Protein AF-A0A3M1ZAJ5-F1 (afdb_monomer_lite)

Secondary structure (DSSP, 8-state):
-------------------PPPTTTTTT-TT-EEEEEEE-S-TTHHHHHHHHHHHS-GGGT--PPPEEEEEEETTEEEEEEEEEE--SHHHHTS-TT---EEEESSSSSTT--BTTB-EEEEE--TT-TTS-HHHHHHHHHHHTT-----EEEEEEEETTEEEEEEEEEE--SHHHHHHHSS---SEEEEE-S--------S-GGGTTTTEEESSSTTT---HHHHHHHHHHHHS-HHHHHHHHTTTB-HHHHHHHHHHHHHTT-TTSHHHHS-SEEEEEETTTTEEEEEE---TTSTT-----SS-------TTS--B--EEEEEETTEEEEEE--BS--SEEEEE-SSS-EE-SSS-EEE-SS-SEEEEEEEEEEEETTEEEEEEEEEEEETT--GGG-HHHHHT-SSS-TT-HHHHHHHHH-HHHHHT---HHHHHHHHHHHHHTT--------------SS---TT-HHHHHHHTSHHHHHHHHHHHHHHHHHTSSHHHHHHHHHHHHHHHHHHHHH-TT-SS-HHHHHHHHTTSTT--TT-SSPPHHHHHHHHHHHHHHHHHHTT--HHHHTTS--TTTEEEEEEE-S--TTTS---TTS----EEEEEE-SSS-EE-TT-EE-S-TT-TTSEEPPTT-EE-

Foldseek 3Di:
DDDDDDDDDPPDPPPPPPVQPQQCCVVQVQLDAKAKEKEAPDPVVLVLQVVLCVVAPALQQGDRDFDFIWMAINNNTAHTKTKHFHDDLQQVLFFSLQTKIKIASDPGPHPGDDSLAGIKIWRSLRLHLQLCQLVQLQQLCVVLVALEWGWHKYQYHYNNHTQFITIITGDPALSSCVRNAPDSQWWKKFFSAQDLLAQPDDDLVVCVSGIDIRHPNVVSDCRLVNLLSCLLHPPDLVCSVVSNVLAADLLSVLSVLLSCQLFLQCCDCLHRNHAWMWTCHPVRRYIHIYGGDRSPTLLRDSFPPFAPFAPRVLVADKAWDKDWFQDQQKIKIATPIPPDFPWKWKDFQQRDIDTDRIDIDGDPDFFKGKMKMWTWDDGPNDIHIDMDIDIAGNNDQLCQFPCQVVVQDVDHSPDRLLRRLCRVPVCCRYVGPDPVSVVSSVVVVVVVDDDDPPDDLDPSNAFLQDPDVSSSNSVSQCVDVVSVLSSLLSSLLCLVARLDCVPSLVVLVSSSVNRVVRNVVNPRRRHDNQCNCCQSDLNPRPNPRDSRHRNVVSSVVSSVRNVVSCVVVVHDNVVSVLDDHVVQKDFPDWDDPFDPVPHDADPVRDRDTDTDIAGPDPDKRFQQAAADDPDPVCRRPGGDHGPDIHD

pLDDT: mean 82.12, std 17.43, range [27.27, 98.81]

Structure (mmCIF, N/CA/C/O backbone):
data_AF-A0A3M1ZAJ5-F1
#
_entry.id   AF-A0A3M1ZAJ5-F1
#
loop_
_atom_site.group_PDB
_atom_site.id
_atom_site.type_symbol
_atom_site.label_atom_id
_atom_site.label_alt_id
_atom_site.label_comp_id
_atom_site.label_asym_id
_atom_site.label_entity_id
_atom_site.label_seq_id
_atom_site.pdbx_PDB_ins_code
_atom_site.Cartn_x
_atom_site.Cartn_y
_atom_site.Cartn_z
_atom_site.occupancy
_atom_site.B_iso_or_equiv
_atom_site.auth_seq_id
_atom_site.auth_comp_id
_atom_site.auth_asym_id
_atom_site.auth_atom_id
_atom_site.pdbx_PDB_model_num
ATOM 1 N N . MET A 1 1 ? -53.881 -53.504 10.832 1.00 34.22 1 MET A N 1
ATOM 2 C CA . MET A 1 1 ? -53.966 -53.794 9.384 1.00 34.22 1 MET A CA 1
ATOM 3 C C . MET A 1 1 ? -53.422 -52.586 8.642 1.00 34.22 1 MET A C 1
ATOM 5 O O . MET A 1 1 ? -53.909 -51.503 8.914 1.00 34.22 1 MET A O 1
ATOM 9 N N . PHE A 1 2 ? -52.425 -52.827 7.783 1.00 32.38 2 PHE A N 1
ATOM 10 C CA . PHE A 1 2 ? -51.828 -51.974 6.738 1.00 32.38 2 PHE A CA 1
ATOM 11 C C . PHE A 1 2 ? -51.401 -50.528 7.045 1.00 32.38 2 PHE A C 1
ATOM 13 O O . PHE A 1 2 ? -52.231 -49.666 7.290 1.00 32.38 2 PHE A O 1
ATOM 20 N N . SER A 1 3 ? -50.109 -50.256 6.831 1.00 27.27 3 SER A N 1
ATOM 21 C CA . SER A 1 3 ? -49.613 -49.131 6.014 1.00 27.27 3 SER A CA 1
ATOM 22 C C . SER A 1 3 ? -48.114 -49.369 5.775 1.00 27.27 3 SER A C 1
ATOM 24 O O . SER A 1 3 ? -47.347 -49.439 6.725 1.00 27.27 3 SER A O 1
ATOM 26 N N . ASN A 1 4 ? -47.757 -49.940 4.627 1.00 29.00 4 ASN A N 1
ATOM 27 C CA . ASN A 1 4 ? -47.263 -49.263 3.422 1.00 29.00 4 ASN A CA 1
ATOM 28 C C . ASN A 1 4 ? -45.814 -48.777 3.521 1.00 29.00 4 ASN A C 1
ATOM 30 O O . ASN A 1 4 ? -45.442 -47.938 4.331 1.00 29.00 4 ASN A O 1
ATOM 34 N N . ALA A 1 5 ? -45.025 -49.357 2.623 1.00 33.09 5 ALA A N 1
ATOM 35 C CA . ALA A 1 5 ? -43.626 -49.105 2.388 1.00 33.09 5 ALA A CA 1
ATOM 36 C C . ALA A 1 5 ? -43.399 -47.747 1.716 1.00 33.09 5 ALA A C 1
ATOM 38 O O . ALA A 1 5 ? -44.076 -47.419 0.745 1.00 33.09 5 ALA A O 1
ATOM 39 N N . PHE A 1 6 ? -42.348 -47.056 2.146 1.00 28.78 6 PHE A N 1
ATOM 40 C CA . PHE A 1 6 ? -41.532 -46.216 1.280 1.00 28.78 6 PHE A CA 1
ATOM 41 C C . PHE A 1 6 ? -40.065 -46.536 1.570 1.00 28.78 6 PHE A C 1
ATOM 43 O O . PHE A 1 6 ? -39.556 -46.299 2.660 1.00 28.78 6 PHE A O 1
ATOM 50 N N . LYS A 1 7 ? -39.405 -47.148 0.585 1.00 31.25 7 LYS A N 1
ATOM 51 C CA . LYS A 1 7 ? -37.947 -47.208 0.503 1.00 31.25 7 LYS A CA 1
ATOM 52 C C . LYS A 1 7 ? -37.481 -45.836 0.020 1.00 31.25 7 LYS A C 1
ATOM 54 O O . LYS A 1 7 ? -37.719 -45.519 -1.142 1.00 31.25 7 LYS A O 1
ATOM 59 N N . CYS A 1 8 ? -36.806 -45.070 0.870 1.00 27.61 8 CYS A N 1
ATOM 60 C CA . CYS A 1 8 ? -35.887 -44.033 0.411 1.00 27.61 8 CYS A CA 1
ATOM 61 C C . CYS A 1 8 ? -34.466 -44.584 0.501 1.00 27.61 8 CYS A C 1
ATOM 63 O O . CYS A 1 8 ? -34.010 -45.039 1.547 1.00 27.61 8 CYS A O 1
ATOM 65 N N . LEU A 1 9 ? -33.820 -44.605 -0.659 1.00 28.78 9 LEU A N 1
ATOM 66 C CA . LEU A 1 9 ? -32.420 -44.919 -0.863 1.00 28.78 9 LEU A CA 1
ATOM 67 C C . LEU A 1 9 ? -31.617 -43.746 -0.275 1.00 28.78 9 LEU A C 1
ATOM 69 O O . LEU A 1 9 ? -31.620 -42.663 -0.853 1.00 28.78 9 LEU A O 1
ATOM 73 N N . ALA A 1 10 ? -30.979 -43.928 0.881 1.00 29.09 10 ALA A N 1
ATOM 74 C CA . ALA A 1 10 ? -30.007 -42.963 1.378 1.00 29.09 10 ALA A CA 1
ATOM 75 C C . ALA A 1 10 ? -28.723 -43.125 0.551 1.00 29.09 10 ALA A C 1
ATOM 77 O O . ALA A 1 10 ? -27.918 -44.025 0.784 1.00 29.09 10 ALA A O 1
ATOM 78 N N . VAL A 1 11 ? -28.580 -42.294 -0.480 1.00 29.22 11 VAL A N 1
ATOM 79 C CA . VAL A 1 11 ? -27.283 -42.017 -1.097 1.00 29.22 11 VAL A CA 1
ATOM 80 C C . VAL A 1 11 ? -26.523 -41.183 -0.074 1.00 29.22 11 VAL A C 1
ATOM 82 O O . VAL A 1 11 ? -26.855 -40.022 0.137 1.00 29.22 11 VAL A O 1
ATOM 85 N N . GLY A 1 12 ? -25.557 -41.793 0.609 1.00 32.09 12 GLY A N 1
ATOM 86 C CA . GLY A 1 12 ? -24.629 -41.059 1.459 1.00 32.09 12 GLY A CA 1
ATOM 87 C C . GLY A 1 12 ? -23.795 -40.123 0.591 1.00 32.09 12 GLY A C 1
ATOM 88 O O . GLY A 1 12 ? -22.858 -40.571 -0.069 1.00 32.09 12 GLY A O 1
ATOM 89 N N . LEU A 1 13 ? -24.147 -38.836 0.571 1.00 30.20 13 LEU A N 1
ATOM 90 C CA . LEU A 1 13 ? -23.194 -37.789 0.230 1.00 30.20 13 LEU A CA 1
ATOM 91 C C . LEU A 1 13 ? -22.198 -37.719 1.389 1.00 30.20 13 LEU A C 1
ATOM 93 O O . LEU A 1 13 ? -22.448 -37.084 2.408 1.00 30.20 13 LEU A O 1
ATOM 97 N N . LEU A 1 14 ? -21.062 -38.392 1.228 1.00 31.73 14 LEU A N 1
ATOM 98 C CA . LEU A 1 14 ? -19.834 -38.007 1.909 1.00 31.73 14 LEU A CA 1
ATOM 99 C C . LEU A 1 14 ? -19.408 -36.660 1.310 1.00 31.73 14 LEU A C 1
ATOM 101 O O . LEU A 1 14 ? -18.633 -36.614 0.356 1.00 31.73 14 LEU A O 1
ATOM 105 N N . LEU A 1 15 ? -19.969 -35.563 1.823 1.00 34.00 15 LEU A N 1
ATOM 106 C CA . LEU A 1 15 ? -19.362 -34.247 1.673 1.00 34.00 15 LEU A CA 1
ATOM 107 C C . LEU A 1 15 ? -18.124 -34.260 2.564 1.00 34.00 15 LEU A C 1
ATOM 109 O O . LEU A 1 15 ? -18.191 -33.991 3.759 1.00 34.00 15 LEU A O 1
ATOM 113 N N . GLY A 1 16 ? -16.994 -34.658 1.985 1.00 31.55 16 GLY A N 1
ATOM 114 C CA . GLY A 1 16 ? -15.712 -34.329 2.578 1.00 31.55 16 GLY A CA 1
ATOM 115 C C . GLY A 1 16 ? -15.637 -32.811 2.656 1.00 31.55 16 GLY A C 1
ATOM 116 O O . GLY A 1 16 ? -15.599 -32.153 1.618 1.00 31.55 16 GLY A O 1
ATOM 117 N N . PHE A 1 17 ? -15.635 -32.262 3.867 1.00 33.94 17 PHE A N 1
ATOM 118 C CA . PHE A 1 17 ? -15.124 -30.921 4.106 1.00 33.94 17 PHE A CA 1
ATOM 119 C C . PHE A 1 17 ? -13.638 -30.945 3.735 1.00 33.94 17 PHE A C 1
ATOM 121 O O . PHE A 1 17 ? -12.771 -31.244 4.552 1.00 33.94 17 PHE A O 1
ATOM 128 N N . GLN A 1 18 ? -13.329 -30.702 2.463 1.00 31.38 18 GLN A N 1
ATOM 129 C CA . GLN A 1 18 ? -12.029 -30.152 2.128 1.00 31.38 18 GLN A CA 1
ATOM 130 C C . GLN A 1 18 ? -12.077 -28.721 2.644 1.00 31.38 18 GLN A C 1
ATOM 132 O O . GLN A 1 18 ? -12.862 -27.922 2.138 1.00 31.38 18 GLN A O 1
ATOM 137 N N . ALA A 1 19 ? -11.289 -28.412 3.675 1.00 37.72 19 ALA A N 1
ATOM 138 C CA . ALA A 1 19 ? -10.954 -27.030 3.974 1.00 37.72 19 ALA A CA 1
ATOM 139 C C . ALA A 1 19 ? -10.419 -26.432 2.668 1.00 37.72 19 ALA A C 1
ATOM 141 O O . ALA A 1 19 ? -9.359 -26.831 2.182 1.00 37.72 19 ALA A O 1
ATOM 142 N N . GLN A 1 20 ? -11.223 -25.592 2.023 1.00 48.12 20 GLN A N 1
ATOM 143 C CA . GLN A 1 20 ? -10.832 -24.965 0.775 1.00 48.12 20 GLN A CA 1
ATOM 144 C C . GLN A 1 20 ? -9.681 -24.026 1.132 1.00 48.12 20 GLN A C 1
ATOM 146 O O . GLN A 1 20 ? -9.833 -23.177 2.009 1.00 48.12 20 GLN A O 1
ATOM 151 N N . ALA A 1 21 ? -8.505 -24.245 0.539 1.00 60.62 21 ALA A N 1
ATOM 152 C CA . ALA A 1 21 ? -7.351 -23.395 0.796 1.00 60.62 21 ALA A CA 1
ATOM 153 C C . ALA A 1 21 ? -7.735 -21.928 0.540 1.00 60.62 21 ALA A C 1
ATOM 155 O O . ALA A 1 21 ? -8.431 -21.627 -0.434 1.00 60.62 21 ALA A O 1
ATOM 156 N N . GLN A 1 22 ? -7.329 -21.033 1.442 1.00 76.44 22 GLN A N 1
ATOM 157 C CA . GLN A 1 22 ? -7.611 -19.604 1.323 1.00 76.44 22 GLN A CA 1
ATOM 158 C C . GLN A 1 22 ? -7.027 -19.075 0.006 1.00 76.44 22 GLN A C 1
ATOM 160 O O . GLN A 1 22 ? -5.889 -19.402 -0.328 1.00 76.44 22 GLN A O 1
ATOM 165 N N . SER A 1 23 ? -7.784 -18.247 -0.723 1.00 88.12 23 SER A N 1
ATOM 166 C CA . SER A 1 23 ? -7.297 -17.607 -1.956 1.00 88.12 23 SER A CA 1
ATOM 167 C C . SER A 1 23 ? -5.933 -16.953 -1.716 1.00 88.12 23 SER A C 1
ATOM 169 O O . SER A 1 23 ? -5.754 -16.239 -0.728 1.00 88.12 23 SER A O 1
ATOM 171 N N . GLY A 1 24 ? -4.959 -17.214 -2.580 1.00 92.06 24 GLY A N 1
ATOM 172 C CA . GLY A 1 24 ? -3.601 -16.680 -2.552 1.00 92.06 24 GLY A CA 1
ATOM 173 C C . GLY A 1 24 ? -2.689 -17.287 -1.486 1.00 92.06 24 GLY A C 1
ATOM 174 O O . GLY A 1 24 ? -1.617 -16.738 -1.252 1.00 92.06 24 GLY A O 1
ATOM 175 N N . ALA A 1 25 ? -3.100 -18.351 -0.784 1.00 91.56 25 ALA A N 1
ATOM 176 C CA . ALA A 1 25 ? -2.286 -18.962 0.269 1.00 91.56 25 ALA A CA 1
ATOM 177 C C . ALA A 1 25 ? -0.914 -19.437 -0.234 1.00 91.56 25 ALA A C 1
ATOM 179 O O . ALA A 1 25 ? 0.065 -19.303 0.492 1.00 91.56 25 ALA A O 1
ATOM 180 N N . SER A 1 26 ? -0.837 -19.956 -1.461 1.00 95.06 26 SER A N 1
ATOM 181 C CA . SER A 1 26 ? 0.420 -20.338 -2.097 1.00 95.06 26 SER A CA 1
ATOM 182 C C . SER A 1 26 ? 1.151 -19.134 -2.679 1.00 95.06 26 SER A C 1
ATOM 184 O O . SER A 1 26 ? 2.359 -19.063 -2.522 1.00 95.06 26 SER A O 1
ATOM 186 N N . LEU A 1 27 ? 0.463 -18.212 -3.365 1.00 97.19 27 LEU A N 1
ATOM 187 C CA . LEU A 1 27 ? 1.116 -17.061 -4.016 1.00 97.19 27 LEU A CA 1
ATOM 188 C C . LEU A 1 27 ? 1.751 -16.091 -3.007 1.00 97.19 27 LEU A C 1
ATOM 190 O O . LEU A 1 27 ? 2.750 -15.440 -3.303 1.00 97.19 27 LEU A O 1
ATOM 194 N N . PHE A 1 28 ? 1.152 -15.977 -1.824 1.00 97.00 28 PHE A N 1
ATOM 195 C CA . PHE A 1 28 ? 1.615 -15.101 -0.753 1.00 97.00 28 PHE A CA 1
ATOM 196 C C . PHE A 1 28 ? 2.244 -15.874 0.412 1.00 97.00 28 PHE A C 1
ATOM 198 O O . PHE A 1 28 ? 2.242 -15.372 1.537 1.00 97.00 28 PHE A O 1
ATOM 205 N N . ASP A 1 29 ? 2.762 -17.084 0.169 1.00 95.62 29 ASP A N 1
ATOM 206 C CA . ASP A 1 29 ? 3.559 -17.814 1.155 1.00 95.62 29 ASP A CA 1
ATOM 207 C C . ASP A 1 29 ? 4.928 -17.128 1.305 1.00 95.62 29 ASP A C 1
ATOM 209 O O . ASP A 1 29 ? 5.760 -17.194 0.397 1.00 95.62 29 ASP A O 1
ATOM 213 N N . PRO A 1 30 ? 5.219 -16.480 2.446 1.00 93.69 30 PRO A N 1
ATOM 214 C CA . PRO A 1 30 ? 6.469 -15.753 2.611 1.00 93.69 30 PRO A CA 1
ATOM 215 C C . PRO A 1 30 ? 7.669 -16.690 2.805 1.00 93.69 30 PRO A C 1
ATOM 217 O O . PRO A 1 30 ? 8.803 -16.238 2.898 1.00 93.69 30 PRO A O 1
ATOM 220 N N . THR A 1 31 ? 7.471 -18.004 2.919 1.00 95.00 31 THR A N 1
ATOM 221 C CA . THR A 1 31 ? 8.576 -18.966 3.041 1.00 95.00 31 THR A CA 1
ATOM 222 C C . THR A 1 31 ? 9.152 -19.389 1.690 1.00 95.00 31 THR A C 1
ATOM 224 O O . THR A 1 31 ? 10.185 -20.064 1.647 1.00 95.00 31 THR A O 1
ATOM 227 N N . VAL A 1 32 ? 8.523 -18.959 0.592 1.00 96.25 32 VAL A N 1
ATOM 228 C CA . VAL A 1 32 ? 8.887 -19.307 -0.779 1.00 96.25 32 VAL A CA 1
ATOM 229 C C . VAL A 1 32 ? 9.350 -18.061 -1.531 1.00 96.25 32 VAL A C 1
ATOM 231 O O . VAL A 1 32 ? 8.674 -17.039 -1.568 1.00 96.25 32 VAL A O 1
ATOM 234 N N . LEU A 1 33 ? 10.520 -18.157 -2.169 1.00 98.44 33 LEU A N 1
ATOM 235 C CA . LEU A 1 33 ? 10.921 -17.205 -3.202 1.00 98.44 33 LEU A CA 1
ATOM 236 C C . LEU A 1 33 ? 10.359 -17.699 -4.533 1.00 98.44 33 LEU A C 1
ATOM 238 O O . LEU A 1 33 ? 10.922 -18.612 -5.142 1.00 98.44 33 LEU A O 1
ATOM 242 N N . HIS A 1 34 ? 9.253 -17.104 -4.962 1.00 98.69 34 HIS A N 1
ATOM 243 C CA . HIS A 1 34 ? 8.544 -17.520 -6.167 1.00 98.69 34 HIS A CA 1
ATOM 244 C C . HIS A 1 34 ? 9.361 -17.265 -7.436 1.00 98.69 34 HIS A C 1
ATOM 246 O O . HIS A 1 34 ? 10.237 -16.395 -7.494 1.00 98.69 34 HIS A O 1
ATOM 252 N N . GLU A 1 35 ? 9.046 -17.997 -8.498 1.00 98.62 35 GLU A N 1
ATOM 253 C CA . GLU A 1 35 ? 9.534 -17.706 -9.841 1.00 98.62 35 GLU A CA 1
ATOM 254 C C . GLU A 1 35 ? 8.372 -17.285 -10.738 1.00 98.62 35 GLU A C 1
ATOM 256 O O . GLU A 1 35 ? 7.479 -18.078 -11.034 1.00 98.62 35 GLU A O 1
ATOM 261 N N . ILE A 1 36 ? 8.412 -16.036 -11.206 1.00 98.81 36 ILE A N 1
ATOM 262 C CA . ILE A 1 36 ? 7.441 -15.500 -12.158 1.00 98.81 36 ILE A CA 1
ATOM 263 C C . ILE A 1 36 ? 8.146 -15.247 -13.482 1.00 98.81 36 ILE A C 1
ATOM 265 O O . ILE A 1 36 ? 9.167 -14.562 -13.536 1.00 98.81 36 ILE A O 1
ATOM 269 N N . ARG A 1 37 ? 7.593 -15.787 -14.567 1.00 98.75 37 ARG A N 1
ATOM 270 C CA . ARG A 1 37 ? 8.076 -15.552 -15.930 1.00 98.75 37 ARG A CA 1
ATOM 271 C C . ARG A 1 37 ? 6.984 -14.899 -16.754 1.00 98.75 37 ARG A C 1
ATOM 273 O O . ARG A 1 37 ? 5.889 -15.445 -16.829 1.00 98.75 37 ARG A O 1
ATOM 280 N N . LEU A 1 38 ? 7.294 -13.775 -17.382 1.00 98.56 38 LEU A N 1
ATOM 281 C CA . LEU A 1 38 ? 6.443 -13.096 -18.350 1.00 98.56 38 LEU A CA 1
ATOM 282 C C . LEU A 1 38 ? 7.006 -13.304 -19.753 1.00 98.56 38 LEU A C 1
ATOM 284 O O . LEU A 1 38 ? 8.207 -13.146 -19.978 1.00 98.56 38 LEU A O 1
ATOM 288 N N . TYR A 1 39 ? 6.132 -13.625 -20.698 1.00 98.19 39 TYR A N 1
ATOM 289 C CA . TYR A 1 39 ? 6.475 -13.765 -22.105 1.00 98.19 39 TYR A CA 1
ATOM 290 C C . TYR A 1 39 ? 5.609 -12.833 -22.938 1.00 98.19 39 TYR A C 1
ATOM 292 O O . TYR A 1 39 ? 4.387 -12.993 -23.000 1.00 98.19 39 TYR A O 1
ATOM 300 N N . PHE A 1 40 ? 6.259 -11.883 -23.598 1.00 97.38 40 PHE A N 1
ATOM 301 C CA . PHE A 1 40 ? 5.624 -10.958 -24.521 1.00 97.38 40 PHE A CA 1
ATOM 302 C C . PHE A 1 40 ? 5.934 -11.380 -25.957 1.00 97.38 40 PHE A C 1
ATOM 304 O O . PHE A 1 40 ? 7.108 -11.515 -26.306 1.00 97.38 40 PHE A O 1
ATOM 311 N N . PRO A 1 41 ? 4.915 -11.585 -26.809 1.00 93.06 41 PRO A N 1
ATOM 312 C CA . PRO A 1 41 ? 5.135 -11.924 -28.211 1.00 93.06 41 PRO A CA 1
ATOM 313 C C . PRO A 1 41 ? 5.626 -10.737 -29.057 1.00 93.06 41 PRO A C 1
ATOM 315 O O . PRO A 1 41 ? 6.094 -10.952 -30.172 1.00 93.06 41 PRO A O 1
ATOM 318 N N . GLN A 1 42 ? 5.489 -9.498 -28.574 1.00 91.31 42 GLN A N 1
ATOM 319 C CA . GLN A 1 42 ? 5.954 -8.292 -29.258 1.00 91.31 42 GLN A CA 1
ATOM 320 C C . GLN A 1 42 ? 7.437 -8.034 -28.960 1.00 91.31 42 GLN A C 1
ATOM 322 O O . GLN A 1 42 ? 7.829 -7.935 -27.799 1.00 91.31 42 GLN A O 1
ATOM 327 N N . ASP A 1 43 ? 8.253 -7.835 -29.998 1.00 87.12 43 ASP A N 1
ATOM 328 C CA . ASP A 1 43 ? 9.682 -7.516 -29.834 1.00 87.12 43 ASP A CA 1
ATOM 329 C C . ASP A 1 43 ? 9.908 -6.154 -29.146 1.00 87.12 43 ASP A C 1
ATOM 331 O O . ASP A 1 43 ? 10.885 -5.978 -28.422 1.00 87.12 43 ASP A O 1
ATOM 335 N N . ASN A 1 44 ? 8.988 -5.201 -29.335 1.00 86.81 44 ASN A N 1
ATOM 336 C CA . ASN A 1 44 ? 9.007 -3.860 -28.740 1.00 86.81 44 ASN A CA 1
ATOM 337 C C . ASN A 1 44 ? 8.101 -3.736 -27.500 1.00 86.81 44 ASN A C 1
ATOM 339 O O . ASN A 1 44 ? 7.624 -2.645 -27.197 1.00 86.81 44 ASN A O 1
ATOM 343 N N . PHE A 1 45 ? 7.826 -4.840 -26.791 1.00 93.62 45 PHE A N 1
ATOM 344 C CA . PHE A 1 45 ? 6.930 -4.841 -25.625 1.00 93.62 45 PHE A CA 1
ATOM 345 C C . PHE A 1 45 ? 7.283 -3.762 -24.592 1.00 93.62 45 PHE A C 1
ATOM 347 O O . PHE A 1 45 ? 6.388 -3.179 -23.989 1.00 93.62 45 PHE A O 1
ATOM 354 N N . TRP A 1 46 ? 8.580 -3.493 -24.406 1.00 89.94 46 TRP A N 1
ATOM 355 C CA . TRP A 1 46 ? 9.062 -2.511 -23.443 1.00 89.94 46 TRP A CA 1
ATOM 356 C C . TRP A 1 46 ? 8.630 -1.090 -23.804 1.00 89.94 46 TRP A C 1
ATOM 358 O O . TRP A 1 46 ? 8.090 -0.387 -22.958 1.00 89.94 46 TRP A O 1
ATOM 368 N N . ASP A 1 47 ? 8.805 -0.700 -25.068 1.00 86.25 47 ASP A N 1
ATOM 369 C CA . ASP A 1 47 ? 8.420 0.631 -25.542 1.00 86.25 47 ASP A CA 1
ATOM 370 C C . ASP A 1 47 ? 6.902 0.833 -25.415 1.00 86.25 47 ASP A C 1
ATOM 372 O O . ASP A 1 47 ? 6.458 1.907 -25.031 1.00 86.25 47 ASP A O 1
ATOM 376 N N . ILE A 1 48 ? 6.107 -0.221 -25.650 1.00 89.44 48 ILE A N 1
ATOM 377 C CA . ILE A 1 48 ? 4.645 -0.180 -25.478 1.00 89.44 48 ILE A CA 1
ATOM 378 C C . ILE A 1 48 ? 4.264 0.021 -24.005 1.00 89.44 48 ILE A C 1
ATOM 380 O O . ILE A 1 48 ? 3.362 0.800 -23.707 1.00 89.44 48 ILE A O 1
ATOM 384 N N . LEU A 1 49 ? 4.914 -0.691 -23.079 1.00 91.19 49 LEU A N 1
ATOM 385 C CA . LEU A 1 49 ? 4.649 -0.543 -21.644 1.00 91.19 49 LEU A CA 1
ATOM 386 C C . LEU A 1 49 ? 4.996 0.869 -21.150 1.00 91.19 49 LEU A C 1
ATOM 388 O O . LEU A 1 49 ? 4.188 1.468 -20.438 1.00 91.19 49 LEU A O 1
ATOM 392 N N . GLU A 1 50 ? 6.149 1.398 -21.569 1.00 85.00 50 GLU A N 1
ATOM 393 C CA . GLU A 1 50 ? 6.624 2.740 -21.213 1.00 85.00 50 GLU A CA 1
ATOM 394 C C . GLU A 1 50 ? 5.706 3.823 -21.812 1.00 85.00 50 GLU A C 1
ATOM 396 O O . GLU A 1 50 ? 5.272 4.724 -21.097 1.00 85.00 50 GLU A O 1
ATOM 401 N N . GLU A 1 51 ? 5.319 3.701 -23.088 1.00 84.81 51 GLU A N 1
ATOM 402 C CA . GLU A 1 51 ? 4.405 4.635 -23.763 1.00 84.81 51 GLU A CA 1
ATOM 403 C C . GLU A 1 51 ? 2.998 4.623 -23.149 1.00 84.81 51 GLU A C 1
ATOM 405 O O . GLU A 1 51 ? 2.429 5.687 -22.884 1.00 84.81 51 GLU A O 1
ATOM 410 N N . ASN A 1 52 ? 2.446 3.436 -22.866 1.00 89.62 52 ASN A N 1
ATOM 411 C CA . ASN A 1 52 ? 1.152 3.303 -22.195 1.00 89.62 52 ASN A CA 1
ATOM 412 C C . ASN A 1 52 ? 1.163 3.991 -20.827 1.00 89.62 52 ASN A C 1
ATOM 414 O O . ASN A 1 52 ? 0.186 4.634 -20.453 1.00 89.62 52 ASN A O 1
ATOM 418 N N . TYR A 1 53 ? 2.250 3.851 -20.069 1.00 86.19 53 TYR A N 1
ATOM 419 C CA . TYR A 1 53 ? 2.367 4.473 -18.758 1.00 86.19 53 TYR A CA 1
ATOM 420 C C . TYR A 1 53 ? 2.521 5.996 -18.852 1.00 86.19 53 TYR A C 1
ATOM 422 O O . TYR A 1 53 ? 1.772 6.726 -18.204 1.00 86.19 53 TYR A O 1
ATOM 430 N N . ASP A 1 54 ? 3.442 6.478 -19.691 1.00 79.44 54 ASP A N 1
ATOM 431 C CA . ASP A 1 54 ? 3.728 7.909 -19.856 1.00 79.44 54 ASP A CA 1
ATOM 432 C C . ASP A 1 54 ? 2.524 8.698 -20.390 1.00 79.44 54 ASP A C 1
ATOM 434 O O . ASP A 1 54 ? 2.395 9.890 -20.109 1.00 79.44 54 ASP A O 1
ATOM 438 N N . THR A 1 55 ? 1.648 8.044 -21.154 1.00 76.00 55 THR A N 1
ATOM 439 C CA . THR A 1 55 ? 0.429 8.660 -21.695 1.00 76.00 55 THR A CA 1
ATOM 440 C C . THR A 1 55 ? -0.692 8.744 -20.654 1.00 76.00 55 THR A C 1
ATOM 442 O O . THR A 1 55 ? -1.497 9.673 -20.691 1.00 76.00 55 THR A O 1
ATOM 445 N N . TYR A 1 56 ? -0.759 7.790 -19.721 1.00 66.88 56 TYR A N 1
ATOM 446 C CA . TYR A 1 56 ? -1.922 7.559 -18.859 1.00 66.88 56 TYR A CA 1
ATOM 447 C C . TYR A 1 56 ? -1.512 7.368 -17.392 1.00 66.88 56 TYR A C 1
ATOM 449 O O . TYR A 1 56 ? -1.824 6.347 -16.801 1.00 66.88 56 TYR A O 1
ATOM 457 N N . ILE A 1 57 ? -0.771 8.301 -16.796 1.00 65.69 57 ILE A N 1
ATOM 458 C CA . ILE A 1 57 ? -0.173 8.160 -15.452 1.00 65.69 57 ILE A CA 1
ATOM 459 C C . ILE A 1 57 ? -1.157 7.554 -14.413 1.00 65.69 57 ILE A C 1
ATOM 461 O O . ILE A 1 57 ? -2.172 8.161 -14.083 1.00 65.69 57 ILE A O 1
ATOM 465 N N . ASP A 1 58 ? -0.829 6.378 -13.855 1.00 60.91 58 ASP A N 1
ATOM 466 C CA . ASP A 1 58 ? -1.722 5.495 -13.057 1.00 60.91 58 ASP A CA 1
ATOM 467 C C . ASP A 1 58 ? -2.341 6.133 -11.796 1.00 60.91 58 ASP A C 1
ATOM 469 O O . ASP A 1 58 ? -3.438 5.761 -11.379 1.00 60.91 58 ASP A O 1
ATOM 473 N N . ASP A 1 59 ? -1.652 7.094 -11.172 1.00 58.12 59 ASP A N 1
ATOM 474 C CA . ASP A 1 59 ? -2.140 7.777 -9.962 1.00 58.12 59 ASP A CA 1
ATOM 475 C C . ASP A 1 59 ? -2.961 9.046 -10.263 1.00 58.12 59 ASP A C 1
ATOM 477 O O . ASP A 1 59 ? -3.474 9.665 -9.337 1.00 58.12 59 ASP A O 1
ATOM 481 N N . SER A 1 60 ? -3.152 9.401 -11.542 1.00 58.00 60 SER A N 1
ATOM 482 C CA . SER A 1 60 ? -4.020 10.514 -11.978 1.00 58.00 60 SER A CA 1
ATOM 483 C C . SER A 1 60 ? -5.512 10.147 -12.057 1.00 58.00 60 SER A C 1
ATOM 485 O O . SER A 1 60 ? -6.342 10.969 -12.433 1.00 58.00 60 SER A O 1
ATOM 487 N N . GLY A 1 61 ? -5.862 8.893 -11.748 1.00 61.00 61 GLY A N 1
ATOM 488 C CA . GLY A 1 61 ? -7.219 8.355 -11.898 1.00 61.00 61 GLY A CA 1
ATOM 489 C C . GLY A 1 61 ? -7.533 7.824 -13.302 1.00 61.00 61 GLY A C 1
ATOM 490 O O . GLY A 1 61 ? -8.548 7.145 -13.473 1.00 61.00 61 GLY A O 1
ATOM 491 N N . VAL A 1 62 ? -6.654 8.054 -14.284 1.00 69.69 62 VAL A N 1
ATOM 492 C CA . VAL A 1 62 ? -6.758 7.487 -15.635 1.00 69.69 62 VAL A CA 1
ATOM 493 C C . VAL A 1 62 ? -6.140 6.089 -15.675 1.00 69.69 62 VAL A C 1
ATOM 495 O O . VAL A 1 62 ? -5.051 5.853 -15.157 1.00 69.69 62 VAL A O 1
ATOM 498 N N . GLU A 1 63 ? -6.845 5.128 -16.274 1.00 81.44 63 GLU A N 1
ATOM 499 C CA . GLU A 1 63 ? -6.383 3.741 -16.309 1.00 81.44 63 GLU A CA 1
ATOM 500 C C . GLU A 1 63 ? -5.295 3.529 -17.375 1.00 81.44 63 GLU A C 1
ATOM 502 O O . GLU A 1 63 ? -5.556 3.630 -18.573 1.00 81.44 63 GLU A O 1
ATOM 507 N N . VAL A 1 64 ? -4.082 3.174 -16.932 1.00 89.56 64 VAL A N 1
ATOM 508 C CA . VAL A 1 64 ? -2.997 2.713 -17.816 1.00 89.56 64 VAL A CA 1
ATOM 509 C C . VAL A 1 64 ? -3.436 1.440 -18.564 1.00 89.56 64 VAL A C 1
ATOM 511 O O . VAL A 1 64 ? -3.783 0.447 -17.910 1.00 89.56 64 VAL A O 1
ATOM 514 N N . PRO A 1 65 ? -3.356 1.396 -19.908 1.00 93.50 65 PRO A N 1
ATOM 515 C CA . PRO A 1 65 ? -3.691 0.203 -20.680 1.00 93.50 65 PRO A CA 1
ATOM 516 C C . PRO A 1 65 ? -2.788 -1.003 -20.370 1.00 93.50 65 PRO A C 1
ATOM 518 O O . PRO A 1 65 ? -1.564 -0.885 -20.277 1.00 93.50 65 PRO A O 1
ATOM 521 N N . TYR A 1 66 ? -3.387 -2.195 -20.277 1.00 96.50 66 TYR A N 1
ATOM 522 C CA . TYR A 1 66 ? -2.650 -3.456 -20.140 1.00 96.50 66 TYR A CA 1
ATOM 523 C C . TYR A 1 66 ? -2.110 -3.953 -21.485 1.00 96.50 66 TYR A C 1
ATOM 525 O O . TYR A 1 66 ? -2.818 -3.959 -22.493 1.00 96.50 66 TYR A O 1
ATOM 533 N N . LEU A 1 67 ? -0.882 -4.468 -21.475 1.00 97.81 67 LEU A N 1
ATOM 534 C CA . LEU A 1 67 ? -0.304 -5.250 -22.561 1.00 97.81 67 LEU A CA 1
ATOM 535 C C . LEU A 1 67 ? -0.474 -6.749 -22.281 1.00 97.81 67 LEU A C 1
ATOM 537 O O . LEU A 1 67 ? -0.218 -7.221 -21.174 1.00 97.81 67 LEU A O 1
ATOM 541 N N . GLY A 1 68 ? -0.902 -7.504 -23.293 1.00 98.12 68 GLY A N 1
ATOM 542 C CA . GLY A 1 68 ? -1.072 -8.954 -23.201 1.00 98.12 68 GLY A CA 1
ATOM 543 C C . GLY A 1 68 ? 0.254 -9.715 -23.110 1.00 98.12 68 GLY A C 1
ATOM 544 O O . GLY A 1 68 ? 1.150 -9.486 -23.921 1.00 98.12 68 GLY A O 1
ATOM 545 N N . ALA A 1 69 ? 0.345 -10.664 -22.179 1.00 98.31 69 ALA A N 1
ATOM 546 C CA . ALA A 1 69 ? 1.481 -11.570 -22.005 1.00 98.31 69 ALA A CA 1
ATOM 547 C C . ALA A 1 69 ? 1.026 -12.995 -21.647 1.00 98.31 69 ALA A C 1
ATOM 549 O O . ALA A 1 69 ? -0.109 -13.215 -21.229 1.00 98.31 69 ALA A O 1
ATOM 550 N N . ILE A 1 70 ? 1.934 -13.963 -21.761 1.00 98.56 70 ILE A N 1
ATOM 551 C CA . ILE A 1 70 ? 1.817 -15.263 -21.083 1.00 98.56 70 ILE A CA 1
ATOM 552 C C . ILE A 1 70 ? 2.577 -15.157 -19.762 1.00 98.56 70 ILE A C 1
ATOM 554 O O . ILE A 1 70 ? 3.688 -14.626 -19.736 1.00 98.56 70 ILE A O 1
ATOM 558 N N . ILE A 1 71 ? 2.016 -15.688 -18.677 1.00 98.62 71 ILE A N 1
ATOM 559 C CA . ILE A 1 71 ? 2.684 -15.755 -17.375 1.00 98.62 71 ILE A CA 1
ATOM 560 C C . ILE A 1 71 ? 2.870 -17.206 -16.934 1.00 98.62 71 ILE A C 1
ATOM 562 O O . ILE A 1 71 ? 1.992 -18.045 -17.113 1.00 98.62 71 ILE A O 1
ATOM 566 N N . SER A 1 72 ? 4.016 -17.504 -16.331 1.00 98.50 72 SER A N 1
ATOM 567 C CA . SER A 1 72 ? 4.256 -18.727 -15.570 1.00 98.50 72 SER A CA 1
ATOM 568 C C . SER A 1 72 ? 4.558 -18.356 -14.124 1.00 98.50 72 SER A C 1
ATOM 570 O O . SER A 1 72 ? 5.508 -17.612 -13.895 1.00 98.50 72 SER A O 1
ATOM 572 N N . ILE A 1 73 ? 3.802 -18.893 -13.168 1.00 98.44 73 ILE A N 1
ATOM 573 C CA . ILE A 1 73 ? 4.029 -18.731 -11.723 1.00 98.44 73 ILE A CA 1
ATOM 574 C C . ILE A 1 73 ? 4.384 -20.105 -11.163 1.00 98.44 73 ILE A C 1
ATOM 576 O O . ILE A 1 73 ? 3.570 -21.022 -11.232 1.00 98.44 73 ILE A O 1
ATOM 580 N N . ASP A 1 74 ? 5.623 -20.285 -10.706 1.00 97.44 74 ASP A N 1
ATOM 581 C CA . ASP A 1 74 ? 6.148 -21.564 -10.195 1.00 97.44 74 ASP A CA 1
ATOM 582 C C . ASP A 1 74 ? 5.916 -22.760 -11.145 1.00 97.44 74 ASP A C 1
ATOM 584 O O . ASP A 1 74 ? 5.691 -23.902 -10.742 1.00 97.44 74 ASP A O 1
ATOM 588 N N . GLY A 1 75 ? 5.967 -22.486 -12.452 1.00 96.56 75 GLY A N 1
ATOM 589 C CA . GLY A 1 75 ? 5.740 -23.460 -13.523 1.00 96.56 75 GLY A CA 1
ATOM 590 C C . GLY A 1 75 ? 4.274 -23.651 -13.927 1.00 96.56 75 GLY A C 1
ATOM 591 O O . GLY A 1 75 ? 4.010 -24.344 -14.912 1.00 96.56 75 GLY A O 1
ATOM 592 N N . TYR A 1 76 ? 3.320 -23.034 -13.226 1.00 97.44 76 TYR A N 1
ATOM 593 C CA . TYR A 1 76 ? 1.924 -22.986 -13.650 1.00 97.44 76 TYR A CA 1
ATOM 594 C C . TYR A 1 76 ? 1.723 -21.882 -14.688 1.00 97.44 76 TYR A C 1
ATOM 596 O O . TYR A 1 76 ? 1.902 -20.701 -14.396 1.00 97.44 76 TYR A O 1
ATOM 604 N N . VAL A 1 77 ? 1.346 -22.274 -15.905 1.00 98.06 77 VAL A N 1
ATOM 605 C CA . VAL A 1 77 ? 1.241 -21.364 -17.050 1.00 98.06 77 VAL A CA 1
ATOM 606 C C . VAL A 1 77 ? -0.196 -20.898 -17.247 1.00 98.06 77 VAL A C 1
ATOM 608 O O . VAL A 1 77 ? -1.123 -21.703 -17.333 1.00 98.06 77 VAL A O 1
ATOM 611 N N . LEU A 1 78 ? -0.350 -19.588 -17.385 1.00 97.56 78 LEU A N 1
ATOM 612 C CA . LEU A 1 78 ? -1.571 -18.896 -17.753 1.00 97.56 78 LEU A CA 1
ATOM 613 C C . LEU A 1 78 ? -1.314 -18.096 -19.031 1.00 97.56 78 LEU A C 1
ATOM 615 O O . LEU A 1 78 ? -0.397 -17.278 -19.096 1.00 97.56 78 LEU A O 1
ATOM 619 N N . ASP A 1 79 ? -2.128 -18.346 -20.051 1.00 94.25 79 ASP A N 1
ATOM 620 C CA . ASP A 1 79 ? -2.087 -17.595 -21.303 1.00 94.25 79 ASP A CA 1
ATOM 621 C C . ASP A 1 79 ? -2.925 -16.313 -21.174 1.00 94.25 79 ASP A C 1
ATOM 623 O O . ASP A 1 79 ? -3.920 -16.286 -20.446 1.00 94.25 79 ASP A O 1
ATOM 627 N N . THR A 1 80 ? -2.526 -15.273 -21.903 1.00 91.81 80 THR A N 1
ATOM 628 C CA . THR A 1 80 ? -3.304 -14.052 -22.131 1.00 91.81 80 THR A CA 1
ATOM 629 C C . THR A 1 80 ? -3.698 -13.334 -20.832 1.00 91.81 80 THR A C 1
ATOM 631 O O . THR A 1 80 ? -4.873 -13.177 -20.501 1.00 91.81 80 THR A O 1
ATOM 634 N N . VAL A 1 81 ? -2.687 -12.871 -20.097 1.00 98.12 81 VAL A N 1
ATOM 635 C CA . VAL A 1 81 ? -2.824 -11.990 -18.927 1.00 98.12 81 VAL A CA 1
ATOM 636 C C . VAL A 1 81 ? -2.467 -10.551 -19.287 1.00 98.12 81 VAL A C 1
ATOM 638 O O . VAL A 1 81 ? -1.753 -10.312 -20.258 1.00 98.12 81 VAL A O 1
ATOM 641 N N . GLY A 1 82 ? -2.951 -9.587 -18.514 1.00 98.44 82 GLY A N 1
ATOM 642 C CA . GLY A 1 82 ? -2.570 -8.186 -18.627 1.00 98.44 82 GLY A CA 1
ATOM 643 C C . GLY A 1 82 ? -1.378 -7.841 -17.748 1.00 98.44 82 GLY A C 1
ATOM 644 O O . GLY A 1 82 ? -1.359 -8.144 -16.556 1.00 98.44 82 GLY A O 1
ATOM 645 N N . VAL A 1 83 ? -0.410 -7.142 -18.330 1.00 98.38 83 VAL A N 1
ATOM 646 C CA . VAL A 1 83 ? 0.721 -6.537 -17.625 1.00 98.38 83 VAL A CA 1
ATOM 647 C C . VAL A 1 83 ? 0.762 -5.053 -17.947 1.00 98.38 83 VAL A C 1
ATOM 649 O O . VAL A 1 83 ? 0.632 -4.665 -19.105 1.00 98.38 83 VAL A O 1
ATOM 652 N N . ARG A 1 84 ? 0.960 -4.217 -16.932 1.00 96.75 84 ARG A N 1
ATOM 653 C CA . ARG A 1 84 ? 1.226 -2.787 -17.112 1.00 96.75 84 ARG A CA 1
ATOM 654 C C . ARG A 1 84 ? 2.172 -2.266 -16.049 1.00 96.75 84 ARG A C 1
ATOM 656 O O . ARG A 1 84 ? 2.229 -2.832 -14.957 1.00 96.75 84 ARG A O 1
ATOM 663 N N . GLU A 1 85 ? 2.863 -1.173 -16.341 1.00 93.56 85 GLU A N 1
ATOM 664 C CA . GLU A 1 85 ? 3.554 -0.413 -15.301 1.00 93.56 85 GLU A CA 1
ATOM 665 C C . GLU A 1 85 ? 2.540 0.253 -14.352 1.00 93.56 85 GLU A C 1
ATOM 667 O O . GLU A 1 85 ? 1.365 0.453 -14.693 1.00 93.56 85 GLU A O 1
ATOM 672 N N . LYS A 1 86 ? 2.975 0.545 -13.124 1.00 90.88 86 LYS A N 1
ATOM 673 C CA . LYS A 1 86 ? 2.141 1.170 -12.086 1.00 90.88 86 LYS A CA 1
ATOM 674 C C . LYS A 1 86 ? 2.907 2.201 -11.264 1.00 90.88 86 LYS A C 1
ATOM 676 O O . LYS A 1 86 ? 4.130 2.202 -11.291 1.00 90.88 86 LYS A O 1
ATOM 681 N N . GLY A 1 87 ? 2.166 2.952 -10.448 1.00 80.69 87 GLY A N 1
ATOM 682 C CA . GLY A 1 87 ? 2.676 3.803 -9.364 1.00 80.69 87 GLY A CA 1
ATOM 683 C C . GLY A 1 87 ? 3.483 5.014 -9.827 1.00 80.69 87 GLY A C 1
ATOM 684 O O . GLY A 1 87 ? 4.256 4.919 -10.763 1.00 80.69 87 GLY A O 1
ATOM 685 N N . LEU A 1 88 ? 3.350 6.147 -9.144 1.00 77.31 88 LEU A N 1
ATOM 686 C CA . LEU A 1 88 ? 4.018 7.389 -9.533 1.00 77.31 88 LEU A CA 1
ATOM 687 C C . LEU A 1 88 ? 5.501 7.423 -9.120 1.00 77.31 88 LEU A C 1
ATOM 689 O O . LEU A 1 88 ? 6.411 7.254 -9.938 1.00 77.31 88 LEU A O 1
ATOM 693 N N . SER A 1 89 ? 5.764 7.613 -7.826 1.00 75.69 89 SER A N 1
ATOM 694 C CA . SER A 1 89 ? 7.115 7.841 -7.301 1.00 75.69 89 SER A CA 1
ATOM 695 C C . SER A 1 89 ? 8.019 6.622 -7.467 1.00 75.69 89 SER A C 1
ATOM 697 O O . SER A 1 89 ? 9.168 6.761 -7.876 1.00 75.69 89 SER A O 1
ATOM 699 N N . SER A 1 90 ? 7.505 5.413 -7.230 1.00 77.38 90 SER A N 1
ATOM 700 C CA . SER A 1 90 ? 8.274 4.168 -7.377 1.00 77.38 90 SER A CA 1
ATOM 701 C C . SER A 1 90 ? 8.635 3.845 -8.833 1.00 77.38 90 SER A C 1
ATOM 703 O O . SER A 1 90 ? 9.667 3.211 -9.083 1.00 77.38 90 SER A O 1
ATOM 705 N N . ASN A 1 91 ? 7.854 4.324 -9.807 1.00 81.25 91 ASN A N 1
ATOM 706 C CA . ASN A 1 91 ? 8.208 4.239 -11.221 1.00 81.25 91 ASN A CA 1
ATOM 707 C C . ASN A 1 91 ? 9.324 5.239 -11.571 1.00 81.25 91 ASN A C 1
ATOM 709 O O . ASN A 1 91 ? 10.344 4.846 -12.143 1.00 81.25 91 ASN A O 1
ATOM 713 N N . TYR A 1 92 ? 9.188 6.510 -11.181 1.00 68.81 92 TYR A N 1
ATOM 714 C CA . TYR A 1 92 ? 10.185 7.539 -11.510 1.00 68.81 92 TYR A CA 1
ATOM 715 C C . TYR A 1 92 ? 11.496 7.419 -10.726 1.00 68.81 92 TYR A C 1
ATOM 717 O O . TYR A 1 92 ? 12.550 7.782 -11.249 1.00 68.81 92 TYR A O 1
ATOM 725 N N . ALA A 1 93 ? 11.449 6.908 -9.494 1.00 63.91 93 ALA A N 1
ATOM 726 C CA . ALA A 1 93 ? 12.609 6.754 -8.617 1.00 63.91 93 ALA A CA 1
ATOM 727 C C . ALA A 1 93 ? 13.402 5.455 -8.850 1.00 63.91 93 ALA A C 1
ATOM 729 O O . ALA A 1 93 ? 14.389 5.212 -8.158 1.00 63.91 93 ALA A O 1
ATOM 730 N N . SER A 1 94 ? 12.988 4.615 -9.802 1.00 66.19 94 SER A N 1
ATOM 731 C CA . SER A 1 94 ? 13.681 3.373 -10.158 1.00 66.19 94 SER A CA 1
ATOM 732 C C . SER A 1 94 ? 14.442 3.482 -11.478 1.00 66.19 94 SER A C 1
ATOM 734 O O . SER A 1 94 ? 14.255 4.412 -12.271 1.00 66.19 94 SER A O 1
ATOM 736 N N . SER A 1 95 ? 15.346 2.527 -11.715 1.00 66.44 95 SER A N 1
ATOM 737 C CA . SER A 1 95 ? 16.072 2.442 -12.984 1.00 66.44 95 SER A CA 1
ATOM 738 C C . SER A 1 95 ? 15.119 2.176 -14.160 1.00 66.44 95 SER A C 1
ATOM 740 O O . SER A 1 95 ? 13.983 1.732 -13.972 1.00 66.44 95 SER A O 1
ATOM 742 N N . LYS A 1 96 ? 15.590 2.414 -15.398 1.00 64.50 96 LYS A N 1
ATOM 743 C CA . LYS A 1 96 ? 14.784 2.160 -16.605 1.00 64.50 96 LYS A CA 1
ATOM 744 C C . LYS A 1 96 ? 14.210 0.740 -16.600 1.00 64.50 96 LYS A C 1
ATOM 746 O O . LYS A 1 96 ? 13.046 0.588 -16.911 1.00 64.50 96 LYS A O 1
ATOM 751 N N . TYR A 1 97 ? 14.982 -0.262 -16.185 1.00 73.62 97 TYR A N 1
ATOM 752 C CA . TYR A 1 97 ? 14.598 -1.675 -16.261 1.00 73.62 97 TYR A CA 1
ATOM 753 C C . TYR A 1 97 ? 14.147 -2.271 -14.913 1.00 73.62 97 TYR A C 1
ATOM 755 O O . TYR A 1 97 ? 14.096 -3.487 -14.752 1.00 73.62 97 TYR A O 1
ATOM 763 N N . LYS A 1 98 ? 13.816 -1.438 -13.918 1.00 83.94 98 LYS A N 1
ATOM 764 C CA . LYS A 1 98 ? 13.323 -1.891 -12.605 1.00 83.94 98 LYS A CA 1
ATOM 765 C C . LYS A 1 98 ? 11.954 -1.293 -12.282 1.00 83.94 98 LYS A C 1
ATOM 767 O O . LYS A 1 98 ? 11.732 -0.775 -11.191 1.00 83.94 98 LYS A O 1
ATOM 772 N N . LYS A 1 99 ? 11.039 -1.330 -13.252 1.00 87.88 99 LYS A N 1
ATOM 773 C CA . LYS A 1 99 ? 9.695 -0.750 -13.130 1.00 87.88 99 LYS A CA 1
ATOM 774 C C . LYS A 1 99 ? 8.761 -1.644 -12.322 1.00 87.88 99 LYS A C 1
ATOM 776 O O . LYS A 1 99 ? 8.842 -2.861 -12.451 1.00 87.88 99 LYS A O 1
ATOM 781 N N . PRO A 1 100 ? 7.888 -1.079 -11.474 1.00 93.62 100 PRO A N 1
ATOM 782 C CA . PRO A 1 100 ? 6.881 -1.864 -10.781 1.00 93.62 100 PRO A CA 1
ATOM 783 C C . PRO A 1 100 ? 5.733 -2.199 -11.745 1.00 93.62 100 PRO A C 1
ATOM 785 O O . PRO A 1 100 ? 5.344 -1.377 -12.577 1.00 93.62 100 PRO A O 1
ATOM 788 N N . PHE A 1 101 ? 5.158 -3.392 -11.605 1.00 97.25 101 PHE A N 1
ATOM 789 C CA . PHE A 1 101 ? 4.100 -3.871 -12.496 1.00 97.25 101 PHE A CA 1
ATOM 790 C C . PHE A 1 101 ? 2.806 -4.162 -11.747 1.00 97.25 101 PHE A C 1
ATOM 792 O O . PHE A 1 101 ? 2.810 -4.553 -10.580 1.00 97.25 101 PHE A O 1
ATOM 799 N N . LYS A 1 102 ? 1.686 -4.031 -12.449 1.00 97.75 102 LYS A N 1
ATOM 800 C CA . LYS A 1 102 ? 0.412 -4.639 -12.072 1.00 97.75 102 LYS A CA 1
ATOM 801 C C . LYS A 1 102 ? 0.126 -5.795 -13.019 1.00 97.75 102 LYS A C 1
ATOM 803 O O . LYS A 1 102 ? 0.202 -5.625 -14.237 1.00 97.75 102 LYS A O 1
ATOM 808 N N . ILE A 1 103 ? -0.199 -6.949 -12.445 1.00 98.56 103 ILE A N 1
ATOM 809 C CA . ILE A 1 103 ? -0.543 -8.169 -13.169 1.00 98.56 103 ILE A CA 1
ATOM 810 C C . ILE A 1 103 ? -2.032 -8.421 -12.977 1.00 98.56 103 ILE A C 1
ATOM 812 O O . ILE A 1 103 ? -2.491 -8.613 -11.851 1.00 98.56 103 ILE A O 1
ATOM 816 N N . ASP A 1 104 ? -2.779 -8.419 -14.073 1.00 98.25 104 ASP A N 1
ATOM 817 C CA . ASP A 1 104 ? -4.201 -8.738 -14.102 1.00 98.25 104 ASP A CA 1
ATOM 818 C C . ASP A 1 104 ? -4.402 -10.031 -14.902 1.00 98.25 104 ASP A C 1
ATOM 820 O O . ASP A 1 104 ? -4.243 -10.072 -16.121 1.00 98.25 104 ASP A O 1
ATOM 824 N N . LEU A 1 105 ? -4.724 -11.121 -14.209 1.00 98.38 105 LEU A N 1
ATOM 825 C CA . LEU A 1 105 ? -4.901 -12.439 -14.811 1.00 98.38 105 LEU A CA 1
ATOM 826 C C . LEU A 1 105 ? -6.244 -12.576 -15.533 1.00 98.38 105 LEU A C 1
ATOM 828 O O . LEU A 1 105 ? -6.417 -13.541 -16.273 1.00 98.38 105 LEU A O 1
ATOM 832 N N . ASN A 1 106 ? -7.188 -11.653 -15.312 1.00 97.38 106 ASN A N 1
ATOM 833 C CA . ASN A 1 106 ? -8.574 -11.787 -15.743 1.00 97.38 106 ASN A CA 1
ATOM 834 C C . ASN A 1 106 ? -9.084 -10.657 -16.652 1.00 97.38 106 ASN A C 1
ATOM 836 O O . ASN A 1 106 ? -10.224 -10.753 -17.111 1.00 97.38 106 ASN A O 1
ATOM 840 N N . VAL A 1 107 ? -8.275 -9.628 -16.933 1.00 96.12 107 VAL A N 1
ATOM 841 C CA . VAL A 1 107 ? -8.648 -8.489 -17.796 1.00 96.12 107 VAL A CA 1
ATOM 842 C C . VAL A 1 107 ? -8.994 -8.921 -19.220 1.00 96.12 107 VAL A C 1
ATOM 844 O O . VAL A 1 107 ? -9.948 -8.414 -19.803 1.00 96.12 107 VAL A O 1
ATOM 847 N N . PHE A 1 108 ? -8.268 -9.898 -19.770 1.00 96.75 108 PHE A N 1
ATOM 848 C CA . PHE A 1 108 ? -8.523 -10.426 -21.116 1.00 96.75 108 PHE A CA 1
ATOM 849 C C . PHE A 1 108 ? -9.297 -11.747 -21.113 1.00 96.75 108 PHE A C 1
ATOM 851 O O . PHE A 1 108 ? -9.991 -12.052 -22.084 1.00 96.75 108 PHE A O 1
ATOM 858 N N . THR A 1 109 ? -9.234 -12.497 -20.010 1.00 96.44 109 THR A N 1
ATOM 859 C CA . THR A 1 109 ? -9.940 -13.771 -19.842 1.00 96.44 109 THR A CA 1
ATOM 860 C C . THR A 1 109 ? -10.771 -13.742 -18.556 1.00 96.44 109 THR A C 1
ATOM 862 O O . THR A 1 109 ? -10.278 -14.099 -17.482 1.00 96.44 109 THR A O 1
ATOM 865 N N . PRO A 1 110 ? -12.049 -13.326 -18.621 1.00 95.38 110 PRO A N 1
ATOM 866 C CA . PRO A 1 110 ? -12.892 -13.208 -17.437 1.00 95.38 110 PRO A CA 1
ATOM 867 C C . PRO A 1 110 ? -12.975 -14.514 -16.635 1.00 95.38 110 PRO A C 1
ATOM 869 O O . PRO A 1 110 ? -13.255 -15.581 -17.178 1.00 95.38 110 PRO A O 1
ATOM 872 N N . GLY A 1 111 ? -12.753 -14.421 -15.322 1.00 93.19 111 GLY A N 1
ATOM 873 C CA . GLY A 1 111 ? -12.780 -15.564 -14.401 1.00 93.19 111 GLY A CA 1
ATOM 874 C C . GLY A 1 111 ? -11.461 -16.336 -14.278 1.00 93.19 111 GLY A C 1
ATOM 875 O O . GLY A 1 111 ? -11.369 -17.202 -13.412 1.00 93.19 111 GLY A O 1
ATOM 876 N N . GLN A 1 112 ? -10.442 -16.021 -15.082 1.00 96.75 112 GLN A N 1
ATOM 877 C CA . GLN A 1 112 ? -9.104 -16.592 -14.927 1.00 96.75 112 GLN A CA 1
ATOM 878 C C . GLN A 1 112 ? -8.452 -16.113 -13.622 1.00 96.75 112 GLN A C 1
ATOM 880 O O . GLN A 1 112 ? -8.562 -14.953 -13.234 1.00 96.75 112 GLN A O 1
ATOM 885 N N . SER A 1 113 ? -7.792 -17.027 -12.918 1.00 96.44 113 SER A N 1
ATOM 886 C CA . SER A 1 113 ? -7.127 -16.757 -11.642 1.00 96.44 113 SER A CA 1
ATOM 887 C C . SER A 1 113 ? -6.000 -17.757 -11.412 1.00 96.44 113 SER A C 1
ATOM 889 O O . SER A 1 113 ? -6.067 -18.881 -11.916 1.00 96.44 113 SER A O 1
ATOM 891 N N . TYR A 1 114 ? -5.020 -17.384 -10.597 1.00 96.31 114 TYR A N 1
ATOM 892 C CA . TYR A 1 114 ? -4.028 -18.295 -10.033 1.00 96.31 114 TYR A CA 1
ATOM 893 C C . TYR A 1 114 ? -4.224 -18.349 -8.525 1.00 96.31 114 TYR A C 1
ATOM 895 O O . TYR A 1 114 ? -4.283 -17.302 -7.891 1.00 96.31 114 TYR A O 1
ATOM 903 N N . ASP A 1 115 ? -4.354 -19.551 -7.958 1.00 94.81 115 ASP A N 1
ATOM 904 C CA . ASP A 1 115 ? -4.560 -19.721 -6.513 1.00 94.81 115 ASP A CA 1
ATOM 905 C C . ASP A 1 115 ? -5.770 -18.914 -5.984 1.00 94.81 115 ASP A C 1
ATOM 907 O O . ASP A 1 115 ? -5.764 -18.391 -4.882 1.00 94.81 115 ASP A O 1
ATOM 911 N N . GLY A 1 116 ? -6.811 -18.729 -6.807 1.00 94.12 116 GLY A N 1
ATOM 912 C CA . GLY A 1 116 ? -7.973 -17.887 -6.483 1.00 94.12 116 GLY A CA 1
ATOM 913 C C . GLY A 1 116 ? -7.741 -16.371 -6.586 1.00 94.12 116 GLY A C 1
ATOM 914 O O . GLY A 1 116 ? -8.701 -15.609 -6.476 1.00 94.12 116 GLY A O 1
ATOM 915 N N . VAL A 1 117 ? -6.512 -15.920 -6.844 1.00 96.31 117 VAL A N 1
ATOM 916 C CA . VAL A 1 117 ? -6.140 -14.511 -7.038 1.00 96.31 117 VAL A CA 1
ATOM 917 C C . VAL A 1 117 ? -6.309 -14.128 -8.502 1.00 96.31 117 VAL A C 1
ATOM 919 O O . VAL A 1 117 ? -5.873 -14.849 -9.399 1.00 96.31 117 VAL A O 1
ATOM 922 N N . LYS A 1 118 ? -6.940 -12.981 -8.755 1.00 97.06 118 LYS A N 1
ATOM 923 C CA . LYS A 1 118 ? -7.161 -12.445 -10.108 1.00 97.06 118 LYS A CA 1
ATOM 924 C C . LYS A 1 118 ? -6.166 -11.351 -10.481 1.00 97.06 118 LYS A C 1
ATOM 926 O O . LYS A 1 118 ? -5.829 -11.207 -11.649 1.00 97.06 118 LYS A O 1
ATOM 931 N N . LYS A 1 119 ? -5.670 -10.606 -9.495 1.00 97.69 119 LYS A N 1
ATOM 932 C CA . LYS A 1 119 ? -4.776 -9.467 -9.690 1.00 97.69 119 LYS A CA 1
ATOM 933 C C . LYS A 1 119 ? -3.785 -9.368 -8.539 1.00 97.69 119 LYS A C 1
ATOM 935 O O . LYS A 1 119 ? -4.134 -9.624 -7.390 1.00 97.69 119 LYS A O 1
ATOM 940 N N . PHE A 1 120 ? -2.553 -8.992 -8.845 1.00 98.50 120 PHE A N 1
ATOM 941 C CA . PHE A 1 120 ? -1.518 -8.711 -7.851 1.00 98.50 120 PHE A CA 1
ATOM 942 C C . PHE A 1 120 ? -0.507 -7.710 -8.412 1.00 98.50 120 PHE A C 1
ATOM 944 O O . PHE A 1 120 ? -0.481 -7.425 -9.612 1.00 98.50 120 PHE A O 1
ATOM 951 N N . ASN A 1 121 ? 0.320 -7.149 -7.536 1.00 98.25 121 ASN A N 1
ATOM 952 C CA . ASN A 1 121 ? 1.305 -6.138 -7.898 1.00 98.25 121 ASN A CA 1
ATOM 953 C C . ASN A 1 121 ? 2.719 -6.678 -7.692 1.00 98.25 121 ASN A C 1
ATOM 955 O O . ASN A 1 121 ? 2.967 -7.437 -6.761 1.00 98.25 121 ASN A O 1
ATOM 959 N N . LEU A 1 122 ? 3.642 -6.252 -8.547 1.00 98.38 122 LEU A N 1
ATOM 960 C CA . LEU A 1 122 ? 5.072 -6.497 -8.432 1.00 98.38 122 LEU A CA 1
ATOM 961 C C . LEU A 1 122 ? 5.758 -5.186 -8.055 1.00 98.38 122 LEU A C 1
ATOM 963 O O . LEU A 1 122 ? 5.987 -4.324 -8.904 1.00 98.38 122 LEU A O 1
ATOM 967 N N . HIS A 1 123 ? 6.054 -5.021 -6.770 1.00 96.62 123 HIS A N 1
ATOM 968 C CA . HIS A 1 123 ? 6.768 -3.870 -6.230 1.00 96.62 123 HIS A CA 1
ATOM 969 C C . HIS A 1 123 ? 8.272 -4.030 -6.454 1.00 96.62 123 HIS A C 1
ATOM 971 O O . HIS A 1 123 ? 8.852 -5.095 -6.243 1.00 96.62 123 HIS A O 1
ATOM 977 N N . ASN A 1 124 ? 8.909 -2.955 -6.904 1.00 91.88 124 ASN A N 1
ATOM 978 C CA . ASN A 1 124 ? 10.300 -2.947 -7.350 1.00 91.88 124 ASN A CA 1
ATOM 979 C C . ASN A 1 124 ? 11.319 -2.626 -6.239 1.00 91.88 124 ASN A C 1
ATOM 981 O O . ASN A 1 124 ? 12.517 -2.573 -6.517 1.00 91.88 124 ASN A O 1
ATOM 985 N N . GLY A 1 125 ? 10.856 -2.378 -5.009 1.00 88.56 125 GLY A N 1
ATOM 986 C CA . GLY A 1 125 ? 11.698 -2.008 -3.867 1.00 88.56 125 GLY A CA 1
ATOM 987 C C . GLY A 1 125 ? 12.255 -0.582 -3.926 1.00 88.56 125 GLY A C 1
ATOM 988 O O . GLY A 1 125 ? 13.257 -0.293 -3.282 1.00 88.56 125 GLY A O 1
ATOM 989 N N . ALA A 1 126 ? 11.680 0.325 -4.724 1.00 83.44 126 ALA A N 1
ATOM 990 C CA . ALA A 1 126 ? 12.106 1.725 -4.707 1.00 83.44 126 ALA A CA 1
ATOM 991 C C . ALA A 1 126 ? 11.906 2.340 -3.303 1.00 83.44 126 ALA A C 1
ATOM 993 O O . ALA A 1 126 ? 10.878 2.113 -2.668 1.00 83.44 126 ALA A O 1
ATOM 994 N N . ALA A 1 127 ? 12.892 3.117 -2.841 1.00 81.56 127 ALA A N 1
ATOM 995 C CA . ALA A 1 127 ? 12.994 3.646 -1.469 1.00 81.56 127 ALA A CA 1
ATOM 996 C C . ALA A 1 127 ? 13.107 2.602 -0.335 1.00 81.56 127 ALA A C 1
ATOM 998 O O . ALA A 1 127 ? 13.057 2.976 0.834 1.00 81.56 127 ALA A O 1
ATOM 999 N N . ASP A 1 128 ? 13.346 1.327 -0.658 1.00 90.44 128 ASP A N 1
ATOM 1000 C CA . ASP A 1 128 ? 13.459 0.247 0.325 1.00 90.44 128 ASP A CA 1
ATOM 1001 C C . ASP A 1 128 ? 14.624 -0.704 -0.020 1.00 90.44 128 ASP A C 1
ATOM 1003 O O . ASP A 1 128 ? 14.421 -1.690 -0.734 1.00 90.44 128 ASP A O 1
ATOM 1007 N N . PRO A 1 129 ? 15.858 -0.431 0.453 1.00 88.00 129 PRO A N 1
ATOM 1008 C CA . PRO A 1 129 ? 17.013 -1.263 0.134 1.00 88.00 129 PRO A CA 1
ATOM 1009 C C . PRO A 1 129 ? 16.831 -2.718 0.571 1.00 88.00 129 PRO A C 1
ATOM 1011 O O . PRO A 1 129 ? 17.044 -3.628 -0.212 1.00 88.00 129 PRO A O 1
ATOM 1014 N N . SER A 1 130 ? 16.378 -2.999 1.786 1.00 93.19 130 SER A N 1
ATOM 1015 C CA . SER A 1 130 ? 16.176 -4.387 2.218 1.00 93.19 130 SER A CA 1
ATOM 1016 C C . SER A 1 130 ? 14.998 -5.088 1.526 1.00 93.19 130 SER A C 1
ATOM 1018 O O . SER A 1 130 ? 14.920 -6.313 1.596 1.00 93.19 130 SER A O 1
ATOM 1020 N N . MET A 1 131 ? 14.116 -4.356 0.830 1.00 95.19 131 MET A N 1
ATOM 1021 C CA . MET A 1 131 ? 12.847 -4.842 0.264 1.00 95.19 131 MET A CA 1
ATOM 1022 C C . MET A 1 131 ? 11.878 -5.413 1.314 1.00 95.19 131 MET A C 1
ATOM 1024 O O . MET A 1 131 ? 11.064 -6.289 1.000 1.00 95.19 131 MET A O 1
ATOM 1028 N N . MET A 1 132 ? 11.998 -4.963 2.567 1.00 97.25 132 MET A N 1
ATOM 1029 C CA . MET A 1 132 ? 11.284 -5.509 3.724 1.00 97.25 132 MET A CA 1
ATOM 1030 C C . MET A 1 132 ? 10.218 -4.575 4.305 1.00 97.25 132 MET A C 1
ATOM 1032 O O . MET A 1 132 ? 9.441 -5.039 5.135 1.00 97.25 132 MET A O 1
ATOM 1036 N N . ARG A 1 133 ? 10.145 -3.294 3.926 1.00 96.19 133 ARG A N 1
ATOM 1037 C CA . ARG A 1 133 ? 9.260 -2.312 4.587 1.00 96.19 133 ARG A CA 1
ATOM 1038 C C . ARG A 1 133 ? 7.783 -2.649 4.404 1.00 96.19 133 ARG A C 1
ATOM 1040 O O . ARG A 1 133 ? 7.088 -2.837 5.401 1.00 96.19 133 ARG A O 1
ATOM 1047 N N . ASP A 1 134 ? 7.349 -2.882 3.161 1.00 96.75 134 ASP A N 1
ATOM 1048 C CA . ASP A 1 134 ? 5.998 -3.392 2.859 1.00 96.75 134 ASP A CA 1
ATOM 1049 C C . ASP A 1 134 ? 5.719 -4.702 3.620 1.00 96.75 134 ASP A C 1
ATOM 1051 O O . ASP A 1 134 ? 4.673 -4.881 4.246 1.00 96.75 134 ASP A O 1
ATOM 1055 N N . PHE A 1 135 ? 6.682 -5.630 3.599 1.00 97.81 135 PHE A N 1
ATOM 1056 C CA . PHE A 1 135 ? 6.534 -6.939 4.229 1.00 97.81 135 PHE A CA 1
ATOM 1057 C C . PHE A 1 135 ? 6.323 -6.834 5.746 1.00 97.81 135 PHE A C 1
ATOM 1059 O O . PHE A 1 135 ? 5.391 -7.439 6.281 1.00 97.81 135 PHE A O 1
ATOM 1066 N N . VAL A 1 136 ? 7.174 -6.070 6.434 1.00 97.88 136 VAL A N 1
ATOM 1067 C CA . VAL A 1 136 ? 7.128 -5.878 7.886 1.00 97.88 136 VAL A CA 1
ATOM 1068 C C . VAL A 1 136 ? 5.861 -5.135 8.278 1.00 97.88 136 VAL A C 1
ATOM 1070 O O . VAL A 1 136 ? 5.120 -5.634 9.124 1.00 97.88 136 VAL A O 1
ATOM 1073 N N . ALA A 1 137 ? 5.573 -3.995 7.650 1.00 97.56 137 ALA A N 1
ATOM 1074 C CA . ALA A 1 137 ? 4.440 -3.167 8.036 1.00 97.56 137 ALA A CA 1
ATOM 1075 C C . ALA A 1 137 ? 3.105 -3.901 7.859 1.00 97.56 137 ALA A C 1
ATOM 1077 O O . ALA A 1 137 ? 2.319 -4.007 8.803 1.00 97.56 137 ALA A O 1
ATOM 1078 N N . TYR A 1 138 ? 2.872 -4.534 6.704 1.00 98.25 138 TYR A N 1
ATOM 1079 C CA . TYR A 1 138 ? 1.643 -5.303 6.518 1.00 98.25 138 TYR A CA 1
ATOM 1080 C C . TYR A 1 138 ? 1.571 -6.542 7.408 1.00 98.25 138 TYR A C 1
ATOM 1082 O O . TYR A 1 138 ? 0.483 -6.954 7.809 1.00 98.25 138 TYR A O 1
ATOM 1090 N N . ASN A 1 139 ? 2.705 -7.162 7.739 1.00 96.38 139 ASN A N 1
ATOM 1091 C CA . ASN A 1 139 ? 2.722 -8.260 8.698 1.00 96.38 139 ASN A CA 1
ATOM 1092 C C . ASN A 1 139 ? 2.293 -7.797 10.104 1.00 96.38 139 ASN A C 1
ATOM 1094 O O . ASN A 1 139 ? 1.534 -8.513 10.767 1.00 96.38 139 ASN A O 1
ATOM 1098 N N . VAL A 1 140 ? 2.717 -6.602 10.527 1.00 96.56 140 VAL A N 1
ATOM 1099 C CA . VAL A 1 140 ? 2.285 -5.975 11.784 1.00 96.56 140 VAL A CA 1
ATOM 1100 C C . VAL A 1 140 ? 0.787 -5.660 11.737 1.00 96.56 140 VAL A C 1
ATOM 1102 O O . VAL A 1 140 ? 0.080 -6.106 12.639 1.00 96.56 140 VAL A O 1
ATOM 1105 N N . HIS A 1 141 ? 0.273 -5.026 10.674 1.00 96.12 141 HIS A N 1
ATOM 1106 C CA . HIS A 1 141 ? -1.170 -4.773 10.508 1.00 96.12 141 HIS A CA 1
ATOM 1107 C C . HIS A 1 141 ? -2.015 -6.046 10.607 1.00 96.12 141 HIS A C 1
ATOM 1109 O O . HIS A 1 141 ? -2.954 -6.110 11.396 1.00 96.12 141 HIS A O 1
ATOM 1115 N N . ARG A 1 142 ? -1.671 -7.097 9.849 1.00 91.81 142 ARG A N 1
ATOM 1116 C CA . ARG A 1 142 ? -2.454 -8.346 9.863 1.00 91.81 142 ARG A CA 1
ATOM 1117 C C . ARG A 1 142 ? -2.412 -9.042 11.222 1.00 91.81 142 ARG A C 1
ATOM 1119 O O . ARG A 1 142 ? -3.397 -9.644 11.629 1.00 91.81 142 ARG A O 1
ATOM 1126 N N . THR A 1 143 ? -1.284 -8.964 11.926 1.00 86.25 143 THR A N 1
ATOM 1127 C CA . THR A 1 143 ? -1.155 -9.535 13.280 1.00 86.25 143 THR A CA 1
ATOM 1128 C C . THR A 1 143 ? -1.925 -8.714 14.314 1.00 86.25 143 THR A C 1
ATOM 1130 O O . THR A 1 143 ? -2.415 -9.276 15.286 1.00 86.25 143 THR A O 1
ATOM 1133 N N . ALA A 1 144 ? -2.090 -7.413 14.070 1.00 80.44 144 ALA A N 1
ATOM 1134 C CA . ALA A 1 144 ? -2.953 -6.522 14.836 1.00 80.44 144 ALA A CA 1
ATOM 1135 C C . ALA A 1 144 ? -4.454 -6.690 14.519 1.00 80.44 144 ALA A C 1
ATOM 1137 O O . ALA A 1 144 ? -5.271 -5.972 15.080 1.00 80.44 144 ALA A O 1
ATOM 1138 N N . GLY A 1 145 ? -4.835 -7.611 13.626 1.00 78.69 145 GLY A N 1
ATOM 1139 C CA . GLY A 1 145 ? -6.233 -7.832 13.246 1.00 78.69 145 GLY A CA 1
ATOM 1140 C C . GLY A 1 145 ? -6.772 -6.855 12.197 1.00 78.69 145 GLY A C 1
ATOM 1141 O O . GLY A 1 145 ? -7.949 -6.919 11.855 1.00 78.69 145 GLY A O 1
ATOM 1142 N N . THR A 1 146 ? -5.931 -5.983 11.637 1.00 88.00 146 THR A N 1
ATOM 1143 C CA . THR A 1 146 ? -6.328 -5.073 10.558 1.00 88.00 146 THR A CA 1
ATOM 1144 C C . THR A 1 146 ? -6.306 -5.796 9.203 1.00 88.00 146 THR A C 1
ATOM 1146 O O . THR A 1 146 ? -5.289 -6.416 8.858 1.00 88.00 146 THR A O 1
ATOM 1149 N N . PRO A 1 147 ? -7.366 -5.687 8.377 1.00 92.62 147 PRO A N 1
ATOM 1150 C CA . PRO A 1 147 ? -7.326 -6.122 6.985 1.00 92.62 147 PRO A CA 1
ATOM 1151 C C . PRO A 1 147 ? -6.212 -5.395 6.229 1.00 92.62 147 PRO A C 1
ATOM 1153 O O . PRO A 1 147 ? -6.298 -4.197 5.998 1.00 92.62 147 PRO A O 1
ATOM 1156 N N . ALA A 1 148 ? -5.169 -6.114 5.817 1.00 97.00 148 ALA A N 1
ATOM 1157 C CA . ALA A 1 148 ? -4.045 -5.544 5.077 1.00 97.00 148 ALA A CA 1
ATOM 1158 C C . ALA A 1 148 ? -3.516 -6.518 4.009 1.00 97.00 148 ALA A C 1
ATOM 1160 O O . ALA A 1 148 ? -3.672 -7.741 4.171 1.00 97.00 148 ALA A O 1
ATOM 1161 N N . PRO A 1 149 ? -2.902 -6.011 2.920 1.00 98.12 149 PRO A N 1
ATOM 1162 C CA . PRO A 1 149 ? -2.311 -6.835 1.868 1.00 98.12 149 PRO A CA 1
ATOM 1163 C C . PRO A 1 149 ? -1.340 -7.890 2.404 1.00 98.12 149 PRO A C 1
ATOM 1165 O O . PRO A 1 149 ? -0.605 -7.653 3.361 1.00 98.12 149 PRO A O 1
ATOM 1168 N N . ARG A 1 150 ? -1.307 -9.074 1.789 1.00 97.44 150 ARG A N 1
ATOM 1169 C CA . ARG A 1 150 ? -0.225 -10.053 1.984 1.00 97.44 150 ARG A CA 1
ATOM 1170 C C . ARG A 1 150 ? 0.962 -9.757 1.067 1.00 97.44 150 ARG A C 1
ATOM 1172 O O . ARG A 1 150 ? 0.793 -9.164 0.002 1.00 97.44 150 ARG A O 1
ATOM 1179 N N . VAL A 1 151 ? 2.147 -10.193 1.498 1.00 98.19 151 VAL A N 1
ATOM 1180 C CA . VAL A 1 151 ? 3.418 -9.970 0.798 1.00 98.19 151 VAL A CA 1
ATOM 1181 C C . VAL A 1 151 ? 4.244 -11.250 0.759 1.00 98.19 151 VAL A C 1
ATOM 1183 O O . VAL A 1 151 ? 4.422 -11.897 1.791 1.00 98.19 151 VAL A O 1
ATOM 1186 N N . SER A 1 152 ? 4.777 -11.558 -0.417 1.00 98.31 152 SER A N 1
ATOM 1187 C CA . SER A 1 152 ? 5.866 -12.515 -0.659 1.00 98.31 152 SER A CA 1
ATOM 1188 C C . SER A 1 152 ? 6.850 -11.891 -1.660 1.00 98.31 152 SER A C 1
ATOM 1190 O O . SER A 1 152 ? 6.708 -10.720 -2.023 1.00 98.31 152 SER A O 1
ATOM 1192 N N . HIS A 1 153 ? 7.852 -12.633 -2.132 1.00 98.69 153 HIS A N 1
ATOM 1193 C CA . HIS A 1 153 ? 8.819 -12.132 -3.115 1.00 98.69 153 HIS A CA 1
ATOM 1194 C C . HIS A 1 153 ? 8.983 -13.112 -4.271 1.00 98.69 153 HIS A C 1
ATOM 1196 O O . HIS A 1 153 ? 8.795 -14.319 -4.116 1.00 98.69 153 HIS A O 1
ATOM 1202 N N . CYS A 1 154 ? 9.382 -12.603 -5.435 1.00 98.75 154 CYS A N 1
ATOM 1203 C CA . CYS A 1 154 ? 9.702 -13.425 -6.595 1.00 98.75 154 CYS A CA 1
ATOM 1204 C C . CYS A 1 154 ? 10.986 -13.003 -7.300 1.00 98.75 154 CYS A C 1
ATOM 1206 O O . CYS A 1 154 ? 11.340 -11.823 -7.343 1.00 98.75 154 CYS A O 1
ATOM 1208 N N . LYS A 1 155 ? 11.611 -13.968 -7.973 1.00 98.75 155 LYS A N 1
ATOM 1209 C CA . LYS A 1 155 ? 12.462 -13.710 -9.134 1.00 98.75 155 LYS A CA 1
ATOM 1210 C C . LYS A 1 155 ? 11.564 -13.469 -10.344 1.00 98.75 155 LYS A C 1
ATOM 1212 O O . LYS A 1 155 ? 10.811 -14.366 -10.728 1.00 98.75 155 LYS A O 1
ATOM 1217 N N . LEU A 1 156 ? 11.676 -12.295 -10.955 1.00 98.62 156 LEU A N 1
ATOM 1218 C CA . LEU A 1 156 ? 10.991 -11.984 -12.203 1.00 98.62 156 LEU A CA 1
ATOM 1219 C C . LEU A 1 156 ? 11.903 -12.283 -13.393 1.00 98.62 156 LEU A C 1
ATOM 1221 O O . LEU A 1 156 ? 13.042 -11.813 -13.453 1.00 98.62 156 LEU A O 1
ATOM 1225 N N . TYR A 1 157 ? 11.375 -13.022 -14.361 1.00 97.75 157 TYR A N 1
ATOM 1226 C CA . TYR A 1 157 ? 11.969 -13.191 -15.678 1.00 97.75 157 TYR A CA 1
ATOM 1227 C C . TYR A 1 157 ? 11.041 -12.595 -16.734 1.00 97.75 157 TYR A C 1
ATOM 1229 O O . TYR A 1 157 ? 9.837 -12.831 -16.688 1.00 97.75 157 TYR A O 1
ATOM 1237 N N . ILE A 1 158 ? 11.586 -11.868 -17.706 1.00 96.38 158 ILE A N 1
ATOM 1238 C CA . ILE A 1 158 ? 10.830 -11.372 -18.862 1.00 96.38 158 ILE A CA 1
ATOM 1239 C C . ILE A 1 158 ? 11.534 -11.854 -20.126 1.00 96.38 158 ILE A C 1
ATOM 1241 O O . ILE A 1 158 ? 12.730 -11.617 -20.290 1.00 96.38 158 ILE A O 1
ATOM 1245 N N . ASN A 1 159 ? 10.812 -12.571 -20.992 1.00 93.44 159 ASN A N 1
ATOM 1246 C CA . ASN A 1 159 ? 11.356 -13.209 -22.196 1.00 93.44 159 ASN A CA 1
ATOM 1247 C C . ASN A 1 159 ? 12.644 -14.009 -21.899 1.00 93.44 159 ASN A C 1
ATOM 1249 O O . ASN A 1 159 ? 13.674 -13.848 -22.552 1.00 93.44 159 ASN A O 1
ATOM 1253 N N . ASP A 1 160 ? 12.572 -14.846 -20.855 1.00 91.81 160 ASP A N 1
ATOM 1254 C CA . ASP A 1 160 ? 13.647 -15.689 -20.302 1.00 91.81 160 ASP A CA 1
ATOM 1255 C C . ASP A 1 160 ? 14.885 -14.963 -19.749 1.00 91.81 160 ASP A C 1
ATOM 1257 O O . ASP A 1 160 ? 15.819 -15.612 -19.270 1.00 91.81 160 ASP A O 1
ATOM 1261 N N . GLN A 1 161 ? 14.889 -13.633 -19.728 1.00 90.81 161 GLN A N 1
ATOM 1262 C CA . GLN A 1 161 ? 15.935 -12.857 -19.070 1.00 90.81 161 GLN A CA 1
ATOM 1263 C C . GLN A 1 161 ? 15.573 -12.626 -17.611 1.00 90.81 161 GLN A C 1
ATOM 1265 O O . GLN A 1 161 ? 14.438 -12.271 -17.310 1.00 90.81 161 GLN A O 1
ATOM 1270 N N . PHE A 1 162 ? 16.526 -12.813 -16.698 1.00 90.25 162 PHE A N 1
ATOM 1271 C CA . PHE A 1 162 ? 16.324 -12.458 -15.296 1.00 90.25 162 PHE A CA 1
ATOM 1272 C C . PHE A 1 162 ? 16.314 -10.935 -15.150 1.00 90.25 162 PHE A C 1
ATOM 1274 O O . PHE A 1 162 ? 17.287 -10.273 -15.505 1.00 90.25 162 PHE A O 1
ATOM 1281 N N . TRP A 1 163 ? 15.208 -10.397 -14.645 1.00 90.56 163 TRP A N 1
ATOM 1282 C CA . TRP A 1 163 ? 14.994 -8.960 -14.471 1.00 90.56 163 TRP A CA 1
ATOM 1283 C C . TRP A 1 163 ? 15.224 -8.484 -13.041 1.00 90.56 163 TRP A C 1
ATOM 1285 O O . TRP A 1 163 ? 15.414 -7.287 -12.831 1.00 90.56 163 TRP A O 1
ATOM 1295 N N . GLY A 1 164 ? 15.191 -9.396 -12.069 1.00 93.75 164 GLY A N 1
ATOM 1296 C CA . GLY A 1 164 ? 15.512 -9.107 -10.678 1.00 93.75 164 GLY A CA 1
ATOM 1297 C C . GLY A 1 164 ? 14.477 -9.597 -9.673 1.00 93.75 164 GLY A C 1
ATOM 1298 O O . GLY A 1 164 ? 13.520 -10.290 -10.021 1.00 93.75 164 GLY A O 1
ATOM 1299 N N . VAL A 1 165 ? 14.669 -9.211 -8.413 1.00 98.12 165 VAL A N 1
ATOM 1300 C CA . VAL A 1 165 ? 13.768 -9.534 -7.296 1.00 98.12 165 VAL A CA 1
ATOM 1301 C C . VAL A 1 165 ? 12.657 -8.492 -7.179 1.00 98.12 165 VAL A C 1
ATOM 1303 O O . VAL A 1 165 ? 12.923 -7.296 -7.269 1.00 98.12 165 VAL A O 1
ATOM 1306 N N . TYR A 1 166 ? 11.418 -8.932 -6.985 1.00 98.56 166 TYR A N 1
ATOM 1307 C CA . TYR A 1 166 ? 10.246 -8.075 -6.786 1.00 98.56 166 TYR A CA 1
ATOM 1308 C C . TYR A 1 166 ? 9.448 -8.554 -5.572 1.00 98.56 166 TYR A C 1
ATOM 1310 O O . TYR A 1 166 ? 9.394 -9.755 -5.309 1.00 98.56 166 TYR A O 1
ATOM 1318 N N . GLY A 1 167 ? 8.818 -7.630 -4.847 1.00 98.38 167 GLY A N 1
ATOM 1319 C CA . GLY A 1 167 ? 7.798 -7.964 -3.852 1.00 98.38 167 GLY A CA 1
ATOM 1320 C C . GLY A 1 167 ? 6.462 -8.234 -4.543 1.00 98.38 167 GLY A C 1
ATOM 1321 O O . GLY A 1 167 ? 6.019 -7.415 -5.346 1.00 98.38 167 GLY A O 1
ATOM 1322 N N . ILE A 1 168 ? 5.821 -9.363 -4.256 1.00 98.69 168 ILE A N 1
ATOM 1323 C CA . ILE A 1 168 ? 4.453 -9.655 -4.687 1.00 98.69 168 ILE A CA 1
ATOM 1324 C C . ILE A 1 168 ? 3.506 -9.082 -3.632 1.00 98.69 168 ILE A C 1
ATOM 1326 O O . ILE A 1 168 ? 3.496 -9.558 -2.499 1.00 98.69 168 ILE A O 1
ATOM 1330 N N . ILE A 1 169 ? 2.708 -8.079 -3.995 1.00 98.38 169 ILE A N 1
ATOM 1331 C CA . ILE A 1 169 ? 1.756 -7.420 -3.091 1.00 98.38 169 ILE A CA 1
ATOM 1332 C C . ILE A 1 169 ? 0.327 -7.762 -3.507 1.00 98.38 169 ILE A C 1
ATOM 1334 O O . ILE A 1 169 ? -0.057 -7.590 -4.672 1.00 98.38 169 ILE A O 1
ATOM 1338 N N . GLU A 1 170 ? -0.466 -8.239 -2.548 1.00 98.31 170 GLU A N 1
ATOM 1339 C CA . GLU A 1 170 ? -1.889 -8.521 -2.740 1.00 98.31 170 GLU A CA 1
ATOM 1340 C C . GLU A 1 170 ? -2.631 -7.263 -3.199 1.00 98.31 170 GLU A C 1
ATOM 1342 O O . GLU A 1 170 ? -2.519 -6.195 -2.600 1.00 98.31 170 GLU A O 1
ATOM 1347 N N . GLN A 1 171 ? -3.393 -7.380 -4.286 1.00 97.31 171 GLN A N 1
ATOM 1348 C CA . GLN A 1 171 ? -4.236 -6.284 -4.735 1.00 97.31 171 GLN A CA 1
ATOM 1349 C C . GLN A 1 171 ? -5.445 -6.147 -3.809 1.00 97.31 171 GLN A C 1
ATOM 1351 O O . GLN A 1 171 ? -6.166 -7.114 -3.578 1.00 97.31 171 GLN A O 1
ATOM 1356 N N . ILE A 1 172 ? -5.725 -4.921 -3.370 1.00 97.75 172 ILE A N 1
ATOM 1357 C CA . ILE A 1 172 ? -7.000 -4.584 -2.736 1.00 97.75 172 ILE A CA 1
ATOM 1358 C C . ILE A 1 172 ? -8.054 -4.482 -3.845 1.00 97.75 172 ILE A C 1
ATOM 1360 O O . ILE A 1 172 ? -8.105 -3.507 -4.599 1.00 97.75 172 ILE A O 1
ATOM 1364 N N . ASP A 1 173 ? -8.824 -5.551 -4.007 1.00 95.81 173 ASP A N 1
ATOM 1365 C CA . ASP A 1 173 ? -9.962 -5.674 -4.915 1.00 95.81 173 ASP A CA 1
ATOM 1366 C C . ASP A 1 173 ? -11.038 -6.581 -4.294 1.00 95.81 173 ASP A C 1
ATOM 1368 O O . ASP A 1 173 ? -10.965 -6.949 -3.121 1.00 95.81 173 ASP A O 1
ATOM 1372 N N . LYS A 1 174 ? -12.044 -6.983 -5.074 1.00 95.31 174 LYS A N 1
ATOM 1373 C CA . LYS A 1 174 ? -13.112 -7.863 -4.587 1.00 95.31 174 LYS A CA 1
ATOM 1374 C C . LYS A 1 174 ? -12.609 -9.195 -4.004 1.00 95.31 174 LYS A C 1
ATOM 1376 O O . LYS A 1 174 ? -13.197 -9.686 -3.050 1.00 95.31 174 LYS A O 1
ATOM 1381 N N . THR A 1 175 ? -11.513 -9.754 -4.517 1.00 95.31 175 THR A N 1
ATOM 1382 C CA . THR A 1 175 ? -10.905 -10.990 -3.987 1.00 95.31 175 THR A CA 1
ATOM 1383 C C . THR A 1 175 ? -10.329 -10.761 -2.590 1.00 95.31 175 THR A C 1
ATOM 1385 O O . THR A 1 175 ? -10.454 -11.615 -1.713 1.00 95.31 175 THR A O 1
ATOM 1388 N N . PHE A 1 176 ? -9.715 -9.595 -2.363 1.00 97.19 176 PHE A N 1
ATOM 1389 C CA . PHE A 1 176 ? -9.276 -9.184 -1.031 1.00 97.19 176 PHE A CA 1
ATOM 1390 C C . PHE A 1 176 ? -10.470 -9.019 -0.087 1.00 97.19 176 PHE A C 1
ATOM 1392 O O . PHE A 1 176 ? -10.414 -9.477 1.053 1.00 97.19 176 PHE A O 1
ATOM 1399 N N . LEU A 1 177 ? -11.559 -8.403 -0.556 1.00 97.00 177 LEU A N 1
ATOM 1400 C CA . LEU A 1 177 ? -12.754 -8.203 0.263 1.00 97.00 177 LEU A CA 1
ATOM 1401 C C . LEU A 1 177 ? -13.390 -9.534 0.685 1.00 97.00 177 LEU A C 1
ATOM 1403 O O . LEU A 1 177 ? -13.625 -9.736 1.870 1.00 97.00 177 LEU A O 1
ATOM 1407 N N . GLU A 1 178 ? -13.549 -10.479 -0.249 1.00 93.69 178 GLU A N 1
ATOM 1408 C CA . GLU A 1 178 ? -14.064 -11.838 0.009 1.00 93.69 178 GLU A CA 1
ATOM 1409 C C . GLU A 1 178 ? -13.242 -12.600 1.065 1.00 93.69 178 GLU A C 1
ATOM 1411 O O . GLU A 1 178 ? -13.752 -13.503 1.724 1.00 93.69 178 GLU A O 1
ATOM 1416 N N . ARG A 1 179 ? -11.961 -12.250 1.228 1.00 90.56 179 ARG A N 1
ATOM 1417 C CA . ARG A 1 179 ? -11.060 -12.869 2.205 1.00 90.56 179 ARG A CA 1
ATOM 1418 C C . ARG A 1 179 ? -11.163 -12.253 3.601 1.00 90.56 179 ARG A C 1
ATOM 1420 O O . ARG A 1 179 ? -10.858 -12.947 4.569 1.00 90.56 179 ARG A O 1
ATOM 1427 N N . ASN A 1 180 ? -11.479 -10.963 3.703 1.00 90.56 180 ASN A N 1
ATOM 1428 C CA . ASN A 1 180 ? -11.350 -10.203 4.952 1.00 90.56 180 ASN A CA 1
ATOM 1429 C C . ASN A 1 180 ? -12.689 -9.757 5.552 1.00 90.56 180 ASN A C 1
ATOM 1431 O O . ASN A 1 180 ? -12.713 -9.417 6.730 1.00 90.56 180 ASN A O 1
ATOM 1435 N N . PHE A 1 181 ? -13.779 -9.764 4.783 1.00 90.25 181 PHE A N 1
ATOM 1436 C CA . PHE A 1 181 ? -15.087 -9.280 5.224 1.00 90.25 181 PHE A CA 1
ATOM 1437 C C . PHE A 1 181 ? -16.171 -10.333 4.985 1.00 90.25 181 PHE A C 1
ATOM 1439 O O . PHE A 1 181 ? -16.074 -11.145 4.064 1.00 90.25 181 PHE A O 1
ATOM 1446 N N . ALA A 1 182 ? -17.209 -10.318 5.825 1.00 89.12 182 ALA A N 1
ATOM 1447 C CA . ALA A 1 182 ? -18.332 -11.253 5.721 1.00 89.12 182 ALA A CA 1
ATOM 1448 C C . ALA A 1 182 ? -19.161 -11.025 4.446 1.00 89.12 182 ALA A C 1
ATOM 1450 O O . ALA A 1 182 ? -19.691 -11.975 3.867 1.00 89.12 182 ALA A O 1
ATOM 1451 N N . ASP A 1 183 ? -19.239 -9.772 3.996 1.00 91.25 183 ASP A N 1
ATOM 1452 C CA . ASP A 1 183 ? -19.829 -9.374 2.727 1.00 91.25 183 ASP A CA 1
ATOM 1453 C C . ASP A 1 183 ? -18.790 -8.584 1.924 1.00 91.25 183 ASP A C 1
ATOM 1455 O O . ASP A 1 183 ? -18.151 -7.680 2.454 1.00 91.25 183 ASP A O 1
ATOM 1459 N N . ALA A 1 184 ? -18.617 -8.934 0.648 1.00 96.00 184 ALA A N 1
ATOM 1460 C CA . ALA A 1 184 ? -17.674 -8.324 -0.295 1.00 96.00 184 ALA A CA 1
ATOM 1461 C C . ALA A 1 184 ? -18.374 -7.557 -1.437 1.00 96.00 184 ALA A C 1
ATOM 1463 O O . ALA A 1 184 ? -17.762 -7.258 -2.467 1.00 96.00 184 ALA A O 1
ATOM 1464 N N . SER A 1 185 ? -19.682 -7.314 -1.313 1.00 97.44 185 SER A N 1
ATOM 1465 C CA . SER A 1 185 ? -20.494 -6.577 -2.291 1.00 97.44 185 SER A CA 1
ATOM 1466 C C . SER A 1 185 ? -20.503 -5.061 -2.073 1.00 97.44 185 SER A C 1
ATOM 1468 O O . SER A 1 185 ? -21.019 -4.325 -2.918 1.00 97.44 185 SER A O 1
ATOM 1470 N N . GLY A 1 186 ? -19.908 -4.596 -0.975 1.00 97.56 186 GLY A N 1
ATOM 1471 C CA . GLY A 1 186 ? -19.851 -3.192 -0.604 1.00 97.56 186 GLY A CA 1
ATOM 1472 C C . GLY A 1 186 ? -19.001 -2.317 -1.515 1.00 97.56 186 GLY A C 1
ATOM 1473 O O . GLY A 1 186 ? -18.389 -2.765 -2.493 1.00 97.56 186 GLY A O 1
ATOM 1474 N N . THR A 1 187 ? -18.954 -1.039 -1.157 1.00 98.44 187 THR A N 1
ATOM 1475 C CA . THR A 1 187 ? -18.266 -0.004 -1.929 1.00 98.44 187 THR A CA 1
ATOM 1476 C C . THR A 1 187 ? -16.841 0.177 -1.420 1.00 98.44 187 THR A C 1
ATOM 1478 O O . THR A 1 187 ? -16.616 0.543 -0.271 1.00 98.44 187 THR A O 1
ATOM 1481 N N . LEU A 1 188 ? -15.870 -0.078 -2.292 1.00 98.62 188 LEU A N 1
ATOM 1482 C CA . LEU A 1 188 ? -14.449 0.131 -2.061 1.00 98.62 188 LEU A CA 1
ATOM 1483 C C . LEU A 1 188 ? -14.026 1.437 -2.727 1.00 98.62 188 LEU A C 1
ATOM 1485 O O . LEU A 1 188 ? -14.234 1.620 -3.925 1.00 98.62 188 LEU A O 1
ATOM 1489 N N . ILE A 1 189 ? -13.387 2.311 -1.964 1.00 97.94 189 ILE A N 1
ATOM 1490 C CA . ILE A 1 189 ? -12.945 3.637 -2.386 1.00 97.94 189 ILE A CA 1
ATOM 1491 C C . ILE A 1 189 ? -11.435 3.711 -2.187 1.00 97.94 189 ILE A C 1
ATOM 1493 O O . ILE A 1 189 ? -10.942 3.430 -1.099 1.00 97.94 189 ILE A O 1
ATOM 1497 N N . LYS A 1 190 ? -10.687 4.075 -3.229 1.00 95.75 190 LYS A N 1
ATOM 1498 C CA . LYS A 1 190 ? -9.251 4.367 -3.143 1.00 95.75 190 LYS A CA 1
ATOM 1499 C C . LYS A 1 190 ? -9.054 5.872 -3.008 1.00 95.75 190 LYS A C 1
ATOM 1501 O O . LYS A 1 190 ? -9.626 6.617 -3.801 1.00 95.75 190 LYS A O 1
ATOM 1506 N N . ASN A 1 191 ? -8.179 6.296 -2.105 1.00 92.94 191 ASN A N 1
ATOM 1507 C CA . ASN A 1 191 ? -7.630 7.645 -2.141 1.00 92.94 191 ASN A CA 1
ATOM 1508 C C . ASN A 1 191 ? -6.508 7.754 -3.192 1.00 92.94 191 ASN A C 1
ATOM 1510 O O . ASN A 1 191 ? -5.526 7.007 -3.166 1.00 92.94 191 ASN A O 1
ATOM 1514 N N . ILE A 1 192 ? -6.687 8.660 -4.147 1.00 86.19 192 ILE A N 1
ATOM 1515 C CA . ILE A 1 192 ? -5.766 8.971 -5.249 1.00 86.19 192 ILE A CA 1
ATOM 1516 C C . ILE A 1 192 ? -5.245 10.417 -5.195 1.00 86.19 192 ILE A C 1
ATOM 1518 O O . ILE A 1 192 ? -4.320 10.745 -5.939 1.00 86.19 192 ILE A O 1
ATOM 1522 N N . GLY A 1 193 ? -5.804 11.257 -4.322 1.00 79.38 193 GLY A N 1
ATOM 1523 C CA . GLY A 1 193 ? -5.435 12.662 -4.153 1.00 79.38 193 GLY A CA 1
ATOM 1524 C C . GLY A 1 193 ? -4.745 12.939 -2.824 1.00 79.38 193 GLY A C 1
ATOM 1525 O O . GLY A 1 193 ? -4.158 12.046 -2.228 1.00 79.38 193 GLY A O 1
ATOM 1526 N N . TRP A 1 194 ? -4.801 14.191 -2.377 1.00 78.94 194 TRP A N 1
ATOM 1527 C CA . TRP A 1 194 ? -4.200 14.659 -1.123 1.00 78.94 194 TRP A CA 1
ATOM 1528 C C . TRP A 1 194 ? -5.329 15.154 -0.225 1.00 78.94 194 TRP A C 1
ATOM 1530 O O . TRP A 1 194 ? -5.716 16.318 -0.296 1.00 78.94 194 TRP A O 1
ATOM 1540 N N . SER A 1 195 ? -5.935 14.243 0.538 1.00 82.50 195 SER A N 1
ATOM 1541 C CA . SER A 1 195 ? -7.175 14.536 1.257 1.00 82.50 195 SER A CA 1
ATOM 1542 C C . SER A 1 195 ? -7.055 14.363 2.762 1.00 82.50 195 SER A C 1
ATOM 1544 O O . SER A 1 195 ? -6.788 13.269 3.254 1.00 82.50 195 SER A O 1
ATOM 1546 N N . GLU A 1 196 ? -7.386 15.426 3.489 1.00 83.75 196 GLU A N 1
ATOM 1547 C CA . GLU A 1 196 ? -7.542 15.396 4.942 1.00 83.75 196 GLU A CA 1
ATOM 1548 C C . GLU A 1 196 ? -8.880 14.798 5.391 1.00 83.75 196 GLU A C 1
ATOM 1550 O O . GLU A 1 196 ? -9.107 14.696 6.587 1.00 83.75 196 GLU A O 1
ATOM 1555 N N . LEU A 1 197 ? -9.744 14.337 4.472 1.00 92.75 197 LEU A N 1
ATOM 1556 C CA . LEU A 1 197 ? -11.137 13.940 4.750 1.00 92.75 197 LEU A CA 1
ATOM 1557 C C . LEU A 1 197 ? -12.044 15.128 5.121 1.00 92.75 197 LEU A C 1
ATOM 1559 O O . LEU A 1 197 ? -12.982 14.994 5.911 1.00 92.75 197 LEU A O 1
ATOM 1563 N N . ASP A 1 198 ? -11.802 16.290 4.516 1.00 86.38 198 ASP A N 1
ATOM 1564 C CA . ASP A 1 198 ? -12.673 17.456 4.668 1.00 86.38 198 ASP A CA 1
ATOM 1565 C C . ASP A 1 198 ? -14.052 17.230 4.040 1.00 86.38 198 ASP A C 1
ATOM 1567 O O . ASP A 1 198 ? -14.184 16.798 2.885 1.00 86.38 198 ASP A O 1
ATOM 1571 N N . TRP A 1 199 ? -15.098 17.637 4.758 1.00 92.19 199 TRP A N 1
ATOM 1572 C CA . TRP A 1 199 ? -16.442 17.712 4.194 1.00 92.19 199 TRP A CA 1
ATOM 1573 C C . TRP A 1 199 ? -16.582 18.938 3.281 1.00 92.19 199 TRP A C 1
ATOM 1575 O O . TRP A 1 199 ? -16.533 20.087 3.717 1.00 92.19 199 TRP A O 1
ATOM 1585 N N . GLN A 1 200 ? -16.814 18.696 1.991 1.00 88.50 200 GLN A N 1
ATOM 1586 C CA . GLN A 1 200 ? -16.926 19.721 0.941 1.00 88.50 200 GLN A CA 1
ATOM 1587 C C . GLN A 1 200 ? -18.376 19.920 0.459 1.00 88.50 200 GLN A C 1
ATOM 1589 O O . GLN A 1 200 ? -18.629 20.457 -0.624 1.00 88.50 200 GLN A O 1
ATOM 1594 N N . GLY A 1 201 ? -19.354 19.500 1.264 1.00 88.50 201 GLY A N 1
ATOM 1595 C CA . GLY A 1 201 ? -20.772 19.562 0.924 1.00 88.50 201 GLY A CA 1
ATOM 1596 C C . GLY A 1 201 ? -21.331 18.254 0.352 1.00 88.50 201 GLY A C 1
ATOM 1597 O O . GLY A 1 201 ? -20.609 17.276 0.170 1.00 88.50 201 GLY A O 1
ATOM 1598 N N . PRO A 1 202 ? -22.632 18.222 0.019 1.00 91.81 202 PRO A N 1
ATOM 1599 C CA . P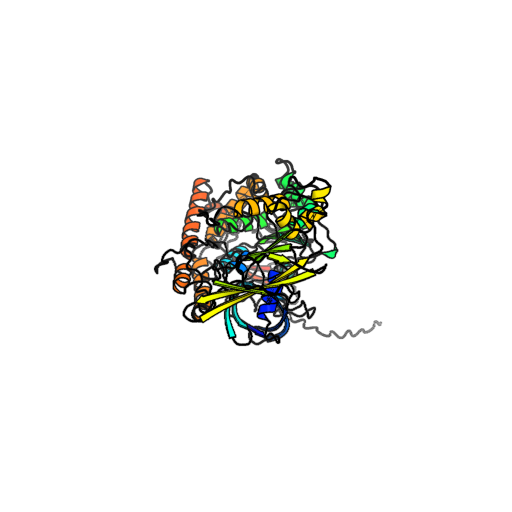RO A 1 202 ? -23.314 17.002 -0.416 1.00 91.81 202 PRO A CA 1
ATOM 1600 C C . PRO A 1 202 ? -23.097 16.645 -1.897 1.00 91.81 202 PRO A C 1
ATOM 1602 O O . PRO A 1 202 ? -23.694 15.693 -2.390 1.00 91.81 202 PRO A O 1
ATOM 1605 N N . ASN A 1 203 ? -22.326 17.435 -2.651 1.00 87.56 203 ASN A N 1
ATOM 1606 C CA . ASN A 1 203 ? -22.134 17.203 -4.082 1.00 87.56 203 ASN A CA 1
ATOM 1607 C C . ASN A 1 203 ? -21.038 16.147 -4.310 1.00 87.56 203 ASN A C 1
ATOM 1609 O O . ASN A 1 203 ? -19.875 16.466 -4.083 1.00 87.56 203 ASN A O 1
ATOM 1613 N N . PRO A 1 204 ? -21.344 14.949 -4.839 1.00 87.62 204 PRO A N 1
ATOM 1614 C CA . PRO A 1 204 ? -20.347 13.893 -5.020 1.00 87.62 204 PRO A CA 1
ATOM 1615 C C . PRO A 1 204 ? -19.205 14.270 -5.971 1.00 87.62 204 PRO A C 1
ATOM 1617 O O . PRO A 1 204 ? -18.099 13.756 -5.838 1.00 87.62 204 PRO A O 1
ATOM 1620 N N . PHE A 1 205 ? -19.435 15.193 -6.913 1.00 87.06 205 PHE A N 1
ATOM 1621 C CA . PHE A 1 205 ? -18.437 15.566 -7.919 1.00 87.06 205 PHE A CA 1
ATOM 1622 C C . PHE A 1 205 ? -17.128 16.098 -7.314 1.00 87.06 205 PHE A C 1
ATOM 1624 O O . PHE A 1 205 ? -16.063 15.843 -7.864 1.00 87.06 205 PHE A O 1
ATOM 1631 N N . VAL A 1 206 ? -17.188 16.795 -6.172 1.00 83.62 206 VAL A N 1
ATOM 1632 C CA . VAL A 1 206 ? -15.998 17.414 -5.556 1.00 83.62 206 VAL A CA 1
ATOM 1633 C C . VAL A 1 206 ? -15.036 16.389 -4.952 1.00 83.62 206 VAL A C 1
ATOM 1635 O O . VAL A 1 206 ? -13.848 16.669 -4.841 1.00 83.62 206 VAL A O 1
ATOM 1638 N N . TYR A 1 207 ? -15.536 15.203 -4.599 1.00 85.88 207 TYR A N 1
ATOM 1639 C CA . TYR A 1 207 ? -14.752 14.131 -3.984 1.00 85.88 207 TYR A CA 1
ATOM 1640 C C . TYR A 1 207 ? -14.034 13.272 -5.029 1.00 85.88 20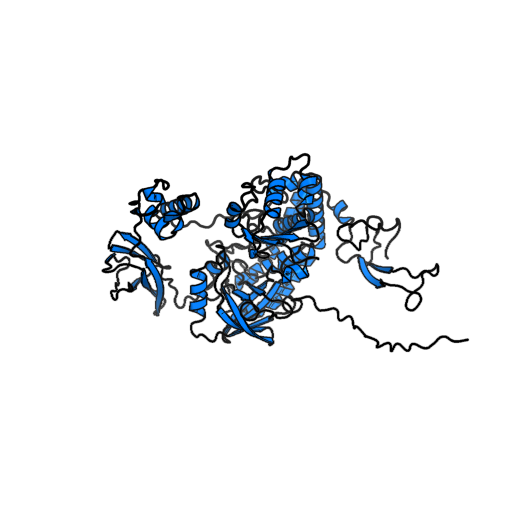7 TYR A C 1
ATOM 1642 O O . TYR A 1 207 ? -12.970 12.725 -4.758 1.00 85.88 207 TYR A O 1
ATOM 1650 N N . LYS A 1 208 ? -14.553 13.208 -6.261 1.00 87.31 208 LYS A N 1
ATOM 1651 C CA . LYS A 1 208 ? -13.979 12.390 -7.346 1.00 87.31 208 LYS A CA 1
ATOM 1652 C C . LYS A 1 208 ? -12.591 12.836 -7.810 1.00 87.31 208 LYS A C 1
ATOM 1654 O O . LYS A 1 208 ? -11.936 12.099 -8.537 1.00 87.31 208 LYS A O 1
ATOM 1659 N N . LYS A 1 209 ? -12.152 14.036 -7.412 1.00 83.19 209 LYS A N 1
ATOM 1660 C CA . LYS A 1 209 ? -10.792 14.527 -7.670 1.00 83.19 209 LYS A CA 1
ATOM 1661 C C . LYS A 1 209 ? -9.744 13.772 -6.840 1.00 83.19 209 LYS A C 1
ATOM 1663 O O . LYS A 1 209 ? -8.648 13.528 -7.326 1.00 83.19 209 LYS A O 1
ATOM 1668 N N . ASP A 1 210 ? -10.109 13.379 -5.617 1.00 85.06 210 ASP A N 1
ATOM 1669 C CA . ASP A 1 210 ? -9.203 12.745 -4.655 1.00 85.06 210 ASP A CA 1
ATOM 1670 C C . ASP A 1 210 ? -9.536 11.272 -4.425 1.00 85.06 210 ASP A C 1
ATOM 1672 O O . ASP A 1 210 ? -8.705 10.523 -3.920 1.00 85.06 210 ASP A O 1
ATOM 1676 N N . PHE A 1 211 ? -10.733 10.828 -4.807 1.00 92.00 211 PHE A N 1
ATOM 1677 C CA . PHE A 1 211 ? -11.220 9.486 -4.525 1.00 92.00 211 PHE A CA 1
ATOM 1678 C C . PHE A 1 211 ? -11.729 8.785 -5.773 1.00 92.00 211 PHE A C 1
ATOM 1680 O O . PHE A 1 211 ? -12.375 9.376 -6.636 1.00 92.00 211 PHE A O 1
ATOM 1687 N N . GLN A 1 212 ? -11.499 7.477 -5.828 1.00 92.69 212 GLN A N 1
ATOM 1688 C CA . GLN A 1 212 ? -11.941 6.634 -6.928 1.00 92.69 212 GLN A CA 1
ATOM 1689 C C . GLN A 1 212 ? -12.661 5.398 -6.400 1.00 92.69 212 GLN A C 1
ATOM 1691 O O . GLN A 1 212 ? -12.096 4.642 -5.607 1.00 92.69 212 GLN A O 1
ATOM 1696 N N . LEU A 1 213 ? -13.875 5.151 -6.894 1.00 95.44 213 LEU A N 1
ATOM 1697 C CA . LEU A 1 213 ? -14.559 3.878 -6.674 1.00 95.44 213 LEU A CA 1
ATOM 1698 C C . LEU A 1 213 ? -13.770 2.741 -7.338 1.00 95.44 213 LEU A C 1
ATOM 1700 O O . LEU A 1 213 ? -13.263 2.874 -8.450 1.00 95.44 213 LEU A O 1
ATOM 1704 N N . LYS A 1 214 ? -13.638 1.626 -6.627 1.00 95.06 214 LYS A N 1
ATOM 1705 C CA . LYS A 1 214 ? -12.970 0.390 -7.074 1.00 95.06 214 LYS A CA 1
ATOM 1706 C C . LYS A 1 214 ? -13.911 -0.807 -7.112 1.00 95.06 214 LYS A C 1
ATOM 1708 O O . LYS A 1 214 ? -13.554 -1.866 -7.624 1.00 95.06 214 LYS A O 1
ATOM 1713 N N . THR A 1 215 ? -15.103 -0.639 -6.556 1.00 96.50 215 THR A N 1
ATOM 1714 C CA . THR A 1 215 ? -16.268 -1.500 -6.747 1.00 96.50 215 THR A CA 1
ATOM 1715 C C . THR A 1 215 ? -17.487 -0.600 -6.918 1.00 96.50 215 THR A C 1
ATOM 1717 O O . THR A 1 215 ? -17.446 0.579 -6.571 1.00 96.50 215 THR A O 1
ATOM 1720 N N . ASN A 1 216 ? -18.569 -1.148 -7.474 1.00 95.75 216 ASN A N 1
ATOM 1721 C CA . ASN A 1 216 ? -19.831 -0.427 -7.670 1.00 95.75 216 ASN A CA 1
ATOM 1722 C C . ASN A 1 216 ? -19.694 0.869 -8.502 1.00 95.75 216 ASN A C 1
ATOM 1724 O O . ASN A 1 216 ? -20.505 1.780 -8.374 1.00 95.75 216 ASN A O 1
ATOM 1728 N N . GLU A 1 217 ? -18.703 0.929 -9.401 1.00 93.75 217 GLU A N 1
ATOM 1729 C CA . GLU A 1 217 ? -18.386 2.110 -10.222 1.00 93.75 217 GLU A CA 1
ATOM 1730 C C . GLU A 1 217 ? -19.569 2.578 -11.084 1.00 93.75 217 GLU A C 1
ATOM 1732 O O . GLU A 1 217 ? -19.787 3.775 -11.229 1.00 93.75 217 GLU A O 1
ATOM 1737 N N . GLU A 1 218 ? -20.373 1.648 -11.615 1.00 94.31 218 GLU A N 1
ATOM 1738 C CA . GLU A 1 218 ? -21.564 1.976 -12.415 1.00 94.31 218 GLU A CA 1
ATOM 1739 C C . GLU A 1 218 ? -22.709 2.571 -11.585 1.00 94.31 218 GLU A C 1
ATOM 1741 O O . GLU A 1 218 ? -23.507 3.345 -12.112 1.00 94.31 218 GLU A O 1
ATOM 1746 N N . ALA A 1 219 ? -22.818 2.185 -10.308 1.00 94.94 219 ALA A N 1
ATOM 1747 C CA . ALA A 1 219 ? -23.825 2.746 -9.413 1.00 94.94 219 ALA A CA 1
ATOM 1748 C C . ALA A 1 219 ? -23.493 4.203 -9.071 1.00 94.94 219 ALA A C 1
ATOM 1750 O O . ALA A 1 219 ? -24.413 4.999 -8.895 1.00 94.94 219 ALA A O 1
ATOM 1751 N N . ASP A 1 220 ? -22.193 4.529 -9.025 1.00 93.31 220 ASP A N 1
ATOM 1752 C CA . ASP A 1 220 ? -21.659 5.870 -8.774 1.00 93.31 220 ASP A CA 1
ATOM 1753 C C . ASP A 1 220 ? -22.292 6.536 -7.540 1.00 93.31 220 ASP A C 1
ATOM 1755 O O . ASP A 1 220 ? -22.595 7.731 -7.532 1.00 93.31 220 ASP A O 1
ATOM 1759 N N . ASP A 1 221 ? -22.530 5.728 -6.504 1.00 95.88 221 ASP A N 1
ATOM 1760 C CA . ASP A 1 221 ? -23.146 6.161 -5.258 1.00 95.88 221 ASP A CA 1
ATOM 1761 C C . ASP A 1 221 ? -22.076 6.512 -4.223 1.00 95.88 221 ASP A C 1
ATOM 1763 O O . ASP A 1 221 ? -21.190 5.714 -3.909 1.00 95.88 221 ASP A O 1
ATOM 1767 N N . TRP A 1 222 ? -22.175 7.729 -3.702 1.00 97.31 222 TRP A N 1
ATOM 1768 C CA . TRP A 1 222 ? -21.242 8.322 -2.748 1.00 97.31 222 TRP A CA 1
ATOM 1769 C C . TRP A 1 222 ? -21.947 8.752 -1.458 1.00 97.31 222 TRP A C 1
ATOM 1771 O O . TRP A 1 222 ? -21.309 9.393 -0.624 1.00 97.31 222 TRP A O 1
ATOM 1781 N N . SER A 1 223 ? -23.245 8.454 -1.292 1.00 97.31 223 SER A N 1
ATOM 1782 C CA . SER A 1 223 ? -24.044 8.956 -0.165 1.00 97.31 223 SER A CA 1
ATOM 1783 C C . SER A 1 223 ? -23.416 8.627 1.181 1.00 97.31 223 SER A C 1
ATOM 1785 O O . SER A 1 223 ? -23.215 9.530 1.988 1.00 97.31 223 SER A O 1
ATOM 1787 N N . ASP A 1 224 ? -23.038 7.365 1.377 1.00 98.31 224 ASP A N 1
ATOM 1788 C CA . ASP A 1 224 ? -22.530 6.875 2.658 1.00 98.31 224 ASP A CA 1
ATOM 1789 C C . ASP A 1 224 ? -21.163 7.498 2.962 1.00 98.31 224 ASP A C 1
ATOM 1791 O O . ASP A 1 224 ? -20.878 7.883 4.092 1.00 98.31 224 ASP A O 1
ATOM 1795 N N . PHE A 1 225 ? -20.320 7.667 1.937 1.00 98.56 225 PHE A N 1
ATOM 1796 C CA . PHE A 1 225 ? -19.017 8.314 2.098 1.00 98.56 225 PHE A CA 1
ATOM 1797 C C . PHE A 1 225 ? -19.175 9.785 2.492 1.00 98.56 225 PHE A C 1
ATOM 1799 O O . PHE A 1 225 ? -18.489 10.269 3.387 1.00 98.56 225 PHE A O 1
ATOM 1806 N N . ILE A 1 226 ? -20.114 10.492 1.864 1.00 98.56 226 ILE A N 1
ATOM 1807 C CA . ILE A 1 226 ? -20.420 11.888 2.188 1.00 98.56 226 ILE A CA 1
ATOM 1808 C C . ILE A 1 226 ? -21.015 12.007 3.596 1.00 98.56 226 ILE A C 1
ATOM 1810 O O . ILE A 1 226 ? -20.680 12.956 4.302 1.00 98.56 226 ILE A O 1
ATOM 1814 N N . GLU A 1 227 ? -21.864 11.065 4.012 1.00 98.56 227 GLU A N 1
ATOM 1815 C CA . GLU A 1 227 ? -22.402 10.994 5.374 1.00 98.56 227 GLU A CA 1
ATOM 1816 C C . GLU A 1 227 ? -21.290 10.760 6.401 1.00 98.56 227 GLU A C 1
ATOM 1818 O O . GLU A 1 227 ? -21.224 11.479 7.395 1.00 98.56 227 GLU A O 1
ATOM 1823 N N . PHE A 1 228 ? -20.360 9.840 6.131 1.00 98.75 228 PHE A N 1
ATOM 1824 C CA . PHE A 1 228 ? -19.174 9.642 6.964 1.00 98.75 228 PHE A CA 1
ATOM 1825 C C . PHE A 1 228 ? -18.372 10.941 7.134 1.00 98.75 228 PHE A C 1
ATOM 1827 O O . PHE A 1 228 ? -18.055 11.319 8.263 1.00 98.75 228 PHE A O 1
ATOM 1834 N N . LEU A 1 229 ? -18.087 11.658 6.040 1.00 98.56 229 LEU A N 1
ATOM 1835 C CA . LEU A 1 229 ? -17.374 12.936 6.109 1.00 98.56 229 LEU A CA 1
ATOM 1836 C C . LEU A 1 229 ? -18.176 14.003 6.869 1.00 98.56 229 LEU A C 1
ATOM 1838 O O . LEU A 1 229 ? -17.590 14.768 7.632 1.00 98.56 229 LEU A O 1
ATOM 1842 N N . ASP A 1 230 ? -19.499 14.054 6.700 1.00 98.50 230 ASP A N 1
ATOM 1843 C CA . ASP A 1 230 ? -20.365 15.003 7.411 1.00 98.50 230 ASP A CA 1
ATOM 1844 C C . ASP A 1 230 ? -20.346 14.741 8.921 1.00 98.50 230 ASP A C 1
ATOM 1846 O O . ASP A 1 230 ? -20.115 15.657 9.707 1.00 98.50 230 ASP A O 1
ATOM 1850 N N . VAL A 1 231 ? -20.489 13.481 9.338 1.00 98.75 231 VAL A N 1
ATOM 1851 C CA . VAL A 1 231 ? -20.385 13.086 10.749 1.00 98.75 231 VAL A CA 1
ATOM 1852 C C . VAL A 1 231 ? -19.000 13.418 11.303 1.00 98.75 231 VAL A C 1
ATOM 1854 O O . VAL A 1 231 ? -18.900 14.017 12.375 1.00 98.75 231 VAL A O 1
ATOM 1857 N N . LEU A 1 232 ? -17.935 13.087 10.566 1.00 98.56 232 LEU A N 1
ATOM 1858 C CA . LEU A 1 232 ? -16.559 13.362 10.977 1.00 98.56 232 LEU A CA 1
ATOM 1859 C C . LEU A 1 232 ? -16.308 14.859 11.213 1.00 98.56 232 LEU A C 1
ATOM 1861 O O . LEU A 1 232 ? -15.714 15.239 12.221 1.00 98.56 232 LEU A O 1
ATOM 1865 N N . ASN A 1 233 ? -16.772 15.707 10.298 1.00 97.19 233 ASN A N 1
ATOM 1866 C CA . ASN A 1 233 ? -16.457 17.132 10.309 1.00 97.19 233 ASN A CA 1
ATOM 1867 C C . ASN A 1 233 ? -17.447 17.946 11.159 1.00 97.19 233 ASN A C 1
ATOM 1869 O O . ASN A 1 233 ? -17.043 18.862 11.876 1.00 97.19 233 ASN A O 1
ATOM 1873 N N . ASN A 1 234 ? -18.740 17.617 11.114 1.00 97.56 234 ASN A N 1
ATOM 1874 C CA . ASN A 1 234 ? -19.817 18.498 11.573 1.00 97.56 234 ASN A CA 1
ATOM 1875 C C . ASN A 1 234 ? -20.608 17.980 12.783 1.00 97.56 234 ASN A C 1
ATOM 1877 O O . ASN A 1 234 ? -21.377 18.756 13.361 1.00 97.56 234 ASN A O 1
ATOM 1881 N N . ALA A 1 235 ? -20.449 16.718 13.206 1.00 98.19 235 ALA A N 1
ATOM 1882 C CA . ALA A 1 235 ? -21.108 16.253 14.428 1.00 98.19 235 ALA A CA 1
ATOM 1883 C C . ALA A 1 235 ? -20.597 17.047 15.652 1.00 98.19 235 ALA A C 1
ATOM 1885 O O . ALA A 1 235 ? -19.384 17.230 15.777 1.00 98.19 235 ALA A O 1
ATOM 1886 N N . PRO A 1 236 ? -21.470 17.517 16.563 1.00 97.94 236 PRO A N 1
ATOM 1887 C CA . PRO A 1 236 ? -21.038 18.203 17.781 1.00 97.94 236 PRO A CA 1
ATOM 1888 C C . PRO A 1 236 ? -20.210 17.305 18.712 1.00 97.94 236 PRO A C 1
ATOM 1890 O O . PRO A 1 236 ? -20.510 16.120 18.856 1.00 97.94 236 PRO A O 1
ATOM 1893 N N . ASP A 1 237 ? -19.210 17.876 19.390 1.00 96.25 237 ASP A N 1
ATOM 1894 C CA . ASP A 1 237 ? -18.262 17.137 20.243 1.00 96.25 237 ASP A CA 1
ATOM 1895 C C . ASP A 1 237 ? -18.935 16.273 21.324 1.00 96.25 237 ASP A C 1
ATOM 1897 O O . ASP A 1 237 ? -18.442 15.197 21.655 1.00 96.25 237 ASP A O 1
ATOM 1901 N N . ASP A 1 238 ? -20.071 16.715 21.874 1.00 96.75 238 ASP A N 1
ATOM 1902 C CA . ASP A 1 238 ? -20.786 16.015 22.947 1.00 96.75 238 ASP A CA 1
ATOM 1903 C C . ASP A 1 238 ? -21.515 14.745 22.485 1.00 96.75 238 ASP A C 1
ATOM 1905 O O . ASP A 1 238 ? -21.847 13.902 23.319 1.00 96.75 238 ASP A O 1
ATOM 1909 N N . VAL A 1 239 ? -21.736 14.592 21.177 1.00 97.62 239 VAL A N 1
ATOM 1910 C CA . VAL A 1 239 ? -22.363 13.406 20.567 1.00 97.62 239 VAL A CA 1
ATOM 1911 C C . VAL A 1 239 ? -21.453 12.690 19.569 1.00 97.62 239 VAL A C 1
ATOM 1913 O O . VAL A 1 239 ? -21.778 11.589 19.132 1.00 97.62 239 VAL A O 1
ATOM 1916 N N . PHE A 1 240 ? -20.304 13.277 19.220 1.00 98.44 240 PHE A N 1
ATOM 1917 C CA . PHE A 1 240 ? -19.420 12.779 18.166 1.00 98.44 240 PHE A CA 1
ATOM 1918 C C . PHE A 1 240 ? -19.041 11.307 18.345 1.00 98.44 240 PHE A C 1
ATOM 1920 O O . PHE A 1 240 ? -19.136 10.547 17.387 1.00 98.44 240 PHE A O 1
ATOM 1927 N N . ALA A 1 241 ? -18.676 10.891 19.562 1.00 96.69 241 ALA A N 1
ATOM 1928 C CA . ALA A 1 241 ? -18.290 9.509 19.847 1.00 96.69 241 ALA A CA 1
ATOM 1929 C C . ALA A 1 241 ? -19.401 8.497 19.509 1.00 96.69 241 ALA A C 1
ATOM 1931 O O . ALA A 1 241 ? -19.120 7.409 19.007 1.00 96.69 241 ALA A O 1
ATOM 1932 N N . GLU A 1 242 ? -20.665 8.854 19.750 1.00 95.94 242 GLU A N 1
ATOM 1933 C CA . GLU A 1 242 ? -21.808 8.006 19.406 1.00 95.94 242 GLU A CA 1
ATOM 1934 C C . GLU A 1 242 ? -22.072 8.014 17.896 1.00 95.94 242 GLU A C 1
ATOM 1936 O O . GLU A 1 242 ? -22.315 6.962 17.312 1.00 95.94 242 GLU A O 1
ATOM 1941 N N . GLU A 1 243 ? -22.017 9.184 17.256 1.00 98.44 243 GLU A N 1
ATOM 1942 C CA . GLU A 1 243 ? -22.345 9.330 15.835 1.00 98.44 243 GLU A CA 1
ATOM 1943 C C . GLU A 1 243 ? -21.288 8.704 14.917 1.00 98.44 243 GLU A C 1
ATOM 1945 O O . GLU A 1 243 ? -21.639 7.980 13.988 1.00 98.44 243 GLU A O 1
ATOM 1950 N N . ILE A 1 244 ? -19.993 8.900 15.189 1.00 98.62 244 ILE A N 1
ATOM 1951 C CA . ILE A 1 244 ? -18.926 8.376 14.323 1.00 98.62 244 ILE A CA 1
ATOM 1952 C C . ILE A 1 244 ? -18.912 6.845 14.285 1.00 98.62 244 ILE A C 1
ATOM 1954 O O . ILE A 1 244 ? -18.713 6.254 13.227 1.00 98.62 244 ILE A O 1
ATOM 1958 N N . GLN A 1 245 ? -19.217 6.190 15.409 1.00 97.56 245 GLN A N 1
ATOM 1959 C CA . GLN A 1 245 ? -19.277 4.726 15.497 1.00 97.56 245 GLN A CA 1
ATOM 1960 C C . GLN A 1 245 ? -20.471 4.120 14.739 1.00 97.56 245 GLN A C 1
ATOM 1962 O O . GLN A 1 245 ? -20.505 2.908 14.551 1.00 97.56 245 GLN A O 1
ATOM 1967 N N . LYS A 1 246 ? -21.444 4.928 14.285 1.00 97.62 246 LYS A N 1
ATOM 1968 C CA . LYS A 1 246 ? -22.560 4.461 13.439 1.00 97.62 246 LYS A CA 1
ATOM 1969 C C . LYS A 1 246 ? -22.178 4.336 11.967 1.00 97.62 246 LYS A C 1
ATOM 1971 O O . LYS A 1 246 ? -22.879 3.647 11.237 1.00 97.62 246 LYS A O 1
ATOM 1976 N N . VAL A 1 247 ? -21.105 5.007 11.543 1.00 98.50 247 VAL A N 1
ATOM 1977 C CA . VAL A 1 247 ? -20.701 5.112 10.129 1.00 98.50 247 VAL A CA 1
ATOM 1978 C C . VAL A 1 247 ? -19.260 4.661 9.880 1.00 98.50 247 VAL A C 1
ATOM 1980 O O . VAL A 1 247 ? -18.884 4.389 8.743 1.00 98.50 247 VAL A O 1
ATOM 1983 N N . PHE A 1 248 ? -18.433 4.547 10.922 1.00 98.75 248 PHE A N 1
ATOM 1984 C CA . PHE A 1 248 ? -17.013 4.229 10.805 1.00 98.75 248 PHE A CA 1
ATOM 1985 C C . PHE A 1 248 ? -16.551 3.242 11.879 1.00 98.75 248 PHE A C 1
ATOM 1987 O O . PHE A 1 248 ? -16.865 3.383 13.062 1.00 98.75 248 PHE A O 1
ATOM 1994 N N . ASN A 1 249 ? -15.752 2.255 11.472 1.00 97.62 249 ASN A N 1
ATOM 1995 C CA . ASN A 1 249 ? -15.122 1.308 12.385 1.00 97.62 249 ASN A CA 1
ATOM 1996 C C . ASN A 1 249 ? -13.925 1.963 13.098 1.00 97.62 249 ASN A C 1
ATOM 1998 O O . ASN A 1 249 ? -12.775 1.840 12.666 1.00 97.62 249 ASN A O 1
ATOM 2002 N N . VAL A 1 250 ? -14.213 2.657 14.203 1.00 97.31 250 VAL A N 1
ATOM 2003 C CA . VAL A 1 250 ? -13.209 3.369 15.010 1.00 97.31 250 VAL A CA 1
ATOM 2004 C C . VAL A 1 250 ? -12.128 2.423 15.523 1.00 97.31 250 VAL A C 1
ATOM 2006 O O . VAL A 1 250 ? -10.949 2.700 15.326 1.00 97.31 250 VAL A O 1
ATOM 2009 N N . ASP A 1 251 ? -12.498 1.288 16.122 1.00 91.31 251 ASP A N 1
ATOM 2010 C CA . ASP A 1 251 ? -11.523 0.357 16.704 1.00 91.31 251 ASP A CA 1
ATOM 2011 C C . ASP A 1 251 ? -10.569 -0.199 15.634 1.00 91.31 251 ASP A C 1
ATOM 2013 O O . ASP A 1 251 ? -9.358 -0.277 15.856 1.00 91.31 251 ASP A O 1
ATOM 2017 N N . GLY A 1 252 ? -11.086 -0.522 14.443 1.00 90.25 252 GLY A N 1
ATOM 2018 C CA . GLY A 1 252 ? -10.269 -0.944 13.304 1.00 90.25 252 GLY A CA 1
ATOM 2019 C C . GLY A 1 252 ? -9.263 0.126 12.870 1.00 90.25 252 GLY A C 1
ATOM 2020 O O . GLY A 1 252 ? -8.101 -0.190 12.606 1.00 90.25 252 GLY A O 1
ATOM 2021 N N . TYR A 1 253 ? -9.675 1.396 12.850 1.00 98.06 253 TYR A N 1
ATOM 2022 C CA . TYR A 1 253 ? -8.786 2.505 12.510 1.00 98.06 253 TYR A CA 1
ATOM 2023 C C . TYR A 1 253 ? -7.757 2.816 13.600 1.00 98.06 253 TYR A C 1
ATOM 2025 O O . TYR A 1 253 ? -6.611 3.099 13.270 1.00 98.06 253 TYR A O 1
ATOM 2033 N N . LEU A 1 254 ? -8.097 2.701 14.887 1.00 97.38 254 LEU A N 1
ATOM 2034 C CA . LEU A 1 254 ? -7.118 2.897 15.964 1.00 97.38 254 LEU A CA 1
ATOM 2035 C C . LEU A 1 254 ? -5.960 1.886 15.878 1.00 97.38 254 LEU A C 1
ATOM 2037 O O . LEU A 1 254 ? -4.820 2.238 16.177 1.00 97.38 254 LEU A O 1
ATOM 2041 N N . HIS A 1 255 ? -6.217 0.663 15.396 1.00 95.75 255 HIS A N 1
ATOM 2042 C CA . HIS A 1 255 ? -5.154 -0.299 15.083 1.00 95.75 255 HIS A CA 1
ATOM 2043 C C . HIS A 1 255 ? -4.306 0.138 13.884 1.00 95.75 255 HIS A C 1
ATOM 2045 O O . HIS A 1 255 ? -3.087 -0.006 13.931 1.00 95.75 255 HIS A O 1
ATOM 2051 N N . VAL A 1 256 ? -4.917 0.686 12.825 1.00 97.75 256 VAL A N 1
ATOM 2052 C CA . VAL A 1 256 ? -4.172 1.256 11.686 1.00 97.75 256 VAL A CA 1
ATOM 2053 C C . VAL A 1 256 ? -3.267 2.388 12.159 1.00 97.75 256 VAL A C 1
ATOM 2055 O O . VAL A 1 256 ? -2.067 2.331 11.912 1.00 97.75 256 VAL A O 1
ATOM 2058 N N . LEU A 1 257 ? -3.826 3.355 12.890 1.00 97.50 257 LEU A N 1
ATOM 2059 C CA . LEU A 1 257 ? -3.103 4.508 13.415 1.00 97.50 257 LEU A CA 1
ATOM 2060 C C . LEU A 1 257 ? -1.924 4.076 14.290 1.00 97.50 257 LEU A C 1
ATOM 2062 O O . LEU A 1 257 ? -0.820 4.585 14.127 1.00 97.50 257 LEU A O 1
ATOM 2066 N N . ALA A 1 258 ? -2.133 3.098 15.177 1.00 97.31 258 ALA A N 1
ATOM 2067 C CA . ALA A 1 258 ? -1.060 2.560 16.005 1.00 97.31 258 ALA A CA 1
ATOM 2068 C C . ALA A 1 258 ? 0.088 2.013 15.148 1.00 97.31 258 ALA A C 1
ATOM 2070 O O . ALA A 1 258 ? 1.248 2.291 15.437 1.00 97.31 258 ALA A O 1
ATOM 2071 N N . VAL A 1 259 ? -0.208 1.276 14.073 1.00 97.56 259 VAL A N 1
ATOM 2072 C CA . VAL A 1 259 ? 0.836 0.757 13.179 1.00 97.56 259 VAL A CA 1
ATOM 2073 C C . VAL A 1 259 ? 1.499 1.866 12.362 1.00 97.56 259 VAL A C 1
ATOM 2075 O O . VAL A 1 259 ? 2.721 1.840 12.232 1.00 97.56 259 VAL A O 1
ATOM 2078 N N . ASP A 1 260 ? 0.754 2.851 11.861 1.00 95.69 260 ASP A N 1
ATOM 2079 C CA . ASP A 1 260 ? 1.315 3.992 11.120 1.00 95.69 260 ASP A CA 1
ATOM 2080 C C . ASP A 1 260 ? 2.309 4.785 11.970 1.00 95.69 260 ASP A C 1
ATOM 2082 O O . ASP A 1 260 ? 3.410 5.087 11.510 1.00 95.69 260 ASP A O 1
ATOM 2086 N N . ILE A 1 261 ? 1.963 5.028 13.236 1.00 93.69 261 ILE A N 1
ATOM 2087 C CA . ILE A 1 261 ? 2.844 5.666 14.216 1.00 93.69 261 ILE A CA 1
ATOM 2088 C C . ILE A 1 261 ? 4.035 4.771 14.551 1.00 93.69 261 ILE A C 1
ATOM 2090 O O . ILE A 1 261 ? 5.178 5.210 14.449 1.00 93.69 261 ILE A O 1
ATOM 2094 N N . LEU A 1 262 ? 3.810 3.502 14.910 1.00 95.19 262 LEU A N 1
ATOM 2095 C CA . LEU A 1 262 ? 4.894 2.575 15.264 1.00 95.19 262 LEU A CA 1
ATOM 2096 C C . LEU A 1 262 ? 5.906 2.414 14.122 1.00 95.19 262 LEU A C 1
ATOM 2098 O O . LEU A 1 262 ? 7.101 2.259 14.372 1.00 95.19 262 LEU A O 1
ATOM 2102 N N . THR A 1 263 ? 5.430 2.456 12.877 1.00 93.88 263 THR A N 1
ATOM 2103 C CA . THR A 1 263 ? 6.252 2.281 11.679 1.00 93.88 263 THR A CA 1
ATOM 2104 C C . THR A 1 263 ? 6.744 3.584 11.055 1.00 93.88 263 THR A C 1
ATOM 2106 O O . THR A 1 263 ? 7.466 3.501 10.070 1.00 93.88 263 THR A O 1
ATOM 2109 N N . ASP A 1 264 ? 6.410 4.760 11.590 1.00 88.38 264 ASP A N 1
ATOM 2110 C CA . ASP A 1 264 ? 6.695 6.070 10.977 1.00 88.38 264 ASP A CA 1
ATOM 2111 C C . ASP A 1 264 ? 6.345 6.130 9.487 1.00 88.38 264 ASP A C 1
ATOM 2113 O O . ASP A 1 264 ? 7.162 6.524 8.643 1.00 88.38 264 ASP A O 1
ATOM 2117 N N . ASN A 1 265 ? 5.141 5.691 9.125 1.00 90.06 265 ASN A N 1
ATOM 2118 C CA . ASN A 1 265 ? 4.711 5.784 7.737 1.00 90.06 265 ASN A CA 1
ATOM 2119 C C . ASN A 1 265 ? 4.262 7.210 7.395 1.00 90.06 265 ASN A C 1
ATOM 2121 O O . ASN A 1 265 ? 3.068 7.496 7.340 1.00 90.06 265 ASN A O 1
ATOM 2125 N N . TRP A 1 266 ? 5.219 8.102 7.138 1.00 82.50 266 TRP A N 1
ATOM 2126 C CA . TRP A 1 266 ? 4.948 9.491 6.745 1.00 82.50 266 TRP A CA 1
ATOM 2127 C C . TRP A 1 266 ? 4.134 9.607 5.451 1.00 82.50 266 TRP A C 1
ATOM 2129 O O . TRP A 1 266 ? 3.390 10.565 5.274 1.00 82.50 266 TRP A O 1
ATOM 2139 N N . ASP A 1 267 ? 4.204 8.614 4.560 1.00 84.12 267 ASP A N 1
ATOM 2140 C CA . ASP A 1 267 ? 3.420 8.632 3.321 1.00 84.12 267 ASP A CA 1
ATOM 2141 C C . ASP A 1 267 ? 1.967 8.155 3.514 1.00 84.12 267 ASP A C 1
ATOM 2143 O O . ASP A 1 267 ? 1.198 8.083 2.558 1.00 84.12 267 ASP A O 1
ATOM 2147 N N . SER A 1 268 ? 1.577 7.810 4.745 1.00 90.94 268 SER A N 1
ATOM 2148 C CA . SER A 1 268 ? 0.194 7.481 5.098 1.00 90.94 268 SER A CA 1
ATOM 2149 C C . SER A 1 268 ? -0.638 8.742 5.371 1.00 90.94 268 SER A C 1
ATOM 2151 O O . SER A 1 268 ? -0.210 9.879 5.147 1.00 90.94 268 SER A O 1
ATOM 2153 N N . TYR A 1 269 ? -1.848 8.553 5.904 1.00 91.62 269 TYR A N 1
ATOM 2154 C CA . TYR A 1 269 ? -2.698 9.663 6.316 1.00 91.62 269 TYR A CA 1
ATOM 2155 C C . TYR A 1 269 ? -2.046 10.543 7.391 1.00 91.62 269 TYR A C 1
ATOM 2157 O O . TYR A 1 269 ? -2.324 11.735 7.390 1.00 91.62 269 TYR A O 1
ATOM 2165 N N . ILE A 1 270 ? -1.147 10.013 8.236 1.00 85.12 270 ILE A N 1
ATOM 2166 C CA . ILE A 1 270 ? -0.567 10.755 9.371 1.00 85.12 270 ILE A CA 1
ATOM 2167 C C . ILE A 1 270 ? 0.202 12.027 8.973 1.00 85.12 270 ILE A C 1
ATOM 2169 O O . ILE A 1 270 ? 0.261 12.952 9.782 1.00 85.12 270 ILE A O 1
ATOM 2173 N N . ASP A 1 271 ? 0.748 12.106 7.750 1.00 80.69 271 ASP A N 1
ATOM 2174 C CA . ASP A 1 271 ? 1.521 13.273 7.284 1.00 80.69 271 ASP A CA 1
ATOM 2175 C C . ASP A 1 271 ? 1.287 13.655 5.815 1.00 80.69 271 ASP A C 1
ATOM 2177 O O . ASP A 1 271 ? 1.115 14.838 5.548 1.00 80.69 271 ASP A O 1
ATOM 2181 N N . ASN A 1 272 ? 1.173 12.705 4.877 1.00 76.81 272 ASN A N 1
ATOM 2182 C CA . ASN A 1 272 ? 0.953 12.987 3.443 1.00 76.81 272 ASN A CA 1
ATOM 2183 C C . ASN A 1 272 ? -0.473 12.711 2.942 1.00 76.81 272 ASN A C 1
ATOM 2185 O O . ASN A 1 272 ? -0.714 12.725 1.735 1.00 76.81 272 ASN A O 1
ATOM 2189 N N . GLN A 1 273 ? -1.431 12.443 3.834 1.00 82.88 273 GLN A N 1
ATOM 2190 C CA . GLN A 1 273 ? -2.856 12.290 3.498 1.00 82.88 273 GLN A CA 1
ATOM 2191 C C . GLN A 1 273 ? -3.183 11.119 2.554 1.00 82.88 273 GLN A C 1
ATOM 2193 O O . GLN A 1 273 ? -4.304 11.053 2.051 1.00 82.88 273 GLN A O 1
ATOM 2198 N N . ARG A 1 274 ? -2.254 10.198 2.271 1.00 83.62 274 ARG A N 1
ATOM 2199 C CA . ARG A 1 274 ? -2.349 9.249 1.144 1.00 83.62 274 ARG A CA 1
ATOM 2200 C C . ARG A 1 274 ? -2.251 7.786 1.555 1.00 83.62 274 ARG A C 1
ATOM 2202 O O . ARG A 1 274 ? -2.142 7.450 2.727 1.00 83.62 274 ARG A O 1
ATOM 2209 N N . ASN A 1 275 ? -2.347 6.922 0.542 1.00 91.38 275 ASN A N 1
ATOM 2210 C CA . ASN A 1 275 ? -2.036 5.496 0.611 1.00 91.38 275 ASN A CA 1
ATOM 2211 C C . ASN A 1 275 ? -2.977 4.667 1.494 1.00 91.38 275 ASN A C 1
ATOM 2213 O O . ASN A 1 275 ? -2.577 3.889 2.356 1.00 91.38 275 ASN A O 1
ATOM 2217 N N . TRP A 1 276 ? -4.271 4.771 1.204 1.00 96.56 276 TRP A N 1
ATOM 2218 C CA . TRP A 1 276 ? -5.296 3.972 1.865 1.00 96.56 276 TRP A CA 1
ATOM 2219 C C . TRP A 1 276 ? -6.522 3.747 0.976 1.00 96.56 276 TRP A C 1
ATOM 2221 O O . TRP A 1 276 ? -6.734 4.419 -0.041 1.00 96.56 276 TRP A O 1
ATOM 2231 N N . TYR A 1 277 ? -7.329 2.771 1.381 1.00 98.38 277 TYR A N 1
ATOM 2232 C CA . TYR A 1 277 ? -8.668 2.521 0.863 1.00 98.38 277 TYR A CA 1
ATOM 2233 C C . TYR A 1 277 ? -9.676 2.560 2.012 1.00 98.38 277 TYR A C 1
ATOM 2235 O O . TYR A 1 277 ? -9.340 2.272 3.161 1.00 98.38 277 TYR A O 1
ATOM 2243 N N . LEU A 1 278 ? -10.925 2.860 1.677 1.00 98.50 278 LEU A N 1
ATOM 2244 C CA . LEU A 1 278 ? -12.074 2.702 2.555 1.00 98.50 278 LEU A CA 1
ATOM 2245 C C . LEU A 1 278 ? -13.032 1.681 1.954 1.00 98.50 278 LEU A C 1
ATOM 2247 O O . LEU A 1 278 ? -13.353 1.749 0.769 1.00 98.50 278 LEU A O 1
ATOM 2251 N N . TYR A 1 279 ? -13.495 0.741 2.770 1.00 98.81 279 TYR A N 1
ATOM 2252 C CA . TYR A 1 279 ? -14.516 -0.227 2.388 1.00 98.81 279 TYR A CA 1
ATOM 2253 C C . TYR A 1 279 ? -15.783 -0.018 3.212 1.00 98.81 279 TYR A C 1
ATOM 2255 O O . TYR A 1 279 ? -15.753 -0.214 4.426 1.00 98.81 279 TYR A O 1
ATOM 2263 N N . HIS A 1 280 ? -16.881 0.365 2.562 1.00 98.62 280 HIS A N 1
ATOM 2264 C CA . HIS A 1 280 ? -18.200 0.372 3.185 1.00 98.62 280 HIS A CA 1
ATOM 2265 C C . HIS A 1 280 ? -18.749 -1.054 3.201 1.00 98.62 280 HIS A C 1
ATOM 2267 O O . HIS A 1 280 ? -19.112 -1.587 2.151 1.00 98.62 280 HIS A O 1
ATOM 2273 N N . ASP A 1 281 ? -18.759 -1.676 4.378 1.00 96.75 281 ASP A N 1
ATOM 2274 C CA . ASP A 1 281 ? -19.162 -3.067 4.567 1.00 96.75 281 ASP A CA 1
ATOM 2275 C C . ASP A 1 281 ? -20.687 -3.174 4.758 1.00 96.75 281 ASP A C 1
ATOM 2277 O O . ASP A 1 281 ? -21.195 -2.743 5.794 1.00 96.75 281 ASP A O 1
ATOM 2281 N N . PRO A 1 282 ? -21.440 -3.795 3.827 1.00 97.19 282 PRO A N 1
ATOM 2282 C CA . PRO A 1 282 ? -22.897 -3.892 3.923 1.00 97.19 282 PRO A CA 1
ATOM 2283 C C . PRO A 1 282 ? -23.388 -4.716 5.116 1.00 97.19 282 PRO A C 1
ATOM 2285 O O . PRO A 1 282 ? -24.539 -4.570 5.527 1.00 97.19 282 PRO A O 1
ATOM 2288 N N . SER A 1 283 ? -22.545 -5.599 5.662 1.00 92.88 283 SER A N 1
ATOM 2289 C CA . SER A 1 283 ? -22.914 -6.445 6.800 1.00 92.88 283 SER A CA 1
ATOM 2290 C C . SER A 1 283 ? -22.953 -5.675 8.122 1.00 92.88 283 SER A C 1
ATOM 2292 O O . SER A 1 283 ? -23.722 -6.037 9.012 1.00 92.88 283 SER A O 1
ATOM 2294 N N . THR A 1 284 ? -22.172 -4.598 8.235 1.00 93.38 284 THR A N 1
ATOM 2295 C CA . THR A 1 284 ? -22.080 -3.758 9.441 1.00 93.38 284 THR A CA 1
ATOM 2296 C C . THR A 1 284 ? -22.624 -2.346 9.228 1.00 93.38 284 THR A C 1
ATOM 2298 O O . THR A 1 284 ? -23.016 -1.702 10.196 1.00 93.38 284 THR A O 1
ATOM 2301 N N . GLY A 1 285 ? -22.681 -1.870 7.981 1.00 95.25 285 GLY A N 1
ATOM 2302 C CA . GLY A 1 285 ? -22.981 -0.477 7.642 1.00 95.25 285 GLY A CA 1
ATOM 2303 C C . GLY A 1 285 ? -21.839 0.489 7.973 1.00 95.25 285 GLY A C 1
ATOM 2304 O O . GLY A 1 285 ? -22.073 1.685 8.096 1.00 95.25 285 GLY A O 1
ATOM 2305 N N . LEU A 1 286 ? -20.620 -0.023 8.179 1.00 97.50 286 LEU A N 1
ATOM 2306 C CA . LEU A 1 286 ? -19.471 0.769 8.609 1.00 97.50 286 LEU A CA 1
ATOM 2307 C C . LEU A 1 286 ? -18.415 0.864 7.514 1.00 97.50 286 LEU A C 1
ATOM 2309 O O . LEU A 1 286 ? -18.123 -0.102 6.801 1.00 97.50 286 LEU A O 1
ATOM 2313 N N . PHE A 1 287 ? -17.766 2.021 7.439 1.00 98.81 287 PHE A N 1
ATOM 2314 C CA . PHE A 1 287 ? -16.512 2.166 6.716 1.00 98.81 287 PHE A CA 1
ATOM 2315 C C . PHE A 1 287 ? -15.351 1.534 7.488 1.00 98.81 287 PHE A C 1
ATOM 2317 O O . PHE A 1 287 ? -15.146 1.799 8.672 1.00 98.81 287 PHE A O 1
ATOM 2324 N N . ASN A 1 288 ? -14.565 0.723 6.785 1.00 98.25 288 ASN A N 1
ATOM 2325 C CA . ASN A 1 288 ? -13.360 0.069 7.278 1.00 98.25 288 ASN A CA 1
ATOM 2326 C C . ASN A 1 288 ? -12.137 0.603 6.532 1.00 98.25 288 ASN A C 1
ATOM 2328 O O . ASN A 1 288 ? -12.114 0.623 5.299 1.00 98.25 288 ASN A O 1
ATOM 2332 N N . TRP A 1 289 ? -11.114 1.006 7.281 1.00 98.38 289 TRP A N 1
ATOM 2333 C CA . TRP A 1 289 ? -9.850 1.477 6.723 1.00 98.38 289 TRP A CA 1
ATOM 2334 C C . TRP A 1 289 ? -8.957 0.313 6.296 1.00 98.38 289 TRP A C 1
ATOM 2336 O O . TRP A 1 289 ? -8.786 -0.650 7.044 1.00 98.38 289 TRP A O 1
ATOM 2346 N N . ILE A 1 290 ? -8.361 0.410 5.106 1.00 98.62 290 ILE A N 1
ATOM 2347 C CA . ILE A 1 290 ? -7.432 -0.589 4.574 1.00 98.62 290 ILE A CA 1
ATOM 2348 C C . ILE A 1 290 ? -6.118 0.114 4.170 1.00 98.62 290 ILE A C 1
ATOM 2350 O O . ILE A 1 290 ? -6.133 0.952 3.262 1.00 98.62 290 ILE A O 1
ATOM 2354 N N . PRO A 1 291 ? -4.981 -0.216 4.811 1.00 97.62 291 PRO A N 1
ATOM 2355 C CA . PRO A 1 291 ? -3.679 0.398 4.551 1.00 97.62 291 PRO A CA 1
ATOM 2356 C C . PRO A 1 291 ? -3.107 0.017 3.174 1.00 97.62 291 PRO A C 1
ATOM 2358 O O . PRO A 1 291 ? -3.262 -1.118 2.713 1.00 97.62 291 PRO A O 1
ATOM 2361 N N . TRP A 1 292 ? -2.399 0.946 2.522 1.00 96.06 292 TRP A N 1
ATOM 2362 C CA . TRP A 1 292 ? -1.738 0.752 1.225 1.00 96.06 292 TRP A CA 1
ATOM 2363 C C . TRP A 1 292 ? -0.349 1.431 1.183 1.00 96.06 292 TRP A C 1
ATOM 2365 O O . TRP A 1 292 ? -0.080 2.282 2.007 1.00 96.06 292 TRP A O 1
ATOM 2375 N N . ASP A 1 293 ? 0.539 1.004 0.276 1.00 92.62 293 ASP A N 1
ATOM 2376 C CA . ASP A 1 293 ? 1.897 1.540 0.007 1.00 92.62 293 ASP A CA 1
ATOM 2377 C C . ASP A 1 293 ? 2.775 1.853 1.248 1.00 92.62 293 ASP A C 1
ATOM 2379 O O . ASP A 1 293 ? 2.887 2.995 1.685 1.00 92.62 293 ASP A O 1
ATOM 2383 N N . TYR A 1 294 ? 3.428 0.839 1.837 1.00 94.38 294 TYR A N 1
ATOM 2384 C CA . TYR A 1 294 ? 4.220 0.990 3.076 1.00 94.38 294 TYR A CA 1
ATOM 2385 C C . TYR A 1 294 ? 5.732 0.977 2.843 1.00 94.38 294 TYR A C 1
ATOM 2387 O O . TYR A 1 294 ? 6.516 0.933 3.795 1.00 94.38 294 TYR A O 1
ATOM 2395 N N . ASN A 1 295 ? 6.187 1.064 1.595 1.00 87.56 295 ASN A N 1
ATOM 2396 C CA . ASN A 1 295 ? 7.609 1.137 1.267 1.00 87.56 295 ASN A CA 1
ATOM 2397 C C . ASN A 1 295 ? 8.293 2.400 1.834 1.00 87.56 295 ASN A C 1
ATOM 2399 O O . ASN A 1 295 ? 9.512 2.398 1.999 1.00 87.56 295 ASN A O 1
ATOM 2403 N N . LEU A 1 296 ? 7.530 3.453 2.152 1.00 87.38 296 LEU A N 1
ATOM 2404 C CA . LEU A 1 296 ? 8.017 4.681 2.791 1.00 87.38 296 LEU A CA 1
ATOM 2405 C C . LEU A 1 296 ? 7.919 4.690 4.326 1.00 87.38 296 LEU A C 1
ATOM 2407 O O . LEU A 1 296 ? 8.319 5.662 4.959 1.00 87.38 296 LEU A O 1
ATOM 2411 N N . SER A 1 297 ? 7.499 3.583 4.938 1.00 91.56 297 SER A N 1
ATOM 2412 C CA . SER A 1 297 ? 7.615 3.388 6.386 1.00 91.56 297 SER A CA 1
ATOM 2413 C C . SER A 1 297 ? 9.063 3.109 6.820 1.00 91.56 297 SER A C 1
ATOM 2415 O O . SER A 1 297 ? 9.950 2.828 6.008 1.00 91.56 297 SER A O 1
ATOM 2417 N N . LEU A 1 298 ? 9.328 3.168 8.125 1.00 91.19 298 LEU A N 1
ATOM 2418 C CA . LEU A 1 298 ? 10.574 2.744 8.771 1.00 91.19 298 LEU A CA 1
ATOM 2419 C C . LEU A 1 298 ? 11.810 3.409 8.134 1.00 91.19 298 LEU A C 1
ATOM 2421 O O . LEU A 1 298 ? 12.801 2.761 7.771 1.00 91.19 298 LEU A O 1
ATOM 2425 N N . GLY A 1 299 ? 11.710 4.727 7.941 1.00 82.50 299 GLY A N 1
ATOM 2426 C CA . GLY A 1 299 ? 12.741 5.574 7.340 1.00 82.50 299 GLY A CA 1
ATOM 2427 C C . GLY A 1 299 ? 12.892 5.452 5.819 1.00 82.50 299 GLY A C 1
ATOM 2428 O O . GLY A 1 299 ? 13.853 5.994 5.268 1.00 82.50 299 GLY A O 1
ATOM 2429 N N . GLY A 1 300 ? 11.995 4.737 5.131 1.00 84.00 300 GLY A N 1
ATOM 2430 C CA . GLY A 1 300 ? 11.966 4.681 3.670 1.00 84.00 300 GLY A CA 1
ATOM 2431 C C . GLY A 1 300 ? 11.771 6.077 3.068 1.00 84.00 300 GLY A C 1
ATOM 2432 O O . GLY A 1 300 ? 10.924 6.849 3.511 1.00 84.00 300 GLY A O 1
ATOM 2433 N N . THR A 1 301 ? 12.581 6.444 2.070 1.00 76.44 301 THR A N 1
ATOM 2434 C CA . THR A 1 301 ? 12.496 7.766 1.426 1.00 76.44 301 THR A CA 1
ATOM 2435 C C . THR A 1 301 ? 13.065 7.782 0.007 1.00 76.44 301 THR A C 1
ATOM 2437 O O . THR A 1 301 ? 14.046 7.103 -0.305 1.00 76.44 301 THR A O 1
ATOM 2440 N N . PHE A 1 302 ? 12.483 8.625 -0.852 1.00 66.25 302 PHE A N 1
ATOM 2441 C CA . PHE A 1 302 ? 12.936 8.867 -2.225 1.00 66.25 302 PHE A CA 1
ATOM 2442 C C . PHE A 1 302 ? 14.013 9.967 -2.356 1.00 66.25 302 PHE A C 1
ATOM 2444 O O . PHE A 1 302 ? 14.382 10.302 -3.481 1.00 66.25 302 PHE A O 1
ATOM 2451 N N . SER A 1 303 ? 14.518 10.552 -1.253 1.00 53.06 303 SER A N 1
ATOM 2452 C CA . SER A 1 303 ? 15.425 11.721 -1.281 1.00 53.06 303 SER A CA 1
ATOM 2453 C C . SER A 1 303 ? 16.537 11.626 -2.345 1.00 53.06 303 SER A C 1
ATOM 2455 O O . SER A 1 303 ? 17.366 10.710 -2.333 1.00 53.06 303 SER A O 1
ATOM 2457 N N . ARG A 1 304 ? 16.559 12.611 -3.263 1.00 38.97 304 ARG A N 1
ATOM 2458 C CA . ARG A 1 304 ? 17.516 12.738 -4.385 1.00 38.97 304 ARG A CA 1
ATOM 2459 C C . ARG A 1 304 ? 18.895 13.263 -3.954 1.00 38.97 304 ARG A C 1
ATOM 2461 O O . ARG A 1 304 ? 19.866 13.156 -4.704 1.00 38.97 304 ARG A O 1
ATOM 2468 N N . ALA A 1 305 ? 19.024 13.813 -2.745 1.00 33.59 305 ALA A N 1
ATOM 2469 C CA . ALA A 1 305 ? 20.279 14.368 -2.241 1.00 33.59 305 ALA A CA 1
ATOM 2470 C C . ALA A 1 305 ? 21.144 13.296 -1.551 1.00 33.59 305 ALA A C 1
ATOM 2472 O O . ALA A 1 305 ? 21.126 13.129 -0.331 1.00 33.59 305 ALA A O 1
ATOM 2473 N N . GLY A 1 306 ? 21.965 12.599 -2.342 1.00 38.66 306 GLY A N 1
ATOM 2474 C CA . GLY A 1 306 ? 23.062 11.772 -1.829 1.00 38.66 306 GLY A CA 1
ATOM 2475 C C . GLY A 1 306 ? 22.707 10.335 -1.447 1.00 38.66 306 GLY A C 1
ATOM 2476 O O . GLY A 1 306 ? 23.558 9.662 -0.868 1.00 38.66 306 GLY A O 1
ATOM 2477 N N . ASN A 1 307 ? 21.521 9.833 -1.806 1.00 41.12 307 ASN A N 1
ATOM 2478 C CA . ASN A 1 307 ? 21.371 8.388 -1.978 1.00 41.12 307 ASN A CA 1
ATOM 2479 C C . ASN A 1 307 ? 22.379 7.936 -3.050 1.00 41.12 307 ASN A C 1
ATOM 2481 O O . ASN A 1 307 ? 22.510 8.625 -4.070 1.00 41.12 307 ASN A O 1
ATOM 248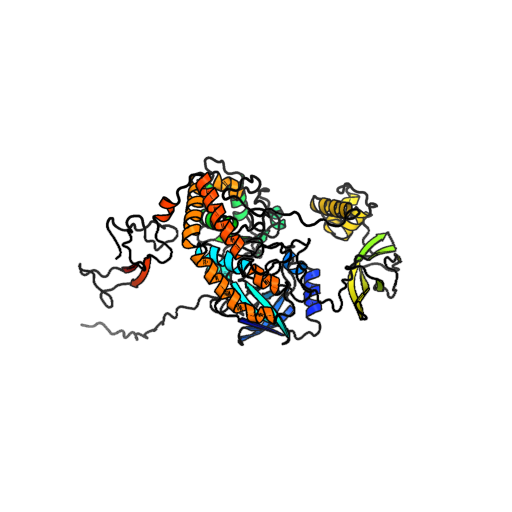5 N N . PRO A 1 308 ? 23.118 6.824 -2.863 1.00 39.28 308 PRO A N 1
ATOM 2486 C CA . PRO A 1 308 ? 23.793 6.211 -3.989 1.00 39.28 308 PRO A CA 1
ATOM 2487 C C . PRO A 1 308 ? 22.678 5.867 -4.964 1.00 39.28 308 PRO A C 1
ATOM 2489 O O . PRO A 1 308 ? 21.848 5.004 -4.675 1.00 39.28 308 PRO A O 1
ATOM 2492 N N . TYR A 1 309 ? 22.616 6.607 -6.070 1.00 38.69 309 TYR A N 1
ATOM 2493 C CA . TYR A 1 309 ? 21.753 6.247 -7.175 1.00 38.69 309 TYR A CA 1
ATOM 2494 C C . TYR A 1 309 ? 21.910 4.739 -7.416 1.00 38.69 309 TYR A C 1
ATOM 2496 O O . TYR A 1 309 ? 23.031 4.225 -7.234 1.00 38.69 309 TYR A O 1
ATOM 2504 N N . PRO A 1 310 ? 20.852 4.024 -7.848 1.00 36.09 310 PRO A N 1
ATOM 2505 C CA . PRO A 1 310 ? 21.071 2.744 -8.505 1.00 36.09 310 PRO A CA 1
ATOM 2506 C C . PRO A 1 310 ? 22.269 2.894 -9.441 1.00 36.09 310 PRO A C 1
ATOM 2508 O O . PRO A 1 310 ? 22.470 3.994 -9.981 1.00 36.09 310 PRO A O 1
ATOM 2511 N N . PRO A 1 311 ? 23.087 1.854 -9.662 1.00 35.72 311 PRO A N 1
ATOM 2512 C CA . PRO A 1 311 ? 23.877 1.836 -10.872 1.00 35.72 311 PRO A CA 1
ATOM 2513 C C . PRO A 1 311 ? 22.863 1.954 -12.013 1.00 35.72 311 PRO A C 1
ATOM 2515 O O . PRO A 1 311 ? 22.300 0.970 -12.477 1.00 35.72 311 PRO A O 1
ATOM 2518 N N . PHE A 1 312 ? 22.570 3.191 -12.428 1.00 37.50 312 PHE A N 1
ATOM 2519 C CA . PHE A 1 312 ? 22.019 3.463 -13.727 1.00 37.50 312 PHE A CA 1
ATOM 2520 C C . PHE A 1 312 ? 22.903 2.647 -14.640 1.00 37.50 312 PHE A C 1
ATOM 2522 O O . PHE A 1 312 ? 24.132 2.699 -14.501 1.00 37.50 312 PHE A O 1
ATOM 2529 N N . ASP A 1 313 ? 22.287 1.859 -15.509 1.00 41.53 313 ASP A N 1
ATOM 2530 C CA . ASP A 1 313 ? 22.986 1.333 -16.657 1.00 41.53 313 ASP A CA 1
ATOM 2531 C C . ASP A 1 313 ? 23.651 2.529 -17.356 1.00 41.53 313 ASP A C 1
ATOM 2533 O O . ASP A 1 313 ? 23.050 3.286 -18.120 1.00 41.53 313 ASP A O 1
ATOM 2537 N N . SER A 1 314 ? 24.910 2.750 -16.997 1.00 46.06 314 SER A N 1
ATOM 2538 C CA . SER A 1 314 ? 25.743 3.837 -17.460 1.00 46.06 314 SER A CA 1
ATOM 2539 C C . SER A 1 314 ? 26.344 3.471 -18.803 1.00 46.06 314 SER A C 1
ATOM 2541 O O . SER A 1 314 ? 27.286 4.120 -19.244 1.00 46.06 314 SER A O 1
ATOM 2543 N N . THR A 1 315 ? 25.818 2.454 -19.494 1.00 48.88 315 THR A N 1
ATOM 2544 C CA . THR A 1 315 ? 26.327 2.106 -20.812 1.00 48.88 315 THR A CA 1
ATOM 2545 C C . THR A 1 315 ? 25.757 2.993 -21.910 1.00 48.88 315 THR A C 1
ATOM 2547 O O . THR A 1 315 ? 26.428 3.126 -22.936 1.00 48.88 315 THR A O 1
ATOM 2550 N N . CYS A 1 316 ? 24.618 3.670 -21.689 1.00 53.56 316 CYS A N 1
ATOM 2551 C CA . CYS A 1 316 ? 24.218 4.862 -22.437 1.00 53.56 316 CYS A CA 1
ATOM 2552 C C . CYS A 1 316 ? 22.896 5.489 -21.957 1.00 53.56 316 CYS A C 1
ATOM 2554 O O . CYS A 1 316 ? 21.833 4.961 -22.265 1.00 53.56 316 CYS A O 1
ATOM 2556 N N . PHE A 1 317 ? 22.930 6.644 -21.281 1.00 61.62 317 PHE A N 1
ATOM 2557 C CA . PHE A 1 317 ? 21.719 7.278 -20.741 1.00 61.62 317 PHE A CA 1
ATOM 2558 C C . PHE A 1 317 ? 21.539 8.723 -21.233 1.00 61.62 317 PHE A C 1
ATOM 2560 O O . PHE A 1 317 ? 22.363 9.596 -20.956 1.00 61.62 317 PHE A O 1
ATOM 2567 N N . ILE A 1 318 ? 20.451 8.956 -21.966 1.00 69.56 318 ILE A N 1
ATOM 2568 C CA . ILE A 1 318 ? 19.856 10.265 -22.257 1.00 69.56 318 ILE A CA 1
ATOM 2569 C C . ILE A 1 318 ? 18.347 10.069 -22.404 1.00 69.56 318 ILE A C 1
ATOM 2571 O O . ILE A 1 318 ? 17.925 9.087 -23.006 1.00 69.56 318 ILE A O 1
ATOM 2575 N N . LYS A 1 319 ? 17.536 10.968 -21.850 1.00 63.31 319 LYS A N 1
ATOM 2576 C CA . LYS A 1 319 ? 16.089 11.028 -22.066 1.00 63.31 319 LYS A CA 1
ATOM 2577 C C . LYS A 1 319 ? 15.788 12.269 -22.880 1.00 63.31 319 LYS A C 1
ATOM 2579 O O . LYS A 1 319 ? 15.841 13.373 -22.347 1.00 63.31 319 LYS A O 1
ATOM 2584 N N . ALA A 1 320 ? 15.470 12.079 -24.157 1.00 74.25 320 ALA A N 1
ATOM 2585 C CA . ALA A 1 320 ? 14.923 13.162 -24.960 1.00 74.25 320 ALA A CA 1
ATOM 2586 C C . ALA A 1 320 ? 13.636 13.683 -24.318 1.00 74.25 320 ALA A C 1
ATOM 2588 O O . ALA A 1 320 ? 12.724 12.904 -24.034 1.00 74.25 320 ALA A O 1
ATOM 2589 N N . ARG A 1 321 ? 13.581 14.987 -24.078 1.00 74.25 321 ARG A N 1
ATOM 2590 C CA . ARG A 1 321 ? 12.399 15.701 -23.604 1.00 74.25 321 ARG A CA 1
ATOM 2591 C C . ARG A 1 321 ? 12.360 17.046 -24.297 1.00 74.25 321 ARG A C 1
ATOM 2593 O O . ARG A 1 321 ? 13.407 17.628 -24.577 1.00 74.25 321 ARG A O 1
ATOM 2600 N N . PHE A 1 322 ? 11.155 17.503 -24.592 1.00 76.12 322 PHE A N 1
ATOM 2601 C CA . PHE A 1 322 ? 10.979 18.835 -25.118 1.00 76.12 322 PHE A CA 1
ATOM 2602 C C . PHE A 1 322 ? 9.645 19.443 -24.730 1.00 76.12 322 PHE A C 1
ATOM 2604 O O . PHE A 1 322 ? 8.630 18.750 -24.580 1.00 76.12 322 PHE A O 1
ATOM 2611 N N . ASP A 1 323 ? 9.679 20.764 -24.666 1.00 73.44 323 ASP A N 1
ATOM 2612 C CA . ASP A 1 323 ? 8.521 21.632 -24.583 1.00 73.44 323 ASP A CA 1
ATOM 2613 C C . ASP A 1 323 ? 8.434 22.508 -25.825 1.00 73.44 323 ASP A C 1
ATOM 2615 O O . ASP A 1 323 ? 9.347 22.549 -26.655 1.00 73.44 323 ASP A O 1
ATOM 2619 N N . TYR A 1 324 ? 7.301 23.177 -25.987 1.00 74.31 324 TYR A N 1
ATOM 2620 C CA . TYR A 1 324 ? 7.068 24.049 -27.121 1.00 74.31 324 TYR A CA 1
ATOM 2621 C C . TYR A 1 324 ? 6.141 25.203 -26.746 1.00 74.31 324 TYR A C 1
ATOM 2623 O O . TYR A 1 324 ? 5.295 25.073 -25.864 1.00 74.31 324 TYR A O 1
ATOM 2631 N N . ILE A 1 325 ? 6.311 26.332 -27.429 1.00 68.00 325 ILE A N 1
ATOM 2632 C CA . ILE A 1 325 ? 5.408 27.483 -27.378 1.00 68.00 325 ILE A CA 1
ATOM 2633 C C . ILE A 1 325 ? 4.855 27.687 -28.783 1.00 68.00 325 ILE A C 1
ATOM 2635 O O . ILE A 1 325 ? 5.615 27.813 -29.747 1.00 68.00 325 ILE A O 1
ATOM 2639 N N . HIS A 1 326 ? 3.532 27.727 -28.892 1.00 69.44 326 HIS A N 1
ATOM 2640 C CA . HIS A 1 326 ? 2.837 27.949 -30.152 1.00 69.44 326 HIS A CA 1
ATOM 2641 C C . HIS A 1 326 ? 2.549 29.443 -30.341 1.00 69.44 326 HIS A C 1
ATOM 2643 O O . HIS A 1 326 ? 1.860 30.054 -29.528 1.00 69.44 326 HIS A O 1
ATOM 2649 N N . ASN A 1 327 ? 3.084 30.040 -31.409 1.00 67.06 327 ASN A N 1
ATOM 2650 C CA . ASN A 1 327 ? 2.925 31.454 -31.741 1.00 67.06 327 ASN A CA 1
ATOM 2651 C C . ASN A 1 327 ? 2.391 31.612 -33.172 1.00 67.06 327 ASN A C 1
ATOM 2653 O O . ASN A 1 327 ? 3.164 31.804 -34.111 1.00 67.06 327 ASN A O 1
ATOM 2657 N N . ALA A 1 328 ? 1.065 31.613 -33.328 1.00 67.44 328 ALA A N 1
ATOM 2658 C CA . ALA A 1 328 ? 0.418 31.667 -34.644 1.00 67.44 328 ALA A CA 1
ATOM 2659 C C . ALA A 1 328 ? 0.938 30.542 -35.563 1.00 67.44 328 ALA A C 1
ATOM 2661 O O . ALA A 1 328 ? 0.826 29.392 -35.180 1.00 67.44 328 ALA A O 1
ATOM 2662 N N . ASP A 1 329 ? 1.517 30.840 -36.730 1.00 67.56 329 ASP A N 1
ATOM 2663 C CA . ASP A 1 329 ? 1.978 29.800 -37.668 1.00 67.56 329 ASP A CA 1
ATOM 2664 C C . ASP A 1 329 ? 3.357 29.189 -37.301 1.00 67.56 329 ASP A C 1
ATOM 2666 O O . ASP A 1 329 ? 3.820 28.256 -37.966 1.00 67.56 329 ASP A O 1
ATOM 2670 N N . ASP A 1 330 ? 4.035 29.720 -36.273 1.00 80.62 330 ASP A N 1
ATOM 2671 C CA . ASP A 1 330 ? 5.365 29.281 -35.840 1.00 80.62 330 ASP A CA 1
ATOM 2672 C C . ASP A 1 330 ? 5.303 28.568 -34.478 1.00 80.62 330 ASP A C 1
ATOM 2674 O O . ASP A 1 330 ? 4.762 29.087 -33.497 1.00 80.62 330 ASP A O 1
ATOM 2678 N N . VAL A 1 331 ? 5.936 27.398 -34.379 1.00 81.69 331 VAL A N 1
ATOM 2679 C CA . VAL A 1 331 ? 6.124 26.667 -33.121 1.00 81.69 331 VAL A CA 1
ATOM 2680 C C . VAL A 1 331 ? 7.586 26.750 -32.706 1.00 81.69 331 VAL A C 1
ATOM 2682 O O . VAL A 1 331 ? 8.492 26.374 -33.452 1.00 81.69 331 VAL A O 1
ATOM 2685 N N . LEU A 1 332 ? 7.815 27.259 -31.499 1.00 83.62 332 LEU A N 1
ATOM 2686 C CA . LEU A 1 332 ? 9.134 27.381 -30.899 1.00 83.62 332 LEU A CA 1
ATOM 2687 C C . LEU A 1 332 ? 9.377 26.193 -29.973 1.00 83.62 332 LEU A C 1
ATOM 2689 O O . LEU A 1 332 ? 8.651 26.033 -28.998 1.00 83.62 332 LEU A O 1
ATOM 2693 N N . PHE A 1 333 ? 10.383 25.375 -30.263 1.00 85.81 333 PHE A N 1
ATOM 2694 C CA . PHE A 1 333 ? 10.693 24.176 -29.488 1.00 85.81 333 PHE A CA 1
ATOM 2695 C C . PHE A 1 333 ? 11.847 24.410 -28.515 1.00 85.81 333 PHE A C 1
ATOM 2697 O O . PHE A 1 333 ? 12.800 25.124 -28.829 1.00 85.81 333 PHE A O 1
ATOM 2704 N N . PHE A 1 334 ? 11.777 23.761 -27.354 1.00 78.75 334 PHE A N 1
ATOM 2705 C CA . PHE A 1 334 ? 12.785 23.820 -26.302 1.00 78.75 334 PHE A CA 1
ATOM 2706 C C . PHE A 1 334 ? 13.213 22.415 -25.906 1.00 78.75 334 PHE A C 1
ATOM 2708 O O . PHE A 1 334 ? 12.397 21.617 -25.449 1.00 78.75 334 PHE A O 1
ATOM 2715 N N . ASP A 1 335 ? 14.497 22.121 -26.046 1.00 79.81 335 ASP A N 1
ATOM 2716 C CA . ASP A 1 335 ? 15.103 20.933 -25.468 1.00 79.81 335 ASP A CA 1
ATOM 2717 C C . ASP A 1 335 ? 15.102 21.012 -23.937 1.00 79.81 335 ASP A C 1
ATOM 2719 O O . ASP A 1 335 ? 15.668 21.930 -23.342 1.00 79.81 335 ASP A O 1
ATOM 2723 N N . THR A 1 336 ? 14.508 20.006 -23.305 1.00 69.94 336 THR A N 1
ATOM 2724 C CA . THR A 1 336 ? 14.531 19.791 -21.851 1.00 69.94 336 THR A CA 1
ATOM 2725 C C . THR A 1 336 ? 15.110 18.413 -21.512 1.00 69.94 336 THR A C 1
ATOM 2727 O O . THR A 1 336 ? 14.851 17.852 -20.444 1.00 69.94 336 THR A O 1
ATOM 2730 N N . SER A 1 337 ? 15.885 17.836 -22.441 1.00 74.12 337 SER A N 1
ATOM 2731 C CA . SER A 1 337 ? 16.449 16.493 -22.322 1.00 74.12 337 SER A CA 1
ATOM 2732 C C . SER A 1 337 ? 17.392 16.357 -21.134 1.00 74.12 337 SER A C 1
ATOM 2734 O O . SER A 1 337 ? 18.217 17.227 -20.852 1.00 74.12 337 SER A O 1
ATOM 2736 N N . GLU A 1 338 ? 17.321 15.203 -20.474 1.00 65.00 338 GLU A N 1
ATOM 2737 C CA . GLU A 1 338 ? 18.089 14.933 -19.264 1.00 65.00 338 GLU A CA 1
ATOM 2738 C C . GLU A 1 338 ? 18.837 13.593 -19.347 1.00 65.00 338 GLU A C 1
ATOM 2740 O O . GLU A 1 338 ? 18.239 12.568 -19.687 1.00 65.00 338 GLU A O 1
ATOM 2745 N N . PRO A 1 339 ? 20.131 13.544 -18.985 1.00 65.94 339 PRO A N 1
ATOM 2746 C CA . PRO A 1 339 ? 21.025 14.686 -18.765 1.00 65.94 339 PRO A CA 1
ATOM 2747 C C . PRO A 1 339 ? 21.321 15.446 -20.077 1.00 65.94 339 PRO A C 1
ATOM 2749 O O . PRO A 1 339 ? 21.075 14.905 -21.153 1.00 65.94 339 PRO A O 1
ATOM 2752 N N . GLU A 1 340 ? 21.889 16.659 -19.980 1.00 80.12 340 GLU A N 1
ATOM 2753 C CA . GLU A 1 340 ? 22.072 17.597 -21.110 1.00 80.12 340 GLU A CA 1
ATOM 2754 C C . GLU A 1 340 ? 22.593 16.909 -22.387 1.00 80.12 340 GLU A C 1
ATOM 2756 O O . GLU A 1 340 ? 23.603 16.185 -22.373 1.00 80.12 340 GLU A O 1
ATOM 2761 N N . ALA A 1 341 ? 21.862 17.120 -23.483 1.00 87.62 341 ALA A N 1
ATOM 2762 C CA . ALA A 1 341 ? 22.183 16.616 -24.808 1.00 87.62 341 ALA A CA 1
ATOM 2763 C C . ALA A 1 341 ? 23.327 17.419 -25.444 1.00 87.62 341 ALA A C 1
ATOM 2765 O O . ALA A 1 341 ? 23.520 18.595 -25.161 1.00 87.62 341 ALA A O 1
ATOM 2766 N N . THR A 1 342 ? 24.077 16.803 -26.356 1.00 93.12 342 THR A N 1
ATOM 2767 C CA . THR A 1 342 ? 25.094 17.508 -27.160 1.00 93.12 342 THR A CA 1
ATOM 2768 C C . THR A 1 342 ? 24.737 17.578 -28.644 1.00 93.12 342 THR A C 1
ATOM 2770 O O . THR A 1 342 ? 25.537 18.051 -29.449 1.00 93.12 342 THR A O 1
ATOM 2773 N N . SER A 1 343 ? 23.606 16.995 -29.039 1.00 94.44 343 SER A N 1
ATOM 2774 C CA . SER A 1 343 ? 23.162 16.878 -30.429 1.00 94.44 343 SER A CA 1
ATOM 2775 C C . SER A 1 343 ? 21.670 16.571 -30.473 1.00 94.44 343 SER A C 1
ATOM 2777 O O . SER A 1 343 ? 21.181 15.822 -29.629 1.00 94.44 343 SER A O 1
ATOM 2779 N N . TRP A 1 344 ? 20.979 17.135 -31.461 1.00 97.62 344 TRP A N 1
ATOM 2780 C CA . TRP A 1 344 ? 19.528 17.072 -31.608 1.00 97.62 344 TRP A CA 1
ATOM 2781 C C . TRP A 1 344 ? 19.175 16.729 -33.051 1.00 97.62 344 TRP A C 1
ATOM 2783 O O . TRP A 1 344 ? 19.878 17.123 -33.983 1.00 97.62 344 TRP A O 1
ATOM 2793 N N . PHE A 1 345 ? 18.087 15.995 -33.228 1.00 97.06 345 PHE A N 1
ATOM 2794 C CA . PHE A 1 345 ? 17.432 15.790 -34.508 1.00 97.06 345 PHE A CA 1
ATOM 2795 C C . PHE A 1 345 ? 15.924 15.847 -34.295 1.00 97.06 345 PHE A C 1
ATOM 2797 O O . PHE A 1 345 ? 15.358 15.007 -33.601 1.00 97.06 345 PHE A O 1
ATOM 2804 N N . TRP A 1 346 ? 15.301 16.849 -34.890 1.00 96.38 346 TRP A N 1
ATOM 2805 C CA . TRP A 1 346 ? 13.868 17.071 -34.872 1.00 96.38 346 TRP A CA 1
ATOM 2806 C C . TRP A 1 346 ? 13.261 16.546 -36.160 1.00 96.38 346 TRP A C 1
ATOM 2808 O O . TRP A 1 346 ? 13.744 16.883 -37.240 1.00 96.38 346 TRP A O 1
ATOM 2818 N N . ASP A 1 347 ? 12.196 15.769 -36.037 1.00 96.94 347 ASP A N 1
ATOM 2819 C CA . ASP A 1 347 ? 11.268 15.454 -37.116 1.00 96.94 347 ASP A CA 1
ATOM 2820 C C . ASP A 1 347 ? 9.935 16.108 -36.763 1.00 96.94 347 ASP A C 1
ATOM 2822 O O . ASP A 1 347 ? 9.321 15.756 -35.756 1.00 96.94 347 ASP A O 1
ATOM 2826 N N . PHE A 1 348 ? 9.513 17.100 -37.543 1.00 94.69 348 PHE A N 1
ATOM 2827 C CA . PHE A 1 348 ? 8.296 17.853 -37.243 1.00 94.69 348 PHE A CA 1
ATOM 2828 C C . PHE A 1 348 ? 7.020 17.134 -37.706 1.00 94.69 348 PHE A C 1
ATOM 2830 O O . PHE A 1 348 ? 5.923 17.651 -37.514 1.00 94.69 348 PHE A O 1
ATOM 2837 N N . GLY A 1 349 ? 7.131 15.958 -38.332 1.00 91.00 349 GLY A N 1
ATOM 2838 C CA . GLY A 1 349 ? 5.979 15.190 -38.808 1.00 91.00 349 GLY A CA 1
ATOM 2839 C C . GLY A 1 349 ? 5.329 15.743 -40.084 1.00 91.00 349 GLY A C 1
ATOM 2840 O O . GLY A 1 349 ? 4.414 15.121 -40.621 1.00 91.00 349 GLY A O 1
ATOM 2841 N N . ASP A 1 350 ? 5.824 16.866 -40.618 1.00 91.88 350 ASP A N 1
ATOM 2842 C CA . ASP A 1 350 ? 5.390 17.495 -41.876 1.00 91.88 350 ASP A CA 1
ATOM 2843 C C . ASP A 1 350 ? 6.367 17.240 -43.048 1.00 91.88 350 ASP A C 1
ATOM 2845 O O . ASP A 1 350 ? 6.218 17.788 -44.143 1.00 91.88 350 ASP A O 1
ATOM 2849 N N . GLY A 1 351 ? 7.375 16.390 -42.823 1.00 91.19 351 GLY A N 1
ATOM 2850 C CA . GLY A 1 351 ? 8.445 16.086 -43.774 1.00 91.19 351 GLY A CA 1
ATOM 2851 C C . GLY A 1 351 ? 9.647 17.033 -43.700 1.00 91.19 351 GLY A C 1
ATOM 2852 O O . GLY A 1 351 ? 10.595 16.854 -44.471 1.00 91.19 351 GLY A O 1
ATOM 2853 N N . GLN A 1 352 ? 9.636 18.015 -42.795 1.00 95.06 352 GLN A N 1
ATOM 2854 C CA . GLN A 1 352 ? 10.782 18.865 -42.482 1.00 95.06 352 GLN A CA 1
ATOM 2855 C C . GLN A 1 352 ? 11.469 18.425 -41.184 1.00 95.06 352 GLN A C 1
ATOM 2857 O O . GLN A 1 352 ? 10.882 17.768 -40.326 1.00 95.06 352 GLN A O 1
ATOM 2862 N N . VAL A 1 353 ? 12.748 18.787 -41.054 1.00 97.12 353 VAL A N 1
ATOM 2863 C CA . VAL A 1 353 ? 13.613 18.374 -39.941 1.00 97.12 353 VAL A CA 1
ATOM 2864 C C . VAL A 1 353 ? 14.509 19.521 -39.476 1.00 97.12 353 VAL A C 1
ATOM 2866 O O . VAL A 1 353 ? 14.799 20.434 -40.253 1.00 97.12 353 VAL A O 1
ATOM 2869 N N . SER A 1 354 ? 15.014 19.449 -38.243 1.00 96.31 354 SER A N 1
ATOM 2870 C CA . SER A 1 354 ? 16.026 20.378 -37.714 1.00 96.31 354 SER A CA 1
ATOM 2871 C C . SER A 1 354 ? 17.101 19.662 -36.894 1.00 96.31 354 SER A C 1
ATOM 2873 O O . SER A 1 354 ? 16.892 18.561 -36.399 1.00 96.31 354 SER A O 1
ATOM 2875 N N . TYR A 1 355 ? 18.264 20.295 -36.743 1.00 97.06 355 TYR A N 1
ATOM 2876 C CA . TYR A 1 355 ? 19.364 19.835 -35.881 1.00 97.06 355 TYR A CA 1
ATOM 2877 C C . TYR A 1 355 ? 19.733 20.858 -34.796 1.00 97.06 355 TYR A C 1
ATOM 2879 O O . TYR A 1 355 ? 20.723 20.691 -34.082 1.00 97.06 355 TYR A O 1
ATOM 2887 N N . GLU A 1 356 ? 18.978 21.953 -34.703 1.00 90.25 356 GLU A N 1
ATOM 2888 C CA . GLU A 1 356 ? 19.166 22.969 -33.670 1.00 90.25 356 GLU A CA 1
ATOM 2889 C C . GLU A 1 356 ? 18.665 22.445 -32.319 1.00 90.25 356 GLU A C 1
ATOM 2891 O O . GLU A 1 356 ? 17.758 21.620 -32.271 1.00 90.25 356 GLU A O 1
ATOM 2896 N N . GLN A 1 357 ? 19.241 22.924 -31.214 1.00 90.69 357 GLN A N 1
ATOM 2897 C CA . GLN A 1 357 ? 18.770 22.562 -29.873 1.00 90.69 357 GLN A CA 1
ATOM 2898 C C . GLN A 1 357 ? 17.328 23.032 -29.641 1.00 90.69 357 GLN A C 1
ATOM 2900 O O . GLN A 1 357 ? 16.498 22.253 -29.194 1.00 90.69 357 GLN A O 1
ATOM 2905 N N . ASN A 1 358 ? 17.034 24.284 -30.006 1.00 89.25 358 ASN A N 1
ATOM 2906 C CA . ASN A 1 358 ? 15.743 24.939 -29.792 1.00 89.25 358 ASN A CA 1
ATOM 2907 C C . ASN A 1 358 ? 15.245 25.566 -31.111 1.00 89.25 358 ASN A C 1
ATOM 2909 O O . ASN A 1 358 ? 15.409 26.777 -31.300 1.00 89.25 358 ASN A O 1
ATOM 2913 N N . PRO A 1 359 ? 14.755 24.769 -32.080 1.00 93.06 359 PRO A N 1
ATOM 2914 C CA . PRO A 1 359 ? 14.356 25.281 -33.386 1.00 93.06 359 PRO A CA 1
ATOM 2915 C C . PRO A 1 359 ? 13.040 26.062 -33.332 1.00 93.06 359 PRO A C 1
ATOM 2917 O O . PRO A 1 359 ? 12.152 25.773 -32.531 1.00 93.06 359 PRO A O 1
ATOM 2920 N N . ILE A 1 360 ? 12.890 27.002 -34.264 1.00 90.50 360 ILE A N 1
ATOM 2921 C CA . ILE A 1 360 ? 11.588 27.564 -34.643 1.00 90.50 360 ILE A CA 1
ATOM 2922 C C . ILE A 1 360 ? 11.141 26.842 -35.911 1.00 90.50 360 ILE A C 1
ATOM 2924 O O . ILE A 1 360 ? 11.902 26.813 -36.881 1.00 90.50 360 ILE A O 1
ATOM 2928 N N . HIS A 1 361 ? 9.936 26.277 -35.922 1.00 92.06 361 HIS A N 1
ATOM 2929 C CA . HIS A 1 361 ? 9.387 25.613 -37.102 1.00 92.06 361 HIS A CA 1
ATOM 2930 C C . HIS A 1 361 ? 8.079 26.247 -37.557 1.00 92.06 361 HIS A C 1
ATOM 2932 O O . HIS A 1 361 ? 7.208 26.520 -36.738 1.00 92.06 361 HIS A O 1
ATOM 2938 N N . HIS A 1 362 ? 7.943 26.432 -38.867 1.00 91.00 362 HIS A N 1
ATOM 2939 C CA . HIS A 1 362 ? 6.748 26.98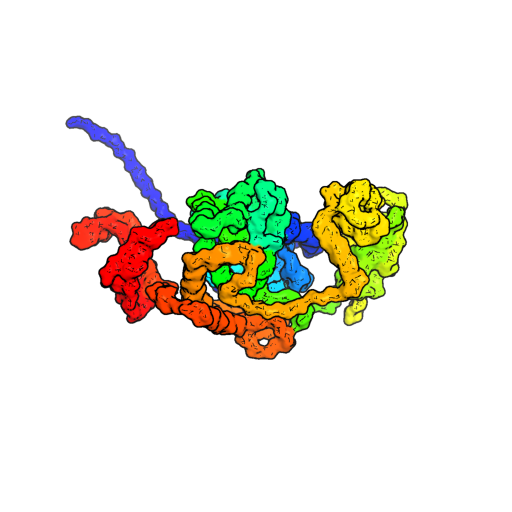5 -39.495 1.00 91.00 362 HIS A CA 1
ATOM 2940 C C . HIS A 1 362 ? 5.944 25.870 -40.163 1.00 91.00 362 HIS A C 1
ATOM 2942 O O . HIS A 1 362 ? 6.420 25.253 -41.126 1.00 91.00 362 HIS A O 1
ATOM 2948 N N . PHE A 1 363 ? 4.718 25.635 -39.696 1.00 88.44 363 PHE A N 1
ATOM 2949 C CA . PHE A 1 363 ? 3.841 24.619 -40.271 1.00 88.44 363 PHE A CA 1
ATOM 2950 C C . PHE A 1 363 ? 2.955 25.218 -41.370 1.00 88.44 363 PHE A C 1
ATOM 2952 O O . PHE A 1 363 ? 2.263 26.208 -41.178 1.00 88.44 363 PHE A O 1
ATOM 2959 N N . SER A 1 364 ? 2.951 24.596 -42.554 1.00 81.56 364 SER A N 1
ATOM 2960 C CA . SER A 1 364 ? 2.185 25.083 -43.719 1.00 81.56 364 SER A CA 1
ATOM 2961 C C . SER A 1 364 ? 0.746 24.541 -43.812 1.00 81.56 364 SER A C 1
ATOM 2963 O O . SER A 1 364 ? 0.074 24.741 -44.828 1.00 81.56 364 SER A O 1
ATOM 2965 N N . GLY A 1 365 ? 0.276 23.842 -42.774 1.00 78.50 365 GLY A N 1
ATOM 2966 C CA . GLY A 1 365 ? -1.028 23.180 -42.714 1.00 78.50 365 GLY A CA 1
ATOM 2967 C C . GLY A 1 365 ? -1.680 23.278 -41.333 1.00 78.50 365 GLY A C 1
ATOM 2968 O O . GLY A 1 365 ? -1.074 23.768 -40.392 1.00 78.50 365 GLY A O 1
ATOM 2969 N N . THR A 1 366 ? -2.924 22.811 -41.252 1.00 80.50 366 THR A N 1
ATOM 2970 C CA . THR A 1 366 ? -3.800 22.848 -40.068 1.00 80.50 366 THR A CA 1
ATOM 2971 C C . THR A 1 366 ? -3.999 21.446 -39.490 1.00 80.50 366 THR A C 1
ATOM 2973 O O . THR A 1 366 ? -3.886 20.454 -40.221 1.00 80.50 366 THR A O 1
ATOM 2976 N N . GLY A 1 367 ? -4.381 21.357 -38.221 1.00 81.88 367 GLY A N 1
ATOM 2977 C CA . GLY A 1 367 ? -4.667 20.111 -37.508 1.00 81.88 367 GLY A CA 1
ATOM 2978 C C . GLY A 1 367 ? -3.466 19.534 -36.760 1.00 81.88 367 GLY A C 1
ATOM 2979 O O . GLY A 1 367 ? -2.479 20.213 -36.492 1.00 81.88 367 GLY A O 1
ATOM 2980 N N . LYS A 1 368 ? -3.553 18.254 -36.393 1.00 83.12 368 LYS A N 1
ATOM 2981 C CA . LYS A 1 368 ? -2.577 17.623 -35.502 1.00 83.12 368 LYS A CA 1
ATOM 2982 C C . LYS A 1 368 ? -1.350 17.082 -36.233 1.00 83.12 368 LYS A C 1
ATOM 2984 O O . LYS A 1 368 ? -1.482 16.389 -37.243 1.00 83.12 368 LYS A O 1
ATOM 2989 N N . VAL A 1 369 ? -0.168 17.339 -35.681 1.00 87.50 369 VAL A N 1
ATOM 2990 C CA . VAL A 1 369 ? 1.125 16.842 -36.176 1.00 87.50 369 VAL A CA 1
ATOM 2991 C C . VAL A 1 369 ? 1.893 16.140 -35.063 1.00 87.50 369 VAL A C 1
ATOM 2993 O O . VAL A 1 369 ? 1.870 16.573 -33.916 1.00 87.50 369 VAL A O 1
ATOM 2996 N N . ASN A 1 370 ? 2.579 15.043 -35.386 1.00 88.25 370 ASN A N 1
ATOM 2997 C CA . ASN A 1 370 ? 3.407 14.321 -34.421 1.00 88.25 370 ASN A CA 1
ATOM 2998 C C . ASN A 1 370 ? 4.866 14.768 -34.556 1.00 88.25 370 ASN A C 1
ATOM 3000 O O . ASN A 1 370 ? 5.510 14.456 -35.556 1.00 88.25 370 ASN A O 1
ATOM 3004 N N . VAL A 1 371 ? 5.373 15.492 -33.561 1.00 89.81 371 VAL A N 1
ATOM 3005 C CA . VAL A 1 371 ? 6.738 16.031 -33.548 1.00 89.81 371 VAL A CA 1
ATOM 3006 C C . VAL A 1 371 ? 7.631 15.166 -32.676 1.00 89.81 371 VAL A C 1
ATOM 3008 O O . VAL A 1 371 ? 7.293 14.896 -31.527 1.00 89.81 371 VAL A O 1
ATOM 3011 N N . CYS A 1 372 ? 8.795 14.776 -33.188 1.00 86.50 372 CYS A N 1
ATOM 3012 C CA . CYS A 1 372 ? 9.766 13.944 -32.493 1.00 86.50 372 CYS A CA 1
ATOM 3013 C C . CYS A 1 372 ? 11.112 14.657 -32.312 1.00 86.50 372 CYS A C 1
ATOM 3015 O O . CYS A 1 372 ? 11.697 15.132 -33.282 1.00 86.50 372 CYS A O 1
ATOM 3017 N N . LEU A 1 373 ? 11.660 14.647 -31.094 1.00 90.06 373 LEU A N 1
ATOM 3018 C CA . LEU A 1 373 ? 13.046 15.015 -30.799 1.00 90.06 373 LEU A CA 1
ATOM 3019 C C . LEU A 1 373 ? 13.873 13.758 -30.537 1.00 90.06 373 LEU A C 1
ATOM 3021 O O . LEU A 1 373 ? 13.589 13.012 -29.603 1.00 90.06 373 LEU A O 1
ATOM 3025 N N . THR A 1 374 ? 14.948 13.575 -31.296 1.00 92.94 374 THR A N 1
ATOM 3026 C CA . THR A 1 374 ? 16.044 12.657 -30.981 1.00 92.94 374 THR A CA 1
ATOM 3027 C C . THR A 1 374 ? 17.203 13.441 -30.379 1.00 92.94 374 THR A C 1
ATOM 3029 O O . THR A 1 374 ? 17.879 14.185 -31.085 1.00 92.94 374 THR A O 1
ATOM 3032 N N . ALA A 1 375 ? 17.446 13.278 -29.083 1.00 88.62 375 ALA A N 1
ATOM 3033 C CA . ALA A 1 375 ? 18.556 13.915 -28.381 1.00 88.62 375 ALA A CA 1
ATOM 3034 C C . ALA A 1 375 ? 19.685 12.907 -28.159 1.00 88.62 375 ALA A C 1
ATOM 3036 O O . ALA A 1 375 ? 19.425 11.758 -27.791 1.00 88.62 375 ALA A O 1
ATOM 3037 N N . SER A 1 376 ? 20.938 13.326 -28.353 1.00 90.75 376 SER A N 1
ATOM 3038 C CA . SER A 1 376 ? 22.104 12.467 -28.150 1.00 90.75 376 SER A CA 1
ATOM 3039 C C . SER A 1 376 ? 23.289 13.128 -27.456 1.00 90.75 376 SER A C 1
ATOM 3041 O O . SER A 1 376 ? 23.522 14.328 -27.598 1.00 90.75 376 SER A O 1
ATOM 3043 N N . ARG A 1 377 ? 24.072 12.323 -26.726 1.00 86.69 377 ARG A N 1
ATOM 3044 C CA . ARG A 1 377 ? 25.309 12.728 -26.035 1.00 86.69 377 ARG A CA 1
ATOM 3045 C C . ARG A 1 377 ? 26.384 11.629 -26.041 1.00 86.69 377 ARG A C 1
ATOM 3047 O O . ARG A 1 377 ? 26.038 10.447 -26.035 1.00 86.69 377 ARG A O 1
ATOM 3054 N N . PRO A 1 378 ? 27.685 11.971 -26.011 1.00 82.00 378 PRO A N 1
ATOM 3055 C CA . PRO A 1 378 ? 28.757 11.007 -25.808 1.00 82.00 378 PRO A CA 1
ATOM 3056 C C . PRO A 1 378 ? 28.731 10.406 -24.401 1.00 82.00 378 PRO A C 1
ATOM 3058 O O . PRO A 1 378 ? 28.459 11.099 -23.418 1.00 82.00 378 PRO A O 1
ATOM 3061 N N . ASN A 1 379 ? 29.102 9.133 -24.306 1.00 69.12 379 ASN A N 1
ATOM 3062 C CA . ASN A 1 379 ? 29.359 8.442 -23.047 1.00 69.12 379 ASN A CA 1
ATOM 3063 C C . ASN A 1 379 ? 30.391 7.325 -23.275 1.00 69.12 379 ASN A C 1
ATOM 3065 O O . ASN A 1 379 ? 30.137 6.419 -24.067 1.00 69.12 379 ASN A O 1
ATOM 3069 N N . ASP A 1 380 ? 31.572 7.421 -22.656 1.00 64.06 380 ASP A N 1
ATOM 3070 C CA . ASP A 1 380 ? 32.667 6.432 -22.722 1.00 64.06 380 ASP A CA 1
ATOM 3071 C C . ASP A 1 380 ? 32.920 5.806 -24.112 1.00 64.06 380 ASP A C 1
ATOM 3073 O O . ASP A 1 380 ? 33.025 4.592 -24.291 1.00 64.06 380 ASP A O 1
ATOM 3077 N N . GLY A 1 381 ? 33.032 6.657 -25.138 1.00 67.06 381 GLY A N 1
ATOM 3078 C CA . GLY A 1 381 ? 33.344 6.237 -26.511 1.00 67.06 381 GLY A CA 1
ATOM 3079 C C . GLY A 1 381 ? 32.153 5.713 -27.328 1.00 67.06 381 GLY A C 1
ATOM 3080 O O . GLY A 1 381 ? 32.355 5.295 -28.468 1.00 67.06 381 GLY A O 1
ATOM 3081 N N . LYS A 1 382 ? 30.927 5.768 -26.790 1.00 70.44 382 LYS A N 1
ATOM 3082 C CA . LYS A 1 382 ? 29.655 5.527 -27.496 1.00 70.44 382 LYS A CA 1
ATOM 3083 C C . LYS A 1 382 ? 28.828 6.818 -27.597 1.00 70.44 382 LYS A C 1
ATOM 3085 O O . LYS A 1 382 ? 29.088 7.783 -26.879 1.00 70.44 382 LYS A O 1
ATOM 3090 N N . ILE A 1 383 ? 27.837 6.835 -28.492 1.00 79.69 383 ILE A N 1
ATOM 3091 C CA . ILE A 1 383 ? 26.816 7.893 -28.581 1.00 79.69 383 ILE A CA 1
ATOM 3092 C C . ILE A 1 383 ? 25.515 7.330 -28.010 1.00 79.69 383 ILE A C 1
ATOM 3094 O O . ILE A 1 383 ? 25.023 6.313 -28.494 1.00 79.69 383 ILE A O 1
ATOM 3098 N N . CYS A 1 384 ? 24.975 7.994 -26.994 1.00 75.38 384 CYS A N 1
ATOM 3099 C CA . CYS A 1 384 ? 23.675 7.687 -26.407 1.00 75.38 384 CYS A CA 1
ATOM 3100 C C . CYS A 1 384 ? 22.639 8.547 -27.078 1.00 75.38 384 CYS A C 1
ATOM 3102 O O . CYS A 1 384 ? 22.870 9.745 -27.195 1.00 75.38 384 CYS A O 1
ATOM 3104 N N . GLN A 1 385 ? 21.528 7.955 -27.495 1.00 84.75 385 GLN A N 1
ATOM 3105 C CA . GLN A 1 385 ? 20.440 8.673 -28.137 1.00 84.75 385 GLN A CA 1
ATOM 3106 C C . GLN A 1 385 ? 19.096 8.159 -27.631 1.00 84.75 385 GLN A C 1
ATOM 3108 O O . GLN A 1 385 ? 18.960 6.972 -27.338 1.00 84.75 385 GLN A O 1
ATOM 3113 N N . HIS A 1 386 ? 18.120 9.051 -27.548 1.00 80.75 386 HIS A N 1
ATOM 3114 C CA . HIS A 1 386 ? 16.734 8.740 -27.219 1.00 80.75 386 HIS A CA 1
ATOM 3115 C C . HIS A 1 386 ? 15.826 9.600 -28.080 1.00 80.75 386 HIS A C 1
ATOM 3117 O O . HIS A 1 386 ? 16.187 10.739 -28.369 1.00 80.75 386 HIS A O 1
ATOM 3123 N N . THR A 1 387 ? 14.668 9.072 -28.465 1.00 81.44 387 THR A N 1
ATOM 3124 C CA . THR A 1 387 ? 13.670 9.799 -29.250 1.00 81.44 387 THR A CA 1
ATOM 3125 C C . THR A 1 387 ? 12.391 9.923 -28.435 1.00 81.44 387 THR A C 1
ATOM 3127 O O . THR A 1 387 ? 11.919 8.941 -27.876 1.00 81.44 387 THR A O 1
ATOM 3130 N N . ARG A 1 388 ? 11.837 11.132 -28.355 1.00 72.25 388 ARG A N 1
ATOM 3131 C CA . ARG A 1 388 ? 10.543 11.435 -27.730 1.00 72.25 388 ARG A CA 1
ATOM 3132 C C . ARG A 1 388 ? 9.659 12.077 -28.781 1.00 72.25 388 ARG A C 1
ATOM 3134 O O . ARG A 1 388 ? 10.121 13.011 -29.426 1.00 72.25 388 ARG A O 1
ATOM 3141 N N . CYS A 1 389 ? 8.416 11.625 -28.910 1.00 75.19 389 CYS A N 1
ATOM 3142 C CA . CYS A 1 389 ? 7.422 12.241 -29.786 1.00 75.19 389 CYS A CA 1
ATOM 3143 C C . CYS A 1 389 ? 6.258 12.830 -28.976 1.00 75.19 389 CYS A C 1
ATOM 3145 O O . CYS A 1 389 ? 5.947 12.326 -27.896 1.00 75.19 389 CYS A O 1
ATOM 3147 N N . ARG A 1 390 ? 5.646 13.909 -29.472 1.00 75.25 390 ARG A N 1
ATOM 3148 C CA . ARG A 1 390 ? 4.414 14.510 -28.939 1.00 75.25 390 ARG A CA 1
ATOM 3149 C C . ARG A 1 390 ? 3.515 14.936 -30.097 1.00 75.25 390 ARG A C 1
ATOM 3151 O O . ARG A 1 390 ? 3.992 15.529 -31.064 1.00 75.25 390 ARG A O 1
ATOM 3158 N N . GLU A 1 391 ? 2.217 14.684 -29.960 1.00 79.44 391 GLU A N 1
ATOM 3159 C CA . GLU A 1 391 ? 1.196 15.244 -30.846 1.00 79.44 391 GLU A CA 1
ATOM 3160 C C . GLU A 1 391 ? 0.952 16.718 -30.479 1.00 79.44 391 GLU A C 1
ATOM 3162 O O . GLU A 1 391 ? 0.780 17.049 -29.306 1.00 79.44 391 GLU A O 1
ATOM 3167 N N . ILE A 1 392 ? 0.976 17.599 -31.477 1.00 82.31 392 ILE A N 1
ATOM 3168 C CA . ILE A 1 392 ? 0.757 19.042 -31.350 1.00 82.31 392 ILE A CA 1
ATOM 3169 C C . ILE A 1 392 ? -0.428 19.417 -32.227 1.00 82.31 392 ILE A C 1
ATOM 3171 O O . ILE A 1 392 ? -0.450 19.081 -33.412 1.00 82.31 392 ILE A O 1
ATOM 3175 N N . ASP A 1 393 ? -1.403 20.116 -31.653 1.00 80.25 393 ASP A N 1
ATOM 3176 C CA . ASP A 1 393 ? -2.540 20.655 -32.393 1.00 80.25 393 ASP A CA 1
ATOM 3177 C C . ASP A 1 393 ? -2.215 22.058 -32.926 1.00 80.25 393 ASP A C 1
ATOM 3179 O O . ASP A 1 393 ? -2.131 23.023 -32.165 1.00 80.25 393 ASP A O 1
ATOM 3183 N N . LEU A 1 394 ? -2.015 22.169 -34.242 1.00 80.75 394 LEU A N 1
ATOM 3184 C CA . LEU A 1 394 ? -1.696 23.435 -34.910 1.00 80.75 394 LEU A CA 1
ATOM 3185 C C . LEU A 1 394 ? -2.904 24.370 -35.021 1.00 80.75 394 LEU A C 1
ATOM 3187 O O . LEU A 1 394 ? -2.737 25.551 -35.312 1.00 80.75 394 LEU A O 1
ATOM 3191 N N . ASP A 1 395 ? -4.116 23.869 -34.778 1.00 77.50 395 ASP A N 1
ATOM 3192 C CA . ASP A 1 395 ? -5.325 24.693 -34.788 1.00 77.50 395 ASP A CA 1
ATOM 3193 C C . ASP A 1 395 ? -5.599 25.320 -33.410 1.00 77.50 395 ASP A C 1
ATOM 3195 O O . ASP A 1 395 ? -6.526 26.121 -33.259 1.00 77.50 395 ASP A O 1
ATOM 3199 N N . PHE A 1 396 ? -4.792 24.984 -32.396 1.00 74.31 396 PHE A N 1
ATOM 3200 C CA . PHE A 1 396 ? -4.969 25.479 -31.039 1.00 74.31 396 PHE A CA 1
ATOM 3201 C C . PHE A 1 396 ? -4.479 26.925 -30.889 1.00 74.31 396 PHE A C 1
ATOM 3203 O O . PHE A 1 396 ? -3.282 27.213 -30.950 1.00 74.31 396 PHE A O 1
ATOM 3210 N N . ASN A 1 397 ? -5.411 27.839 -30.620 1.00 75.31 397 ASN A N 1
ATOM 3211 C CA . ASN A 1 397 ? -5.126 29.242 -30.346 1.00 75.31 397 ASN A CA 1
ATOM 3212 C C . ASN A 1 397 ? -5.470 29.592 -28.884 1.00 75.31 397 ASN A C 1
ATOM 3214 O O . ASN A 1 397 ? -6.653 29.664 -28.538 1.00 75.31 397 ASN A O 1
ATOM 3218 N N . PRO A 1 398 ? -4.473 29.911 -28.037 1.00 71.25 398 PRO A N 1
ATOM 3219 C CA . PRO A 1 398 ? -4.702 30.307 -26.645 1.00 71.25 398 PRO A CA 1
ATOM 3220 C C . PRO A 1 398 ? -5.634 31.520 -26.475 1.00 71.25 398 PRO A C 1
ATOM 3222 O O . PRO A 1 398 ? -6.273 31.677 -25.435 1.00 71.25 398 PRO A O 1
ATOM 3225 N N . ALA A 1 399 ? -5.741 32.390 -27.488 1.00 75.56 399 ALA A N 1
ATOM 3226 C CA . ALA A 1 399 ? -6.659 33.530 -27.465 1.00 75.56 399 ALA A CA 1
ATOM 3227 C C . ALA A 1 399 ? -8.137 33.130 -27.605 1.00 75.56 399 ALA A C 1
ATOM 3229 O O . ALA A 1 399 ? -9.007 33.910 -27.216 1.00 75.56 399 ALA A O 1
ATOM 3230 N N . ASP A 1 400 ? -8.412 31.930 -28.120 1.00 79.62 400 ASP A N 1
ATOM 3231 C CA . ASP A 1 400 ? -9.761 31.382 -28.264 1.00 79.62 400 ASP A CA 1
ATOM 3232 C C . ASP A 1 400 ? -10.202 30.595 -27.017 1.00 79.62 400 ASP A C 1
ATOM 3234 O O . ASP A 1 400 ? -11.360 30.178 -26.932 1.00 79.62 400 ASP A O 1
ATOM 3238 N N . CYS A 1 401 ? -9.323 30.441 -26.016 1.00 79.38 401 CYS A N 1
ATOM 3239 C CA . CYS A 1 401 ? -9.678 29.797 -24.758 1.00 79.38 401 CYS A CA 1
ATOM 3240 C C . CYS A 1 401 ? -10.865 30.495 -24.089 1.00 79.38 401 CYS A C 1
ATOM 3242 O O . CYS A 1 401 ? -10.943 31.727 -23.990 1.00 79.38 401 CYS A O 1
ATOM 3244 N N . LEU A 1 402 ? -11.806 29.700 -23.578 1.00 80.56 402 LEU A N 1
ATOM 3245 C CA . LEU A 1 402 ? -12.983 30.217 -22.890 1.00 80.56 402 LEU A CA 1
ATOM 3246 C C . LEU A 1 402 ? -12.572 31.004 -21.642 1.00 80.56 402 LEU A C 1
ATOM 3248 O O . LEU A 1 402 ? -13.154 32.046 -21.350 1.00 80.56 402 LEU A O 1
ATOM 3252 N N . THR A 1 403 ? -11.540 30.553 -20.932 1.00 82.00 403 THR A N 1
ATOM 3253 C CA . THR A 1 403 ? -10.997 31.214 -19.735 1.00 82.00 403 THR A CA 1
ATOM 3254 C C . THR A 1 403 ? -10.348 32.566 -20.036 1.00 82.00 403 THR A C 1
ATOM 3256 O O . THR A 1 403 ? -10.538 33.515 -19.275 1.00 82.00 403 THR A O 1
ATOM 3259 N N . ALA A 1 404 ? -9.677 32.685 -21.184 1.00 83.06 404 ALA A N 1
ATOM 3260 C CA . ALA A 1 404 ? -9.144 33.937 -21.719 1.00 83.06 404 ALA A CA 1
ATOM 3261 C C . ALA A 1 404 ? -10.258 34.907 -22.147 1.00 83.06 404 ALA A C 1
ATOM 3263 O O . ALA A 1 404 ? -10.281 36.070 -21.746 1.00 83.06 404 ALA A O 1
ATOM 3264 N N . THR A 1 405 ? -11.207 34.432 -22.957 1.00 84.75 405 THR A N 1
ATOM 3265 C CA . THR A 1 405 ? -12.267 35.271 -23.543 1.00 84.75 405 THR A CA 1
ATOM 3266 C C . THR A 1 405 ? -13.326 35.702 -22.528 1.00 84.75 405 THR A C 1
ATOM 3268 O O . THR A 1 405 ? -13.891 36.791 -22.652 1.00 84.75 405 THR A O 1
ATOM 3271 N N . SER A 1 406 ? -13.581 34.887 -21.502 1.00 83.81 406 SER A N 1
ATOM 3272 C CA . SER A 1 406 ? -14.474 35.225 -20.385 1.00 83.81 406 SER A CA 1
ATOM 3273 C C . SER A 1 406 ? -13.810 36.086 -19.304 1.00 83.81 406 SER A C 1
ATOM 3275 O O . SER A 1 406 ? -14.521 36.659 -18.477 1.00 83.81 406 SER A O 1
ATOM 3277 N N . GLY A 1 407 ? -12.475 36.196 -19.307 1.00 81.25 407 GLY A N 1
ATOM 3278 C CA . GLY A 1 407 ? -11.702 36.858 -18.253 1.00 81.25 407 GLY A CA 1
ATOM 3279 C C . GLY A 1 407 ? -11.648 36.075 -16.936 1.00 81.25 407 GLY A C 1
ATOM 3280 O O . GLY A 1 407 ? -11.403 36.675 -15.892 1.00 81.25 407 GLY A O 1
ATOM 3281 N N . ALA A 1 408 ? -11.922 34.767 -16.967 1.00 83.12 408 ALA A N 1
ATOM 3282 C CA . ALA A 1 408 ? -11.811 33.895 -15.799 1.00 83.12 408 ALA A CA 1
ATOM 3283 C C . ALA A 1 408 ? -10.348 33.670 -15.391 1.00 83.12 408 ALA A C 1
ATOM 3285 O O . ALA A 1 408 ? -10.054 33.604 -14.201 1.00 83.12 408 ALA A O 1
ATOM 3286 N N . ALA A 1 409 ? -9.434 33.602 -16.364 1.00 84.69 409 ALA A N 1
ATOM 3287 C CA . ALA A 1 409 ? -8.005 33.596 -16.089 1.00 84.69 409 ALA A CA 1
ATOM 3288 C C . ALA A 1 409 ? -7.517 35.012 -15.744 1.00 84.69 409 ALA A C 1
ATOM 3290 O O . ALA A 1 409 ? -7.815 35.953 -16.488 1.00 84.69 409 ALA A O 1
ATOM 3291 N N . PRO A 1 410 ? -6.725 35.198 -14.672 1.00 85.50 410 PRO A N 1
ATOM 3292 C CA . PRO A 1 410 ? -6.166 36.502 -14.323 1.00 85.50 410 PRO A CA 1
ATOM 3293 C C . PRO A 1 410 ? -4.977 36.901 -15.220 1.00 85.50 410 PRO A C 1
ATOM 3295 O O . PRO A 1 410 ? -4.378 37.959 -15.014 1.00 85.50 410 PRO A O 1
ATOM 3298 N N . TYR A 1 411 ? -4.647 36.082 -16.224 1.00 85.44 411 TYR A N 1
ATOM 3299 C CA . TYR A 1 411 ? -3.467 36.209 -17.073 1.00 85.44 411 TYR A CA 1
ATOM 3300 C C . TYR A 1 411 ? -3.826 36.545 -18.520 1.00 85.44 411 TYR A C 1
ATOM 3302 O O . TYR A 1 411 ? -4.896 36.204 -19.024 1.00 85.44 411 TYR A O 1
ATOM 3310 N N . SER A 1 412 ? -2.924 37.258 -19.197 1.00 83.50 412 SER A N 1
ATOM 3311 C CA . SER A 1 412 ? -3.126 37.640 -20.595 1.00 83.50 412 SER A CA 1
ATOM 3312 C C . SER A 1 412 ? -3.042 36.408 -21.504 1.00 83.50 412 SER A C 1
ATOM 3314 O O . SER A 1 412 ? -2.133 35.604 -21.320 1.00 83.50 412 SER A O 1
ATOM 3316 N N . PRO A 1 413 ? -3.845 36.311 -22.579 1.00 77.38 413 PRO A N 1
ATOM 3317 C CA . PRO A 1 413 ? -3.680 35.263 -23.595 1.00 77.38 413 PRO A CA 1
ATOM 3318 C C . PRO A 1 413 ? -2.343 35.329 -24.351 1.00 77.38 413 PRO A C 1
ATOM 3320 O O . PRO A 1 413 ? -1.995 34.426 -25.106 1.00 77.38 413 PRO A O 1
ATOM 3323 N N . THR A 1 414 ? -1.600 36.425 -24.177 1.00 77.12 414 THR A N 1
ATOM 3324 C CA . THR A 1 414 ? -0.238 36.622 -24.691 1.00 77.12 414 THR A CA 1
ATOM 3325 C C . THR A 1 414 ? 0.848 36.315 -23.656 1.00 77.12 414 THR A C 1
ATOM 3327 O O . THR A 1 414 ? 2.016 36.592 -23.918 1.00 77.12 414 THR A O 1
ATOM 3330 N N . ASP A 1 415 ? 0.481 35.881 -22.449 1.00 78.19 415 ASP A N 1
ATOM 3331 C CA . ASP A 1 415 ? 1.434 35.485 -21.415 1.00 78.19 415 ASP A CA 1
ATOM 3332 C C . ASP A 1 415 ? 1.973 34.078 -21.740 1.00 78.19 415 ASP A C 1
ATOM 3334 O O . ASP A 1 415 ? 1.176 33.152 -21.891 1.00 78.19 415 ASP A O 1
ATOM 3338 N N . PRO A 1 416 ? 3.298 33.892 -21.876 1.00 61.69 416 PRO A N 1
ATOM 3339 C CA . PRO A 1 416 ? 3.873 32.613 -22.290 1.00 61.69 416 PRO A CA 1
ATOM 3340 C C . PRO A 1 416 ? 3.610 31.476 -21.292 1.00 61.69 416 PRO A C 1
ATOM 3342 O O . PRO A 1 416 ? 3.498 30.329 -21.713 1.00 61.69 416 PRO A O 1
ATOM 3345 N N . ILE A 1 417 ? 3.469 31.774 -19.995 1.00 65.94 417 ILE A N 1
ATOM 3346 C CA . ILE A 1 417 ? 3.167 30.762 -18.973 1.00 65.94 417 ILE A CA 1
ATOM 3347 C C . ILE A 1 417 ? 1.695 30.367 -19.070 1.00 65.94 417 ILE A C 1
ATOM 3349 O O . ILE A 1 417 ? 1.375 29.184 -19.062 1.00 65.94 417 ILE A O 1
ATOM 3353 N N . PHE A 1 418 ? 0.800 31.343 -19.250 1.00 78.19 418 PHE A N 1
ATOM 3354 C CA . PHE A 1 418 ? -0.618 31.073 -19.503 1.00 78.19 418 PHE A CA 1
ATOM 3355 C C . PHE A 1 418 ? -0.798 30.186 -20.736 1.00 78.19 418 PHE A C 1
ATOM 3357 O O . PHE A 1 418 ? -1.497 29.181 -20.664 1.00 78.19 418 PHE A O 1
ATOM 3364 N N . GLN A 1 419 ? -0.141 30.539 -21.847 1.00 72.25 419 GLN A N 1
ATOM 3365 C CA . GLN A 1 419 ? -0.181 29.767 -23.090 1.00 72.25 419 GLN A CA 1
ATOM 3366 C C . GLN A 1 419 ? 0.284 28.329 -22.862 1.00 72.25 419 GLN A C 1
ATOM 3368 O O . GLN A 1 419 ? -0.379 27.399 -23.303 1.00 72.25 419 GLN A O 1
ATOM 3373 N N . GLN A 1 420 ? 1.375 28.145 -22.120 1.00 63.78 420 GLN A N 1
ATOM 3374 C CA . GLN A 1 420 ? 1.900 26.825 -21.802 1.00 63.78 420 GLN A CA 1
ATOM 3375 C C . GLN A 1 420 ? 0.938 26.001 -20.934 1.00 63.78 420 GLN A C 1
ATOM 3377 O O . GLN A 1 420 ? 0.714 24.837 -21.249 1.00 63.78 420 GLN A O 1
ATOM 3382 N N . VAL A 1 421 ? 0.316 26.599 -19.912 1.00 68.31 421 VAL A N 1
ATOM 3383 C CA . VAL A 1 421 ? -0.693 25.929 -19.069 1.00 68.31 421 VAL A CA 1
ATOM 3384 C C . VAL A 1 421 ? -1.882 25.462 -19.907 1.00 68.31 421 VAL A C 1
ATOM 3386 O O . VAL A 1 421 ? -2.232 24.289 -19.873 1.00 68.31 421 VAL A O 1
ATOM 3389 N N . VAL A 1 422 ? -2.473 26.339 -20.725 1.00 74.25 422 VAL A N 1
ATOM 3390 C CA . VAL A 1 422 ? -3.665 25.976 -21.515 1.00 74.25 422 VAL A CA 1
ATOM 3391 C C . VAL A 1 422 ? -3.372 25.026 -22.680 1.00 74.25 422 VAL A C 1
ATOM 3393 O O . VAL A 1 422 ? -4.298 24.400 -23.179 1.00 74.25 422 VAL A O 1
ATOM 3396 N N . MET A 1 423 ? -2.111 24.925 -23.117 1.00 65.38 423 MET A N 1
ATOM 3397 C CA . MET A 1 423 ? -1.649 23.951 -24.119 1.00 65.38 423 MET A CA 1
ATOM 3398 C C . MET A 1 423 ? -1.298 22.586 -23.513 1.00 65.38 423 MET A C 1
ATOM 3400 O O . MET A 1 423 ? -1.277 21.582 -24.223 1.00 65.38 423 MET A O 1
ATOM 3404 N N . GLN A 1 424 ? -0.931 22.552 -22.231 1.00 61.94 424 GLN A N 1
ATOM 3405 C CA . GLN A 1 424 ? -0.648 21.317 -21.497 1.00 61.94 424 GLN A CA 1
ATOM 3406 C C . GLN A 1 424 ? -1.918 20.725 -20.880 1.00 61.94 424 GLN A C 1
ATOM 3408 O O . GLN A 1 424 ? -1.998 19.508 -20.723 1.00 61.94 424 GLN A O 1
ATOM 3413 N N . ASP A 1 425 ? -2.898 21.575 -20.578 1.00 67.50 425 ASP A N 1
ATOM 3414 C CA . ASP A 1 425 ? -4.154 21.203 -19.950 1.00 67.50 425 ASP A CA 1
ATOM 3415 C C . ASP A 1 425 ? -5.346 21.919 -20.616 1.00 67.50 425 ASP A C 1
ATOM 3417 O O . ASP A 1 425 ? -5.677 23.077 -20.326 1.00 67.50 425 ASP A O 1
ATOM 3421 N N . ASP A 1 426 ? -6.030 21.197 -21.509 1.00 70.62 426 ASP A N 1
ATOM 3422 C CA . ASP A 1 426 ? -7.208 21.678 -22.240 1.00 70.62 426 ASP A CA 1
ATOM 3423 C C . ASP A 1 426 ? -8.346 22.132 -21.301 1.00 70.62 426 ASP A C 1
ATOM 3425 O O . ASP A 1 426 ? -9.199 22.943 -21.694 1.00 70.62 426 ASP A O 1
ATOM 3429 N N . TYR A 1 427 ? -8.384 21.652 -20.050 1.00 72.62 427 TYR A N 1
ATOM 3430 C CA . TYR A 1 427 ? -9.365 22.093 -19.058 1.00 72.62 427 TYR A CA 1
ATOM 3431 C C . TYR A 1 427 ? -9.130 23.552 -18.645 1.00 72.62 427 TYR A C 1
ATOM 3433 O O . TYR A 1 427 ? -10.088 24.329 -18.583 1.00 72.62 427 TYR A O 1
ATOM 3441 N N . CYS A 1 428 ? -7.873 23.978 -18.500 1.00 75.44 428 CYS A N 1
ATOM 3442 C CA . CYS A 1 428 ? -7.528 25.373 -18.210 1.00 75.44 428 CYS A CA 1
ATOM 3443 C C . CYS A 1 428 ? -7.871 26.324 -19.366 1.00 75.44 428 CYS A C 1
ATOM 3445 O O . CYS A 1 428 ? -8.004 27.536 -19.168 1.00 75.44 428 CYS A O 1
ATOM 3447 N N . CYS A 1 429 ? -8.074 25.785 -20.572 1.00 76.69 429 CYS A N 1
ATOM 3448 C CA . CYS A 1 429 ? -8.606 26.512 -21.719 1.00 76.69 429 CYS A CA 1
ATOM 3449 C C . CYS A 1 429 ? -10.149 26.537 -21.742 1.00 76.69 429 CYS A C 1
ATOM 3451 O O . CYS A 1 429 ? -10.752 27.584 -21.999 1.00 76.69 429 CYS A O 1
ATOM 3453 N N . SER A 1 430 ? -10.802 25.394 -21.491 1.00 74.19 430 SER A N 1
ATOM 3454 C CA . SER A 1 430 ? -12.216 25.152 -21.836 1.00 74.19 430 SER A CA 1
ATOM 3455 C C . SER A 1 430 ? -13.189 24.995 -20.654 1.00 74.19 430 SER A C 1
ATOM 3457 O O . SER A 1 430 ? -14.378 25.275 -20.822 1.00 74.19 430 SER A O 1
ATOM 3459 N N . GLY A 1 431 ? -12.717 24.577 -19.475 1.00 65.31 431 GLY A N 1
ATOM 3460 C CA . GLY A 1 431 ? -13.530 24.226 -18.300 1.00 65.31 431 GLY A CA 1
ATOM 3461 C C . GLY A 1 431 ? -13.582 25.292 -17.199 1.00 65.31 431 GLY A C 1
ATOM 3462 O O . GLY A 1 431 ? -14.597 25.402 -16.510 1.00 65.31 431 GLY A O 1
ATOM 3463 N N . GLY A 1 432 ? -12.540 26.119 -17.073 1.00 71.06 432 GLY A N 1
ATOM 3464 C CA . GLY A 1 432 ? -12.434 27.186 -16.068 1.00 71.06 432 GLY A CA 1
ATOM 3465 C C . GLY A 1 432 ? -10.983 27.423 -15.638 1.00 71.06 432 GLY A C 1
ATOM 3466 O O . GLY A 1 432 ? -10.146 26.549 -15.815 1.00 71.06 432 GLY A O 1
ATOM 3467 N N . TRP A 1 433 ? -10.665 28.609 -15.107 1.00 78.50 433 TRP A N 1
ATOM 3468 C CA . TRP A 1 433 ? -9.349 28.887 -14.514 1.00 78.50 433 TRP A CA 1
ATOM 3469 C C . TRP A 1 433 ? -9.460 28.770 -12.993 1.00 78.50 433 TRP A C 1
ATOM 3471 O O . TRP A 1 433 ? -9.940 29.695 -12.336 1.00 78.50 433 TRP A O 1
ATOM 3481 N N . ASP A 1 434 ? -9.100 27.611 -12.445 1.00 72.81 434 ASP A N 1
ATOM 3482 C CA . ASP A 1 434 ? -9.219 27.301 -11.017 1.00 72.81 434 ASP A CA 1
ATOM 3483 C C . ASP A 1 434 ? -7.849 27.133 -10.335 1.00 72.81 434 ASP A C 1
ATOM 3485 O O . ASP A 1 434 ? -6.807 27.458 -10.904 1.00 72.81 434 ASP A O 1
ATOM 3489 N N . ALA A 1 435 ? -7.845 26.669 -9.082 1.00 60.88 435 ALA A N 1
ATOM 3490 C CA . ALA A 1 435 ? -6.628 26.538 -8.286 1.00 60.88 435 ALA A CA 1
ATOM 3491 C C . ALA A 1 435 ? -5.591 25.584 -8.904 1.00 60.88 435 ALA A C 1
ATOM 3493 O O . ALA A 1 435 ? -4.406 25.767 -8.651 1.00 60.88 435 ALA A O 1
ATOM 3494 N N . LEU A 1 436 ? -5.996 24.604 -9.720 1.00 54.34 436 LEU A N 1
ATOM 3495 C CA . LEU A 1 436 ? -5.057 23.694 -10.381 1.00 54.34 436 LEU A CA 1
ATOM 3496 C C . LEU A 1 436 ? -4.360 24.389 -11.552 1.00 54.34 436 LEU A C 1
ATOM 3498 O O . LEU A 1 436 ? -3.137 24.317 -11.657 1.00 54.34 436 LEU A O 1
ATOM 3502 N N . CYS A 1 437 ? -5.108 25.145 -12.361 1.00 55.31 437 CYS A N 1
ATOM 3503 C CA . CYS A 1 437 ? -4.533 26.004 -13.402 1.00 55.31 437 CYS A CA 1
ATOM 3504 C C . CYS A 1 437 ? -3.603 27.067 -12.801 1.00 55.31 437 CYS A C 1
ATOM 3506 O O . CYS A 1 437 ? -2.548 27.372 -13.355 1.00 55.31 437 CYS A O 1
ATOM 3508 N N . GLU A 1 438 ? -3.972 27.600 -11.634 1.00 74.81 438 GLU A N 1
ATOM 3509 C CA . GLU A 1 438 ? -3.165 28.561 -10.885 1.00 74.81 438 GLU A CA 1
ATOM 3510 C C . GLU A 1 438 ? -1.872 27.938 -10.340 1.00 74.81 438 GLU A C 1
ATOM 3512 O O . GLU A 1 438 ? -0.808 28.540 -10.456 1.00 74.81 438 GLU A O 1
ATOM 3517 N N . VAL A 1 439 ? -1.934 26.721 -9.790 1.00 57.38 439 VAL A N 1
ATOM 3518 C CA . VAL A 1 439 ? -0.755 25.983 -9.314 1.00 57.38 439 VAL A CA 1
ATOM 3519 C C . VAL A 1 439 ? 0.182 25.663 -10.474 1.00 57.38 439 VAL A C 1
ATOM 3521 O O . VAL A 1 439 ? 1.359 25.993 -10.377 1.00 57.38 439 VAL A O 1
ATOM 3524 N N . GLN A 1 440 ? -0.324 25.138 -11.594 1.00 56.88 440 GLN A N 1
ATOM 3525 C CA . GLN A 1 440 ? 0.493 24.880 -12.788 1.00 56.88 440 GLN A CA 1
ATOM 3526 C C . GLN A 1 440 ? 1.166 26.164 -13.298 1.00 56.88 440 GLN A C 1
ATOM 3528 O O . GLN A 1 440 ? 2.357 26.175 -13.615 1.00 56.88 440 GLN A O 1
ATOM 3533 N N . TYR A 1 441 ? 0.426 27.277 -13.322 1.00 69.44 441 TYR A N 1
ATOM 3534 C CA . TYR A 1 441 ? 0.965 28.582 -13.695 1.00 69.44 441 TYR A CA 1
ATOM 3535 C C . TYR A 1 441 ? 2.089 29.028 -12.745 1.00 69.44 441 TYR A C 1
ATOM 3537 O O . TYR A 1 441 ? 3.155 29.452 -13.192 1.00 69.44 441 TYR A O 1
ATOM 3545 N N . VAL A 1 442 ? 1.881 28.915 -11.431 1.00 62.78 442 VAL A N 1
ATOM 3546 C CA . VAL A 1 442 ? 2.866 29.293 -10.407 1.00 62.78 442 VAL A CA 1
ATOM 3547 C C . VAL A 1 442 ? 4.090 28.372 -10.432 1.00 62.78 442 VAL A C 1
ATOM 3549 O O . VAL A 1 442 ? 5.215 28.844 -10.275 1.00 62.78 442 VAL A O 1
ATOM 3552 N N . GLU A 1 443 ? 3.917 27.076 -10.671 1.00 53.25 443 GLU A N 1
ATOM 3553 C CA . GLU A 1 443 ? 5.011 26.111 -10.800 1.00 53.25 443 GLU A CA 1
ATOM 3554 C C . GLU A 1 443 ? 5.888 26.416 -12.014 1.00 53.25 443 GLU A C 1
ATOM 3556 O O . GLU A 1 443 ? 7.107 26.527 -11.872 1.00 53.25 443 GLU A O 1
ATOM 3561 N N . LEU A 1 444 ? 5.285 26.661 -13.180 1.00 55.94 444 LEU A N 1
ATOM 3562 C CA . LEU A 1 444 ? 6.005 27.072 -14.389 1.00 55.94 444 LEU A CA 1
ATOM 3563 C C . LEU A 1 444 ? 6.673 28.447 -14.220 1.00 55.94 444 LEU A C 1
ATOM 3565 O O . LEU A 1 444 ? 7.799 28.658 -14.679 1.00 55.94 444 LEU A O 1
ATOM 3569 N N . GLN A 1 445 ? 6.031 29.367 -13.493 1.00 63.34 445 GLN A N 1
ATOM 3570 C CA . GLN A 1 445 ? 6.618 30.657 -13.125 1.00 63.34 445 GLN A CA 1
ATOM 3571 C C . GLN A 1 445 ? 7.848 30.500 -12.221 1.00 63.34 445 GLN A C 1
ATOM 3573 O O . GLN A 1 445 ? 8.845 31.202 -12.408 1.00 63.34 445 GLN A O 1
ATOM 3578 N N . ASN A 1 446 ? 7.803 29.576 -11.261 1.00 49.75 446 ASN A N 1
ATOM 3579 C CA . ASN A 1 446 ? 8.889 29.323 -10.315 1.00 49.75 446 ASN A CA 1
ATOM 3580 C C . ASN A 1 446 ? 10.029 28.489 -10.931 1.00 49.75 446 ASN A C 1
ATOM 3582 O O . ASN A 1 446 ? 11.200 28.706 -10.600 1.00 49.75 446 ASN A O 1
ATOM 3586 N N . ALA A 1 447 ? 9.719 27.596 -11.874 1.00 49.00 447 ALA A N 1
ATOM 3587 C CA . ALA A 1 447 ? 10.689 26.799 -12.626 1.00 49.00 447 ALA A CA 1
ATOM 3588 C C . ALA A 1 447 ? 11.593 27.657 -13.533 1.00 49.00 447 ALA A C 1
ATOM 3590 O O . ALA A 1 447 ? 12.732 27.282 -13.812 1.00 49.00 447 ALA A O 1
ATOM 3591 N N . ALA A 1 448 ? 11.150 28.859 -13.921 1.00 43.97 448 ALA A N 1
ATOM 3592 C CA . ALA A 1 448 ? 11.927 29.802 -14.728 1.00 43.97 448 ALA A CA 1
ATOM 3593 C C . ALA A 1 448 ? 13.150 30.417 -14.002 1.00 43.97 448 ALA A C 1
ATOM 3595 O O . ALA A 1 448 ? 13.850 31.252 -14.584 1.00 43.97 448 ALA A O 1
ATOM 3596 N N . GLY A 1 449 ? 13.435 30.041 -12.745 1.00 40.69 449 GLY A N 1
ATOM 3597 C CA . GLY A 1 449 ? 14.473 30.707 -11.957 1.00 40.69 449 GLY A CA 1
ATOM 3598 C C . GLY A 1 449 ? 15.222 29.916 -10.886 1.00 40.69 449 GLY A C 1
ATOM 3599 O O . GLY A 1 449 ? 16.132 30.507 -10.305 1.00 40.69 449 GLY A O 1
ATOM 3600 N N . GLN A 1 450 ? 14.928 28.645 -10.594 1.00 29.91 450 GLN A N 1
ATOM 3601 C CA . GLN A 1 450 ? 15.678 27.874 -9.586 1.00 29.91 450 GLN A CA 1
ATOM 3602 C C . GLN A 1 450 ? 15.804 26.390 -9.974 1.00 29.91 450 GLN A C 1
ATOM 3604 O O . GLN A 1 450 ? 14.820 25.801 -10.412 1.00 29.91 450 GLN A O 1
ATOM 3609 N N . PRO A 1 451 ? 16.977 25.755 -9.781 1.00 32.81 451 PRO A N 1
ATOM 3610 C CA . PRO A 1 451 ? 17.062 24.300 -9.800 1.00 32.81 451 PRO A CA 1
ATOM 3611 C C . PRO A 1 451 ? 16.278 23.743 -8.604 1.00 32.81 451 PRO A C 1
ATOM 3613 O O . PRO A 1 451 ? 16.451 24.227 -7.485 1.00 32.81 451 PRO A O 1
ATOM 3616 N N . GLU A 1 452 ? 15.428 22.740 -8.842 1.00 29.56 452 GLU A N 1
ATOM 3617 C CA . GLU A 1 452 ? 14.688 22.008 -7.807 1.00 29.56 452 GLU A CA 1
ATOM 3618 C C . GLU A 1 452 ? 15.605 21.640 -6.629 1.00 29.56 452 GLU A C 1
ATOM 3620 O O . GLU A 1 452 ? 16.464 20.761 -6.731 1.00 29.56 452 GLU A O 1
ATOM 3625 N N . VAL A 1 453 ? 15.406 22.277 -5.476 1.00 27.72 453 VAL A N 1
ATOM 3626 C CA . VAL A 1 453 ? 15.934 21.781 -4.202 1.00 27.72 453 VAL A CA 1
ATOM 3627 C C . VAL A 1 453 ? 14.845 20.908 -3.584 1.00 27.72 453 VAL A C 1
ATOM 3629 O O . VAL A 1 453 ? 14.158 21.314 -2.654 1.00 27.72 453 VAL A O 1
ATOM 3632 N N . LEU A 1 454 ? 14.651 19.709 -4.137 1.00 28.56 454 LEU A N 1
ATOM 3633 C CA . LEU A 1 454 ? 13.775 18.692 -3.551 1.00 28.56 454 LEU A CA 1
ATOM 3634 C C . LEU A 1 454 ? 14.593 17.788 -2.625 1.00 28.56 454 LEU A C 1
ATOM 3636 O O . LEU A 1 454 ? 15.330 16.901 -3.062 1.00 28.56 454 LEU A O 1
ATOM 3640 N N . GLY A 1 455 ? 14.475 18.050 -1.326 1.00 31.39 455 GLY A N 1
ATOM 3641 C CA . GLY A 1 455 ? 15.090 17.258 -0.268 1.00 31.39 455 GLY A CA 1
ATOM 3642 C C . GLY A 1 455 ? 15.103 18.019 1.048 1.00 31.39 455 GLY A C 1
ATOM 3643 O O . GLY A 1 455 ? 16.150 18.520 1.457 1.00 31.39 455 GLY A O 1
ATOM 3644 N N . VAL A 1 456 ? 13.950 18.125 1.708 1.00 29.55 456 VAL A N 1
ATOM 3645 C CA . VAL A 1 456 ? 13.922 18.555 3.111 1.00 29.55 456 VAL A CA 1
ATOM 3646 C C . VAL A 1 456 ? 14.389 17.359 3.955 1.00 29.55 456 VAL A C 1
ATOM 3648 O O . VAL A 1 456 ? 13.945 16.237 3.701 1.00 29.55 456 VAL A O 1
ATOM 3651 N N . PRO A 1 457 ? 15.324 17.530 4.905 1.00 38.00 457 PRO A N 1
ATOM 3652 C CA . PRO A 1 457 ? 15.651 16.479 5.855 1.00 38.00 457 PRO A CA 1
ATOM 3653 C C . PRO A 1 457 ? 14.459 16.342 6.805 1.00 38.00 457 PRO A C 1
ATOM 3655 O O . PRO A 1 457 ? 14.322 17.146 7.722 1.00 38.00 457 PRO A O 1
ATOM 3658 N N . TYR A 1 458 ? 13.573 15.383 6.541 1.00 46.53 458 TYR A N 1
ATOM 3659 C CA . TYR A 1 458 ? 12.494 15.052 7.464 1.00 46.53 458 TYR A CA 1
ATOM 3660 C C . TYR A 1 458 ? 13.085 14.301 8.657 1.00 46.53 458 TYR A C 1
ATOM 3662 O O . TYR A 1 458 ? 13.727 13.260 8.499 1.00 46.53 458 TYR A O 1
ATOM 3670 N N . ASP A 1 459 ? 12.903 14.876 9.839 1.00 50.38 459 ASP A N 1
ATOM 3671 C CA . ASP A 1 459 ? 13.011 14.166 11.106 1.00 50.38 459 ASP A CA 1
ATOM 3672 C C . ASP A 1 459 ? 11.733 13.321 11.218 1.00 50.38 459 ASP A C 1
ATOM 3674 O O . ASP A 1 459 ? 10.685 13.826 11.608 1.00 50.38 459 ASP A O 1
ATOM 3678 N N . LEU A 1 460 ? 11.783 12.086 10.707 1.00 60.97 460 LEU A N 1
ATOM 3679 C CA . LEU A 1 460 ? 10.640 11.165 10.580 1.00 60.97 460 LEU A CA 1
ATOM 3680 C C . LEU A 1 460 ? 10.283 10.497 11.920 1.00 60.97 460 LEU A C 1
ATOM 3682 O O . LEU A 1 460 ? 9.961 9.315 11.947 1.00 60.97 460 LEU A O 1
ATOM 3686 N N . ASP A 1 461 ? 10.386 11.233 13.025 1.00 68.19 461 ASP A N 1
ATOM 3687 C CA . ASP A 1 461 ? 10.081 10.738 14.365 1.00 68.19 461 ASP A CA 1
ATOM 3688 C C . ASP A 1 461 ? 8.692 11.240 14.765 1.00 68.19 461 ASP A C 1
ATOM 3690 O O . ASP A 1 461 ? 8.549 12.308 15.369 1.00 68.19 461 ASP A O 1
ATOM 3694 N N . PHE A 1 462 ? 7.647 10.489 14.407 1.00 78.81 462 PHE A N 1
ATOM 3695 C CA . PHE A 1 462 ? 6.292 10.881 14.786 1.00 78.81 462 PHE A CA 1
ATOM 3696 C C . PHE A 1 462 ? 6.060 10.590 16.274 1.00 78.81 462 PHE A C 1
ATOM 3698 O O . PHE A 1 462 ? 6.324 9.462 16.719 1.00 78.81 462 PHE A O 1
ATOM 3705 N N . PRO A 1 463 ? 5.566 11.570 17.055 1.00 81.19 463 PRO A N 1
ATOM 3706 C CA . PRO A 1 463 ? 5.193 11.334 18.441 1.00 81.19 463 PRO A CA 1
ATOM 3707 C C . PRO A 1 463 ? 3.984 10.402 18.510 1.00 81.19 463 PRO A C 1
ATOM 3709 O O . PRO A 1 463 ? 3.151 10.371 17.603 1.00 81.19 463 PRO A O 1
ATOM 3712 N N . LEU A 1 464 ? 3.850 9.681 19.624 1.00 86.75 464 LEU A N 1
ATOM 3713 C CA . LEU A 1 464 ? 2.724 8.777 19.858 1.00 86.75 464 LEU A CA 1
ATOM 3714 C C . LEU A 1 464 ? 1.354 9.460 19.712 1.00 86.75 464 LEU A C 1
ATOM 3716 O O . LEU A 1 464 ? 0.406 8.843 19.220 1.00 86.75 464 LEU A O 1
ATOM 3720 N N . LEU A 1 465 ? 1.253 10.716 20.156 1.00 84.94 465 LEU A N 1
ATOM 3721 C CA . LEU A 1 465 ? 0.086 11.571 19.958 1.00 84.94 465 LEU A CA 1
ATOM 3722 C C . LEU A 1 465 ? 0.429 12.646 18.933 1.00 84.94 465 LEU A C 1
ATOM 3724 O O . LEU A 1 465 ? 1.253 13.522 19.197 1.00 84.94 465 LEU A O 1
ATOM 3728 N N . LEU A 1 466 ? -0.220 12.580 17.774 1.00 76.81 466 LEU A N 1
ATOM 3729 C CA . LEU A 1 466 ? -0.088 13.605 16.749 1.00 76.81 466 LEU A CA 1
ATOM 3730 C C . LEU A 1 466 ? -0.864 14.852 17.168 1.00 76.81 466 LEU A C 1
ATOM 3732 O O . LEU A 1 466 ? -2.080 14.809 17.324 1.00 76.81 466 LEU A O 1
ATOM 3736 N N . ASP A 1 467 ? -0.150 15.963 17.308 1.00 68.12 467 ASP A N 1
ATOM 3737 C CA . ASP A 1 467 ? -0.733 17.294 17.472 1.00 68.12 467 ASP A CA 1
ATOM 3738 C C . ASP A 1 467 ? -0.791 17.971 16.098 1.00 68.12 467 ASP A C 1
ATOM 3740 O O . ASP A 1 467 ? 0.072 18.775 15.736 1.00 68.12 467 ASP A O 1
ATOM 3744 N N . ASN A 1 468 ? -1.753 17.544 15.276 1.00 70.12 468 ASN A N 1
ATOM 3745 C CA . ASN A 1 468 ? -1.974 18.117 13.955 1.00 70.12 468 ASN A CA 1
ATOM 3746 C C . ASN A 1 468 ? -3.479 18.282 13.679 1.00 70.12 468 ASN A C 1
ATOM 3748 O O . ASN A 1 468 ? -4.125 17.312 13.276 1.00 70.12 468 ASN A O 1
ATOM 3752 N N . PRO A 1 469 ? -4.038 19.496 13.843 1.00 68.75 469 PRO A N 1
ATOM 3753 C CA . PRO A 1 469 ? -5.465 19.738 13.642 1.00 68.75 469 PRO A CA 1
ATOM 3754 C C . PRO A 1 469 ? -5.906 19.585 12.180 1.00 68.75 469 PRO A C 1
ATOM 3756 O O . PRO A 1 469 ? -7.097 19.424 11.927 1.00 68.75 469 PRO A O 1
ATOM 3759 N N . ASP A 1 470 ? -4.972 19.600 11.220 1.00 72.06 470 ASP A N 1
ATOM 3760 C CA . ASP A 1 470 ? -5.293 19.346 9.813 1.00 72.06 470 ASP A CA 1
ATOM 3761 C C . ASP A 1 470 ? -5.627 17.858 9.585 1.00 72.06 470 ASP A C 1
ATOM 3763 O O . ASP A 1 470 ? -6.339 17.520 8.647 1.00 72.06 470 ASP A O 1
ATOM 3767 N N . LYS A 1 471 ? -5.188 16.955 10.477 1.00 82.44 471 LYS A N 1
ATOM 3768 C CA . LYS A 1 471 ? -5.491 15.513 10.443 1.00 82.44 471 LYS A CA 1
ATOM 3769 C C . LYS A 1 471 ? -6.817 15.223 11.136 1.00 82.44 471 LYS A C 1
ATOM 3771 O O . LYS A 1 471 ? -6.850 14.534 12.158 1.00 82.44 471 LYS A O 1
ATOM 3776 N N . ILE A 1 472 ? -7.913 15.746 10.588 1.00 87.88 472 ILE A N 1
ATOM 3777 C CA . ILE A 1 472 ? -9.208 15.817 11.283 1.00 87.88 472 ILE A CA 1
ATOM 3778 C C . ILE A 1 472 ? -9.698 14.471 11.837 1.00 87.88 472 ILE A C 1
ATOM 3780 O O . ILE A 1 472 ? -10.230 14.435 12.943 1.00 87.88 472 ILE A O 1
ATOM 3784 N N . LEU A 1 473 ? -9.492 13.351 11.131 1.00 96.12 473 LEU A N 1
ATOM 3785 C CA . LEU A 1 473 ? -9.887 12.032 11.639 1.00 96.12 473 LEU A CA 1
ATOM 3786 C C . LEU A 1 473 ? -9.136 11.666 12.922 1.00 96.12 473 LEU A C 1
ATOM 3788 O O . LEU A 1 473 ? -9.749 11.206 13.882 1.00 96.12 473 LEU A O 1
ATOM 3792 N N . ILE A 1 474 ? -7.824 11.893 12.955 1.00 94.44 474 ILE A N 1
ATOM 3793 C CA . ILE A 1 474 ? -6.988 11.577 14.116 1.00 94.44 474 ILE A CA 1
ATOM 3794 C C . ILE A 1 474 ? -7.303 12.545 15.256 1.00 94.44 474 ILE A C 1
ATOM 3796 O O . ILE A 1 474 ? -7.580 12.099 16.368 1.00 94.44 474 ILE A O 1
ATOM 3800 N N . ASP A 1 475 ? -7.324 13.847 14.967 1.00 91.00 475 ASP A N 1
ATOM 3801 C CA . ASP A 1 475 ? -7.583 14.906 15.947 1.00 91.00 475 ASP A CA 1
ATOM 3802 C C . ASP A 1 475 ? -8.934 14.713 16.653 1.00 91.00 475 ASP A C 1
ATOM 3804 O O . ASP A 1 475 ? -9.016 14.668 17.885 1.00 91.00 475 ASP A O 1
ATOM 3808 N N . ARG A 1 476 ? -10.000 14.486 15.876 1.00 95.81 476 ARG A N 1
ATOM 3809 C CA . ARG A 1 476 ? -11.351 14.275 16.405 1.00 95.81 476 ARG A CA 1
ATOM 3810 C C . ARG A 1 476 ? -11.457 12.995 17.219 1.00 95.81 476 ARG A C 1
ATOM 3812 O O . ARG A 1 476 ? -12.058 13.016 18.293 1.00 95.81 476 ARG A O 1
ATOM 3819 N N . LEU A 1 477 ? -10.904 11.881 16.729 1.00 97.62 477 LEU A N 1
ATOM 3820 C CA . LEU A 1 477 ? -10.969 10.609 17.451 1.00 97.62 477 LEU A CA 1
ATOM 3821 C C . LEU A 1 477 ? -10.173 10.676 18.757 1.00 97.62 477 LEU A C 1
ATOM 3823 O O . LEU A 1 477 ? -10.709 10.328 19.803 1.00 97.62 477 LEU A O 1
ATOM 3827 N N . LEU A 1 478 ? -8.934 11.169 18.738 1.00 95.75 478 LEU A N 1
ATOM 3828 C CA . LEU A 1 478 ? -8.096 11.222 19.940 1.00 95.75 478 LEU A CA 1
ATOM 3829 C C . LEU A 1 478 ? -8.513 12.320 20.933 1.00 95.75 478 LEU A C 1
ATOM 3831 O O . LEU A 1 478 ? -8.153 12.246 22.107 1.00 95.75 478 LEU A O 1
ATOM 3835 N N . SER A 1 479 ? -9.336 13.285 20.513 1.00 94.81 479 SER A N 1
ATOM 3836 C CA . SER A 1 479 ? -9.998 14.235 21.419 1.00 94.81 479 SER A CA 1
ATOM 3837 C C . SER A 1 479 ? -11.085 13.587 22.288 1.00 94.81 479 SER A C 1
ATOM 3839 O O . SER A 1 479 ? -11.471 14.146 23.318 1.00 94.81 479 SER A O 1
ATOM 3841 N N . VAL A 1 480 ? -11.578 12.401 21.914 1.00 96.44 480 VAL A N 1
ATOM 3842 C CA . VAL A 1 480 ? -12.534 11.629 22.713 1.00 96.44 480 VAL A CA 1
ATOM 3843 C C . VAL A 1 480 ? -11.767 10.757 23.722 1.00 96.44 480 VAL A C 1
ATOM 3845 O O . VAL A 1 480 ? -11.058 9.831 23.316 1.00 96.44 480 VAL A O 1
ATOM 3848 N N . PRO A 1 481 ? -11.941 10.954 25.047 1.00 94.81 481 PRO A N 1
ATOM 3849 C CA . PRO A 1 481 ? -11.135 10.258 26.056 1.00 94.81 481 PRO A CA 1
ATOM 3850 C C . PRO A 1 481 ? -11.188 8.724 25.985 1.00 94.81 481 PRO A C 1
ATOM 3852 O O . PRO A 1 481 ? -10.185 8.063 26.230 1.00 94.81 481 PRO A O 1
ATOM 3855 N N . GLU A 1 482 ? -12.342 8.148 25.639 1.00 91.69 482 GLU A N 1
ATOM 3856 C CA . GLU A 1 482 ? -12.514 6.692 25.509 1.00 91.69 482 GLU A CA 1
ATOM 3857 C C . GLU A 1 482 ? -11.859 6.093 24.255 1.00 91.69 482 GLU A C 1
ATOM 3859 O O . GLU A 1 482 ? -11.529 4.909 24.256 1.00 91.69 482 GLU A O 1
ATOM 3864 N N . PHE A 1 483 ? -11.677 6.869 23.182 1.00 96.25 483 PHE A N 1
ATOM 3865 C CA . PHE A 1 483 ? -10.931 6.426 21.999 1.00 96.25 483 PHE A CA 1
ATOM 3866 C C . PHE A 1 483 ? -9.428 6.570 22.229 1.00 96.25 483 PHE A C 1
ATOM 3868 O O . PHE A 1 483 ? -8.672 5.675 21.864 1.00 96.25 483 PHE A O 1
ATOM 3875 N N . LEU A 1 484 ? -9.001 7.645 22.899 1.00 95.44 484 LEU A N 1
ATOM 3876 C CA . LEU A 1 484 ? -7.610 7.823 23.306 1.00 95.44 484 LEU A CA 1
ATOM 3877 C C . LEU A 1 484 ? -7.136 6.686 24.223 1.00 95.44 484 LEU A C 1
ATOM 3879 O O . LEU A 1 484 ? -6.070 6.127 23.989 1.00 95.44 484 LEU A O 1
ATOM 3883 N N . ASP A 1 485 ? -7.929 6.307 25.229 1.00 91.00 485 ASP A N 1
ATOM 3884 C CA . ASP A 1 485 ? -7.582 5.193 26.123 1.00 91.00 485 ASP A CA 1
ATOM 3885 C C . ASP A 1 485 ? -7.452 3.865 25.358 1.00 91.00 485 ASP A C 1
ATOM 3887 O O . ASP A 1 485 ? -6.447 3.170 25.495 1.00 91.00 485 ASP A O 1
ATOM 3891 N N . ARG A 1 486 ? -8.405 3.567 24.458 1.00 91.25 486 ARG A N 1
ATOM 3892 C CA . ARG A 1 486 ? -8.338 2.400 23.560 1.00 91.25 486 ARG A CA 1
ATOM 3893 C C . ARG A 1 486 ? -7.085 2.408 22.685 1.00 91.25 486 ARG A C 1
ATOM 3895 O O . ARG A 1 486 ? -6.426 1.383 22.547 1.00 91.25 486 ARG A O 1
ATOM 3902 N N . TYR A 1 487 ? -6.744 3.552 22.098 1.00 96.31 487 TYR A N 1
ATOM 3903 C CA . TYR A 1 487 ? -5.552 3.707 21.268 1.00 96.31 487 TYR A CA 1
ATOM 3904 C C . TYR A 1 487 ? -4.262 3.418 22.050 1.00 96.31 487 TYR A C 1
ATOM 3906 O O . TYR A 1 487 ? -3.410 2.660 21.584 1.00 96.31 487 TYR A O 1
ATOM 3914 N N . LEU A 1 488 ? -4.134 3.966 23.261 1.00 95.56 488 LEU A N 1
ATOM 3915 C CA . LEU A 1 488 ? -2.971 3.732 24.119 1.00 95.56 488 LEU A CA 1
ATOM 3916 C C . LEU A 1 488 ? -2.879 2.263 24.569 1.00 95.56 488 LEU A C 1
ATOM 3918 O O . LEU A 1 488 ? -1.784 1.694 24.568 1.00 95.56 488 LEU A O 1
ATOM 3922 N N . GLU A 1 489 ? -4.011 1.619 24.874 1.00 88.88 489 GLU A N 1
ATOM 3923 C CA . GLU A 1 489 ? -4.070 0.183 25.173 1.00 88.88 489 GLU A CA 1
ATOM 3924 C C . GLU A 1 489 ? -3.588 -0.661 23.982 1.00 88.88 489 GLU A C 1
ATOM 3926 O O . GLU A 1 489 ? -2.722 -1.527 24.146 1.00 88.88 489 GLU A O 1
ATOM 3931 N N . ILE A 1 490 ? -4.082 -0.369 22.773 1.00 90.81 490 ILE A N 1
ATOM 3932 C CA . ILE A 1 490 ? -3.664 -1.033 21.529 1.00 90.81 490 ILE A CA 1
ATOM 3933 C C . ILE A 1 490 ? -2.145 -0.924 21.349 1.00 90.81 490 ILE A C 1
ATOM 3935 O O . ILE A 1 490 ? -1.476 -1.932 21.104 1.00 90.81 490 ILE A O 1
ATOM 3939 N N . VAL A 1 491 ? -1.576 0.272 21.516 1.00 95.25 491 VAL A N 1
ATOM 3940 C CA . VAL A 1 491 ? -0.129 0.500 21.381 1.00 95.25 491 VAL A CA 1
ATOM 3941 C C . VAL A 1 491 ? 0.664 -0.299 22.420 1.00 95.25 491 VAL A C 1
ATOM 3943 O O . VAL A 1 491 ? 1.654 -0.945 22.062 1.00 95.25 491 VAL A O 1
ATOM 3946 N N . CYS A 1 492 ? 0.221 -0.332 23.682 1.00 90.69 492 CYS A N 1
ATOM 3947 C CA . CYS A 1 492 ? 0.840 -1.157 24.725 1.00 90.69 492 CYS A CA 1
ATOM 3948 C C . CYS A 1 492 ? 0.851 -2.648 24.348 1.00 90.69 492 CYS A C 1
ATOM 3950 O O . CYS A 1 492 ? 1.893 -3.301 24.441 1.00 90.69 492 CYS A O 1
ATOM 3952 N N . VAL A 1 493 ? -0.282 -3.188 23.884 1.00 85.12 493 VAL A N 1
ATOM 3953 C CA . VAL A 1 493 ? -0.388 -4.594 23.460 1.00 85.12 493 VAL A CA 1
ATOM 3954 C C . VAL A 1 493 ? 0.529 -4.874 22.269 1.00 85.12 493 VAL A C 1
ATOM 3956 O O . VAL A 1 493 ? 1.228 -5.894 22.249 1.00 85.12 493 VAL A O 1
ATOM 3959 N N . MET A 1 494 ? 0.583 -3.968 21.287 1.00 89.50 494 MET A N 1
ATOM 3960 C CA . MET A 1 494 ? 1.460 -4.126 20.128 1.00 89.50 494 MET A CA 1
ATOM 3961 C C . MET A 1 494 ? 2.935 -4.153 20.531 1.00 89.50 494 MET A C 1
ATOM 3963 O O . MET A 1 494 ? 3.650 -5.040 20.068 1.00 89.50 494 MET A O 1
ATOM 3967 N N . LEU A 1 495 ? 3.393 -3.259 21.411 1.00 91.44 495 LEU A N 1
ATOM 3968 C CA . LEU A 1 495 ? 4.796 -3.198 21.843 1.00 91.44 495 LEU A CA 1
ATOM 3969 C C . LEU A 1 495 ? 5.294 -4.462 22.554 1.00 91.44 495 LEU A C 1
ATOM 3971 O O . LEU A 1 495 ? 6.499 -4.717 22.558 1.00 91.44 495 LEU A O 1
ATOM 3975 N N . GLU A 1 496 ? 4.403 -5.249 23.151 1.00 85.56 496 GLU A N 1
ATOM 3976 C CA . GLU A 1 496 ? 4.773 -6.498 23.825 1.00 85.56 496 GLU A CA 1
ATOM 3977 C C . GLU A 1 496 ? 4.570 -7.733 22.943 1.00 85.56 496 GLU A C 1
ATOM 3979 O O . GLU A 1 496 ? 5.347 -8.679 23.031 1.00 85.56 496 GLU A O 1
ATOM 3984 N N . THR A 1 497 ? 3.589 -7.732 22.035 1.00 80.62 497 THR A N 1
ATOM 3985 C CA . THR A 1 497 ? 3.201 -8.957 21.303 1.00 80.62 497 THR A CA 1
ATOM 3986 C C . THR A 1 497 ? 3.512 -8.946 19.805 1.00 80.62 497 THR A C 1
ATOM 3988 O O . THR A 1 497 ? 3.717 -10.007 19.213 1.00 80.62 497 THR A O 1
ATOM 3991 N N . ASN A 1 498 ? 3.563 -7.773 19.170 1.00 86.56 498 ASN A N 1
ATOM 3992 C CA . ASN A 1 498 ? 3.544 -7.645 17.709 1.00 86.56 498 ASN A CA 1
ATOM 3993 C C . ASN A 1 498 ? 4.729 -6.829 17.158 1.00 86.56 498 ASN A C 1
ATOM 3995 O O . ASN A 1 498 ? 5.420 -7.264 16.232 1.00 86.56 498 ASN A O 1
ATOM 3999 N N . PHE A 1 499 ? 4.987 -5.667 17.752 1.00 94.25 499 PHE A N 1
ATOM 4000 C CA . PHE A 1 499 ? 5.981 -4.679 17.349 1.00 94.25 499 PHE A CA 1
ATOM 4001 C C . PHE A 1 499 ? 7.154 -4.650 18.338 1.00 94.25 499 PHE A C 1
ATOM 4003 O O . PHE A 1 499 ? 7.364 -3.688 19.073 1.00 94.25 499 PHE A O 1
ATOM 4010 N N . ASN A 1 500 ? 7.911 -5.748 18.377 1.00 92.44 500 ASN A N 1
ATOM 4011 C CA . ASN A 1 500 ? 9.094 -5.895 19.224 1.00 92.44 500 ASN A CA 1
ATOM 4012 C C . ASN A 1 500 ? 10.220 -6.652 18.505 1.00 92.44 500 ASN A C 1
ATOM 4014 O O . ASN A 1 500 ? 10.002 -7.341 17.503 1.00 92.44 500 ASN A O 1
ATOM 4018 N N . ALA A 1 501 ? 11.436 -6.538 19.042 1.00 93.88 501 ALA A N 1
ATOM 4019 C CA . ALA A 1 501 ? 12.633 -7.142 18.465 1.00 93.88 501 ALA A CA 1
ATOM 4020 C C . ALA A 1 501 ? 12.573 -8.679 18.409 1.00 93.88 501 ALA A C 1
ATOM 4022 O O . ALA A 1 501 ? 13.024 -9.267 17.425 1.00 93.88 501 ALA A O 1
ATOM 4023 N N . GLU A 1 502 ? 12.016 -9.330 19.438 1.00 91.88 502 GLU A N 1
ATOM 4024 C CA . GLU A 1 502 ? 11.972 -10.796 19.547 1.00 91.88 502 GLU A CA 1
ATOM 4025 C C . GLU A 1 502 ? 11.153 -11.431 18.421 1.00 91.88 502 GLU A C 1
ATOM 4027 O O . GLU A 1 502 ? 11.512 -12.495 17.916 1.00 91.88 502 GLU A O 1
ATOM 4032 N N . ARG A 1 503 ? 10.093 -10.749 17.981 1.00 93.19 503 ARG A N 1
ATOM 4033 C CA . ARG A 1 503 ? 9.252 -11.174 16.863 1.00 93.19 503 ARG A CA 1
ATOM 4034 C C . ARG A 1 503 ? 9.773 -10.678 15.517 1.00 93.19 503 ARG A C 1
ATOM 4036 O O . ARG A 1 503 ? 9.905 -11.468 14.581 1.00 93.19 503 ARG A O 1
ATOM 4043 N N . LEU A 1 504 ? 10.045 -9.378 15.394 1.00 96.12 504 LEU A N 1
ATOM 4044 C CA . LEU A 1 504 ? 10.313 -8.760 14.094 1.00 96.12 504 LEU A CA 1
ATOM 4045 C C . LEU A 1 504 ? 11.697 -9.106 13.543 1.00 96.12 504 LEU A C 1
ATOM 4047 O O . LEU A 1 504 ? 11.831 -9.285 12.335 1.00 96.12 504 LEU A O 1
ATOM 4051 N N . PHE A 1 505 ? 12.732 -9.239 14.378 1.00 96.38 505 PHE A N 1
ATOM 4052 C CA . PHE A 1 505 ? 14.085 -9.463 13.854 1.00 96.38 505 PHE A CA 1
ATOM 4053 C C . PHE A 1 505 ? 14.271 -10.854 13.245 1.00 96.38 505 PHE A C 1
ATOM 4055 O O . PHE A 1 505 ? 14.769 -10.909 12.120 1.00 96.38 505 PHE A O 1
ATOM 4062 N N . PRO A 1 506 ? 13.831 -11.961 13.880 1.00 94.88 506 PRO A N 1
ATOM 4063 C CA . PRO A 1 506 ? 13.880 -13.276 13.243 1.00 94.88 506 PRO A CA 1
ATOM 4064 C C . PRO A 1 506 ? 13.050 -13.344 11.959 1.00 94.88 506 PRO A C 1
ATOM 4066 O O . PRO A 1 506 ? 13.467 -13.978 10.992 1.00 94.88 506 PRO A O 1
ATOM 4069 N N . LEU A 1 507 ? 11.902 -12.661 11.938 1.00 94.69 507 LEU A N 1
ATOM 4070 C CA . LEU A 1 507 ? 11.033 -12.568 10.770 1.00 94.69 507 LEU A CA 1
ATOM 4071 C C . LEU A 1 507 ? 11.741 -11.863 9.595 1.00 94.69 507 LEU A C 1
ATOM 4073 O O . LEU A 1 507 ? 11.757 -12.394 8.484 1.00 94.69 507 LEU A O 1
ATOM 4077 N N . ILE A 1 508 ? 12.369 -10.709 9.848 1.00 97.06 508 ILE A N 1
ATOM 4078 C CA . ILE A 1 508 ? 13.177 -9.978 8.858 1.00 97.06 508 ILE A CA 1
ATOM 4079 C C . ILE A 1 508 ? 14.352 -10.838 8.391 1.00 97.06 508 ILE A C 1
ATOM 4081 O O . ILE A 1 508 ? 14.565 -10.984 7.192 1.00 97.06 508 ILE A O 1
ATOM 4085 N N . ASP A 1 509 ? 15.093 -11.452 9.317 1.00 96.75 509 ASP A N 1
ATOM 4086 C CA . ASP A 1 509 ? 16.249 -12.287 8.981 1.00 96.75 509 ASP A CA 1
ATOM 4087 C C . ASP A 1 509 ? 15.865 -13.462 8.084 1.00 96.75 509 ASP A C 1
ATOM 4089 O O . ASP A 1 509 ? 16.571 -13.762 7.121 1.00 96.75 509 ASP A O 1
ATOM 4093 N N . GLN A 1 510 ? 14.737 -14.117 8.362 1.00 96.19 510 GLN A N 1
ATOM 4094 C CA . GLN A 1 510 ? 14.232 -15.201 7.529 1.00 96.19 510 GLN A CA 1
ATOM 4095 C C . GLN A 1 510 ? 13.972 -14.733 6.091 1.00 96.19 510 GLN A C 1
ATOM 4097 O O . GLN A 1 510 ? 14.436 -15.386 5.155 1.00 96.19 510 GLN A O 1
ATOM 4102 N N . GLN A 1 511 ? 13.277 -13.607 5.913 1.00 96.94 511 GLN A N 1
ATOM 4103 C CA . GLN A 1 511 ? 12.956 -13.073 4.586 1.00 96.94 511 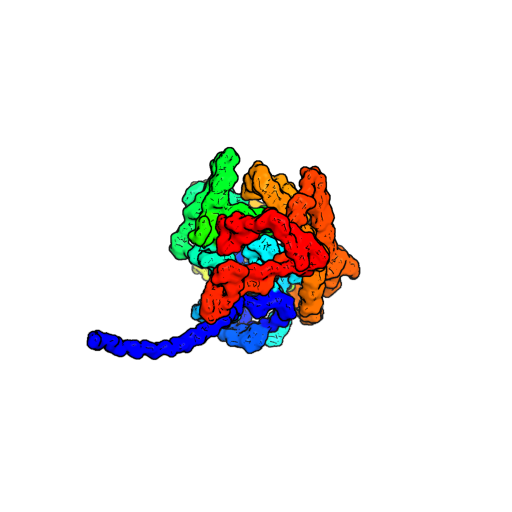GLN A CA 1
ATOM 4104 C C . GLN A 1 511 ? 14.186 -12.558 3.837 1.00 96.94 511 GLN A C 1
ATOM 4106 O O . GLN A 1 511 ? 14.399 -12.906 2.677 1.00 96.94 511 GLN A O 1
ATOM 4111 N N . VAL A 1 512 ? 15.052 -11.794 4.505 1.00 97.88 512 VAL A N 1
ATOM 4112 C CA . VAL A 1 512 ? 16.309 -11.315 3.919 1.00 97.88 512 VAL A CA 1
ATOM 4113 C C . VAL A 1 512 ? 17.162 -12.500 3.468 1.00 97.88 512 VAL A C 1
ATOM 4115 O O . VAL A 1 512 ? 17.675 -12.497 2.351 1.00 97.88 512 VAL A O 1
ATOM 4118 N N . ASN A 1 513 ? 17.304 -13.542 4.296 1.00 97.69 513 ASN A N 1
ATOM 4119 C CA . ASN A 1 513 ? 18.066 -14.740 3.933 1.00 97.69 513 ASN A CA 1
ATOM 4120 C C . ASN A 1 513 ? 17.481 -15.457 2.707 1.00 97.69 513 ASN A C 1
ATOM 4122 O O . ASN A 1 513 ? 18.247 -16.007 1.913 1.00 97.69 513 ASN A O 1
ATOM 4126 N N . LEU A 1 514 ? 16.155 -15.442 2.557 1.00 98.12 514 LEU A N 1
ATOM 4127 C CA . LEU A 1 514 ? 15.447 -16.040 1.430 1.00 98.12 514 LEU A CA 1
ATOM 4128 C C . LEU A 1 514 ? 15.726 -15.289 0.117 1.00 98.12 514 LEU A C 1
ATOM 4130 O O . LEU A 1 514 ? 16.020 -15.931 -0.892 1.00 98.12 514 LEU A O 1
ATOM 4134 N N . ILE A 1 515 ? 15.692 -13.951 0.124 1.00 98.19 515 ILE A N 1
ATOM 4135 C CA . ILE A 1 515 ? 15.864 -13.141 -1.097 1.00 98.19 515 ILE A CA 1
ATOM 4136 C C . ILE A 1 515 ? 17.326 -12.812 -1.430 1.00 98.19 515 ILE A C 1
ATOM 4138 O O . ILE A 1 515 ? 17.648 -12.599 -2.600 1.00 98.19 515 ILE A O 1
ATOM 4142 N N . ARG A 1 516 ? 18.227 -12.791 -0.433 1.00 97.56 516 ARG A N 1
ATOM 4143 C CA . ARG A 1 516 ? 19.621 -12.330 -0.581 1.00 97.56 516 ARG A CA 1
ATOM 4144 C C . ARG A 1 516 ? 20.351 -12.960 -1.775 1.00 97.56 516 ARG A C 1
ATOM 4146 O O . ARG A 1 516 ? 20.945 -12.200 -2.537 1.00 97.56 516 ARG A O 1
ATOM 4153 N N . PRO A 1 517 ? 20.321 -14.290 -2.008 1.00 96.69 517 PRO A N 1
ATOM 4154 C CA . PRO A 1 517 ? 21.018 -14.874 -3.155 1.00 96.69 517 PRO A CA 1
ATOM 4155 C C . PRO A 1 517 ? 20.552 -14.294 -4.497 1.00 96.69 517 PRO A C 1
ATOM 4157 O O . PRO A 1 517 ? 21.380 -14.009 -5.355 1.00 96.69 517 PRO A O 1
ATOM 4160 N N . ALA A 1 518 ? 19.247 -14.057 -4.653 1.00 96.69 518 ALA A N 1
ATOM 4161 C CA . ALA A 1 518 ? 18.688 -13.494 -5.876 1.00 96.69 518 ALA A CA 1
ATOM 4162 C C . ALA A 1 518 ? 18.975 -11.990 -6.022 1.00 96.69 518 ALA A C 1
ATOM 4164 O O . ALA A 1 518 ? 19.171 -11.529 -7.141 1.00 96.69 518 ALA A O 1
ATOM 4165 N N . ILE A 1 519 ? 19.067 -11.236 -4.917 1.00 93.06 519 ILE A N 1
ATOM 4166 C CA . ILE A 1 519 ? 19.488 -9.821 -4.932 1.00 93.06 519 ILE A CA 1
ATOM 4167 C C . ILE A 1 519 ? 20.923 -9.676 -5.451 1.00 93.06 519 ILE A C 1
ATOM 4169 O O . ILE A 1 519 ? 21.214 -8.774 -6.229 1.00 93.06 519 ILE A O 1
ATOM 4173 N N . TYR A 1 520 ? 21.825 -10.587 -5.079 1.00 87.00 520 TYR A N 1
ATOM 4174 C CA . TYR A 1 520 ? 23.219 -10.569 -5.548 1.00 87.00 520 TYR A CA 1
ATOM 4175 C C . TYR A 1 520 ? 23.354 -10.850 -7.052 1.00 87.00 520 TYR A C 1
ATOM 4177 O O . TYR A 1 520 ? 24.375 -10.511 -7.652 1.00 87.00 520 TYR A O 1
ATOM 4185 N N . GLU A 1 521 ? 22.338 -11.471 -7.647 1.00 87.62 521 GLU A N 1
ATOM 4186 C CA . GLU A 1 521 ? 22.256 -11.770 -9.076 1.00 87.62 521 GLU A CA 1
ATOM 4187 C C . GLU A 1 521 ? 21.415 -10.740 -9.846 1.00 87.62 521 GLU A C 1
ATOM 4189 O O . GLU A 1 521 ? 21.380 -10.794 -11.075 1.00 87.62 521 GLU A O 1
ATOM 4194 N N . ASP A 1 522 ? 20.720 -9.830 -9.154 1.00 87.56 522 ASP A N 1
ATOM 4195 C CA . ASP A 1 522 ? 19.761 -8.895 -9.742 1.00 87.56 522 ASP A CA 1
ATOM 4196 C C . ASP A 1 522 ? 20.489 -7.796 -10.541 1.00 87.56 522 ASP A C 1
ATOM 4198 O O . ASP A 1 522 ? 21.142 -6.928 -9.952 1.00 87.56 522 ASP A O 1
ATOM 4202 N N . PRO A 1 523 ? 20.377 -7.795 -11.885 1.00 79.69 523 PRO A N 1
ATOM 4203 C CA . PRO A 1 523 ? 21.100 -6.845 -12.726 1.00 79.69 523 PRO A CA 1
ATOM 4204 C C . PRO A 1 523 ? 20.524 -5.426 -12.662 1.00 79.69 523 PRO A C 1
ATOM 4206 O O . PRO A 1 523 ? 21.189 -4.484 -13.087 1.00 79.69 523 PRO A O 1
ATOM 4209 N N . ASN A 1 524 ? 19.300 -5.271 -12.151 1.00 79.12 524 ASN A N 1
ATOM 4210 C CA . ASN A 1 524 ? 18.541 -4.024 -12.154 1.00 79.12 524 ASN A CA 1
ATOM 4211 C C . ASN A 1 524 ? 18.270 -3.505 -10.736 1.00 79.12 524 ASN A C 1
ATOM 4213 O O . ASN A 1 524 ? 17.456 -2.597 -10.560 1.00 79.12 524 ASN A O 1
ATOM 4217 N N . TYR A 1 525 ? 18.910 -4.090 -9.723 1.00 81.00 525 TYR A N 1
ATOM 4218 C CA . TYR A 1 525 ? 18.676 -3.756 -8.327 1.00 81.00 525 TYR A CA 1
ATOM 4219 C C . TYR A 1 525 ? 18.880 -2.256 -8.054 1.00 81.00 525 TYR A C 1
ATOM 4221 O O . TYR A 1 525 ? 19.848 -1.641 -8.506 1.00 81.00 525 TYR A O 1
ATOM 4229 N N . ASN A 1 526 ? 17.942 -1.656 -7.311 1.00 74.25 526 ASN A N 1
ATOM 4230 C CA . ASN A 1 526 ? 17.854 -0.201 -7.161 1.00 74.25 526 ASN A CA 1
ATOM 4231 C C . ASN A 1 526 ? 18.975 0.409 -6.295 1.00 74.25 526 ASN A C 1
ATOM 4233 O O . ASN A 1 526 ? 19.126 1.627 -6.260 1.00 74.25 526 ASN A O 1
ATOM 4237 N N . PHE A 1 527 ? 19.766 -0.412 -5.599 1.00 77.44 527 PHE A N 1
ATOM 4238 C CA . PHE A 1 527 ? 20.786 0.047 -4.657 1.00 77.44 527 PHE A CA 1
ATOM 4239 C C . PHE A 1 527 ? 22.095 -0.730 -4.815 1.00 77.44 527 PHE A C 1
ATOM 4241 O O . PHE A 1 527 ? 22.205 -1.687 -5.576 1.00 77.44 527 PHE A O 1
ATOM 4248 N N . THR A 1 528 ? 23.127 -0.336 -4.070 1.00 75.75 528 THR A N 1
ATOM 4249 C CA . THR A 1 528 ? 2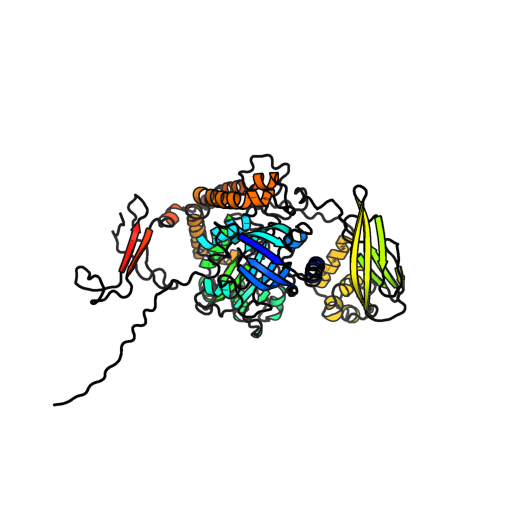4.347 -1.150 -3.980 1.00 75.75 528 THR A CA 1
ATOM 4250 C C . THR A 1 528 ? 24.130 -2.345 -3.050 1.00 75.75 528 THR A C 1
ATOM 4252 O O . THR A 1 528 ? 23.383 -2.247 -2.076 1.00 75.75 528 THR A O 1
ATOM 4255 N N . LEU A 1 529 ? 24.844 -3.451 -3.282 1.00 78.88 529 LEU A N 1
ATOM 4256 C CA . LEU A 1 529 ? 24.799 -4.619 -2.387 1.00 78.88 529 LEU A CA 1
ATOM 4257 C C . LEU A 1 529 ? 25.260 -4.282 -0.957 1.00 78.88 529 LEU A C 1
ATOM 4259 O O . LEU A 1 529 ? 24.726 -4.815 0.006 1.00 78.88 529 LEU A O 1
ATOM 4263 N N . ASN A 1 530 ? 26.195 -3.340 -0.797 1.00 77.50 530 ASN A N 1
ATOM 4264 C CA . ASN A 1 530 ? 26.584 -2.859 0.532 1.00 77.50 530 ASN A CA 1
ATOM 4265 C C . ASN A 1 530 ? 25.435 -2.121 1.233 1.00 77.50 530 ASN A C 1
ATOM 4267 O O . ASN A 1 530 ? 25.326 -2.202 2.452 1.00 77.50 530 ASN A O 1
ATOM 4271 N N . TYR A 1 531 ? 24.587 -1.407 0.484 1.00 79.31 531 TYR A N 1
ATOM 4272 C CA . TYR A 1 531 ? 23.426 -0.734 1.063 1.00 79.31 531 TYR A CA 1
ATOM 4273 C C . TYR A 1 531 ? 22.325 -1.738 1.431 1.00 79.31 531 TYR A C 1
ATOM 4275 O O . TYR A 1 531 ? 21.736 -1.623 2.498 1.00 79.31 531 TYR A O 1
ATOM 4283 N N . PHE A 1 532 ? 22.115 -2.771 0.608 1.00 83.31 532 PHE A N 1
ATOM 4284 C CA . PHE A 1 532 ? 21.254 -3.900 0.970 1.00 83.31 532 PHE A CA 1
ATOM 4285 C C . PHE A 1 532 ? 21.675 -4.518 2.313 1.00 83.31 532 PHE A C 1
ATOM 4287 O O . PHE A 1 532 ? 20.864 -4.597 3.229 1.00 83.31 532 PHE A O 1
ATOM 4294 N N . GLU A 1 533 ? 22.952 -4.892 2.462 1.00 84.00 533 GLU A N 1
ATOM 4295 C CA . GLU A 1 533 ? 23.445 -5.512 3.702 1.00 84.00 533 GLU A CA 1
ATOM 4296 C C . GLU A 1 533 ? 23.436 -4.543 4.896 1.00 84.00 533 GLU A C 1
ATOM 4298 O O . GLU A 1 533 ? 23.159 -4.958 6.020 1.00 84.00 533 GLU A O 1
ATOM 4303 N N . TYR A 1 534 ? 23.689 -3.249 4.666 1.00 84.69 534 TYR A N 1
ATOM 4304 C CA . TYR A 1 534 ? 23.543 -2.220 5.698 1.00 84.69 534 TYR A CA 1
ATOM 4305 C C . TYR A 1 534 ? 22.099 -2.133 6.206 1.00 84.69 534 TYR A C 1
ATOM 4307 O O . TYR A 1 534 ? 21.889 -2.140 7.418 1.00 84.69 534 TYR A O 1
ATOM 4315 N N . ASP A 1 535 ? 21.123 -2.055 5.296 1.00 88.12 535 ASP A N 1
ATOM 4316 C CA . ASP A 1 535 ? 19.716 -1.857 5.650 1.00 88.12 535 ASP A CA 1
ATOM 4317 C C . ASP A 1 535 ? 19.082 -3.115 6.248 1.00 88.12 535 ASP A C 1
ATOM 4319 O O . ASP A 1 535 ? 18.356 -3.032 7.235 1.00 88.12 535 ASP A O 1
ATOM 4323 N N . ALA A 1 536 ? 19.410 -4.289 5.703 1.00 90.25 536 ALA A N 1
ATOM 4324 C CA . ALA A 1 536 ? 18.960 -5.577 6.223 1.00 90.25 536 ALA A CA 1
ATOM 4325 C C . ALA A 1 536 ? 19.596 -5.946 7.581 1.00 90.25 536 ALA A C 1
ATOM 4327 O O . ALA A 1 536 ? 19.058 -6.772 8.327 1.00 90.25 536 ALA A O 1
ATOM 4328 N N . GLY A 1 537 ? 20.757 -5.364 7.891 1.00 86.75 537 GLY A N 1
ATOM 4329 C CA . GLY A 1 537 ? 21.469 -5.529 9.152 1.00 86.75 537 GLY A CA 1
ATOM 4330 C C . GLY A 1 537 ? 21.013 -4.562 10.250 1.00 86.75 537 GLY A C 1
ATOM 4331 O O . GLY A 1 537 ? 19.874 -4.108 10.305 1.00 86.75 537 GLY A O 1
ATOM 4332 N N . ASP A 1 538 ? 21.929 -4.257 11.166 1.00 77.56 538 ASP A N 1
ATOM 4333 C CA . ASP A 1 538 ? 21.769 -3.265 12.242 1.00 77.56 538 ASP A CA 1
ATOM 4334 C C . ASP A 1 538 ? 22.425 -1.912 11.899 1.00 77.56 538 ASP A C 1
ATOM 4336 O O . ASP A 1 538 ? 22.605 -1.054 12.764 1.00 77.56 538 ASP A O 1
ATOM 4340 N N . GLY A 1 539 ? 22.832 -1.733 10.640 1.00 73.69 539 GLY A N 1
ATOM 4341 C CA . GLY A 1 539 ? 23.609 -0.589 10.176 1.00 73.69 539 GLY A CA 1
ATOM 4342 C C . GLY A 1 539 ? 25.126 -0.709 10.389 1.00 73.69 539 GLY A C 1
ATOM 4343 O O . GLY A 1 539 ? 25.878 0.191 9.995 1.00 73.69 539 GLY A O 1
ATOM 4344 N N . SER A 1 540 ? 25.623 -1.809 10.966 1.00 61.53 540 SER A N 1
ATOM 4345 C CA . SER A 1 540 ? 27.054 -2.126 10.949 1.00 61.53 540 SER A CA 1
ATOM 4346 C C . SER A 1 540 ? 27.477 -2.591 9.545 1.00 61.53 540 SER A C 1
ATOM 4348 O O . SER A 1 540 ? 26.769 -3.335 8.879 1.00 61.53 540 SER A O 1
ATOM 4350 N N . GLY A 1 541 ? 28.621 -2.108 9.041 1.00 54.44 541 GLY A N 1
ATOM 4351 C CA . GLY A 1 541 ? 29.112 -2.467 7.693 1.00 54.44 541 GLY A CA 1
ATOM 4352 C C . GLY A 1 541 ? 29.467 -1.296 6.774 1.00 54.44 541 GLY A C 1
ATOM 4353 O O . GLY A 1 541 ? 29.989 -1.517 5.686 1.00 54.44 541 GLY A O 1
ATOM 4354 N N . GLY A 1 542 ? 29.277 -0.053 7.231 1.00 53.62 542 GLY A N 1
ATOM 4355 C CA . GLY A 1 542 ? 29.712 1.143 6.508 1.00 53.62 542 GLY A CA 1
ATOM 4356 C C . GLY A 1 542 ? 28.711 1.587 5.444 1.00 53.62 542 GLY A C 1
ATOM 4357 O O . GLY A 1 542 ? 28.986 1.489 4.254 1.00 53.62 542 GLY A O 1
ATOM 4358 N N . GLY A 1 543 ? 27.589 2.167 5.882 1.00 52.25 543 GLY A N 1
ATOM 4359 C CA . GLY A 1 543 ? 26.561 2.740 5.003 1.00 52.25 543 GLY A CA 1
ATOM 4360 C C . GLY A 1 543 ? 27.006 3.952 4.174 1.00 52.25 543 GLY A C 1
ATOM 4361 O O . GLY A 1 543 ? 26.201 4.484 3.429 1.00 52.25 543 GLY A O 1
ATOM 4362 N N . GLY A 1 544 ? 28.257 4.419 4.299 1.00 44.66 544 GLY A N 1
ATOM 4363 C CA . GLY A 1 544 ? 28.892 5.374 3.379 1.00 44.66 544 GLY A CA 1
ATOM 4364 C C . GLY A 1 544 ? 28.003 6.521 2.877 1.00 44.66 544 GLY A C 1
ATOM 4365 O O . GLY A 1 544 ? 27.913 6.713 1.672 1.00 44.66 544 GLY A O 1
ATOM 4366 N N . GLY A 1 545 ? 27.339 7.263 3.771 1.00 52.25 545 GLY A N 1
ATOM 4367 C CA . GLY A 1 545 ? 26.420 8.346 3.386 1.00 52.25 545 GLY A CA 1
ATOM 4368 C C . GLY A 1 545 ? 24.943 7.951 3.238 1.00 52.25 545 GLY A C 1
ATOM 4369 O O . GLY A 1 545 ? 24.168 8.785 2.778 1.00 52.25 545 GLY A O 1
ATOM 4370 N N . ALA A 1 546 ? 24.563 6.733 3.648 1.00 55.44 546 ALA A N 1
ATOM 4371 C CA . ALA A 1 546 ? 23.191 6.221 3.685 1.00 55.44 546 ALA A CA 1
ATOM 4372 C C . ALA A 1 546 ? 22.207 7.235 4.289 1.00 55.44 546 ALA A C 1
ATOM 4374 O O . ALA A 1 546 ? 22.444 7.776 5.373 1.00 55.44 546 ALA A O 1
ATOM 4375 N N . LYS A 1 547 ? 21.119 7.494 3.557 1.00 70.31 547 LYS A N 1
ATOM 4376 C CA . LYS A 1 547 ? 20.048 8.432 3.928 1.00 70.31 547 LYS A CA 1
ATOM 4377 C C . LYS A 1 547 ? 18.810 7.716 4.454 1.00 70.31 547 LYS A C 1
ATOM 4379 O O . LYS A 1 547 ? 18.180 8.223 5.370 1.00 70.31 547 LYS A O 1
ATOM 4384 N N . ILE A 1 548 ? 18.522 6.535 3.914 1.00 78.56 548 ILE A N 1
ATOM 4385 C CA . ILE A 1 548 ? 17.604 5.559 4.502 1.00 78.56 548 ILE A CA 1
ATOM 4386 C C . ILE A 1 548 ? 18.362 4.841 5.633 1.00 78.56 548 ILE A C 1
ATOM 4388 O O . ILE A 1 548 ? 19.396 4.217 5.345 1.00 78.56 548 ILE A O 1
ATOM 4392 N N . PRO A 1 549 ? 17.921 4.975 6.896 1.00 79.69 549 PRO A N 1
ATOM 4393 C CA . PRO A 1 549 ? 18.519 4.295 8.041 1.00 79.69 549 PRO A CA 1
ATOM 4394 C C . PRO A 1 549 ? 18.256 2.789 7.998 1.00 79.69 549 PRO A C 1
ATOM 4396 O O . PRO A 1 549 ? 17.256 2.341 7.444 1.00 79.69 549 PRO A O 1
ATOM 4399 N N . ALA A 1 550 ? 19.147 2.014 8.621 1.00 87.31 550 ALA A N 1
ATOM 4400 C CA . ALA A 1 550 ? 19.003 0.566 8.656 1.00 87.31 550 ALA A CA 1
ATOM 4401 C C . ALA A 1 550 ? 17.720 0.130 9.371 1.00 87.31 550 ALA A C 1
ATOM 4403 O O . ALA A 1 550 ? 17.439 0.581 10.484 1.00 87.31 550 ALA A O 1
ATOM 4404 N N . LEU A 1 551 ? 16.985 -0.798 8.764 1.00 91.81 551 LEU A N 1
ATOM 4405 C CA . LEU A 1 551 ? 15.661 -1.224 9.208 1.00 91.81 551 LEU A CA 1
ATOM 4406 C C . LEU A 1 551 ? 15.618 -1.638 10.687 1.00 91.81 551 LEU A C 1
ATOM 4408 O O . LEU A 1 551 ? 14.794 -1.138 11.453 1.00 91.81 551 LEU A O 1
ATOM 4412 N N . LYS A 1 552 ? 16.532 -2.513 11.133 1.00 92.69 552 LYS A N 1
ATOM 4413 C CA . LYS A 1 552 ? 16.556 -2.961 12.541 1.00 92.69 552 LYS A CA 1
ATOM 4414 C C . LYS A 1 552 ? 16.983 -1.861 13.507 1.00 92.69 552 LYS A C 1
ATOM 4416 O O . LYS A 1 552 ? 16.614 -1.903 14.681 1.00 92.69 552 LYS A O 1
ATOM 4421 N N . TRP A 1 553 ? 17.768 -0.891 13.038 1.00 89.88 553 TRP A N 1
ATOM 4422 C CA . TRP A 1 553 ? 18.130 0.268 13.846 1.00 89.88 553 TRP A CA 1
ATOM 4423 C C . TRP A 1 553 ? 16.911 1.164 14.080 1.00 89.88 553 TRP A C 1
ATOM 4425 O O . TRP A 1 553 ? 16.647 1.506 15.230 1.00 89.88 553 TRP A O 1
ATOM 4435 N N . VAL A 1 554 ? 16.132 1.459 13.030 1.00 88.25 554 VAL A N 1
ATOM 4436 C CA . VAL A 1 554 ? 14.885 2.240 13.145 1.00 88.25 554 VAL A CA 1
ATOM 4437 C C . VAL A 1 554 ? 13.901 1.548 14.075 1.00 88.25 554 VAL A C 1
ATOM 4439 O O . VAL A 1 554 ? 13.412 2.165 15.011 1.00 88.25 554 VAL A O 1
ATOM 4442 N N . LEU A 1 555 ? 13.678 0.245 13.890 1.00 93.12 555 LEU A N 1
ATOM 4443 C CA . LEU A 1 555 ? 12.787 -0.527 14.757 1.00 93.12 555 LEU A CA 1
ATOM 4444 C C . LEU A 1 555 ? 13.206 -0.443 16.233 1.00 93.12 555 LEU A C 1
ATOM 4446 O O . LEU A 1 555 ? 12.385 -0.122 17.087 1.00 93.12 555 LEU A O 1
ATOM 4450 N N . ASN A 1 556 ? 14.492 -0.657 16.540 1.00 91.06 556 ASN A N 1
ATOM 4451 C CA . ASN A 1 556 ? 14.998 -0.531 17.912 1.00 91.06 556 ASN A CA 1
ATOM 4452 C C . ASN A 1 556 ? 14.812 0.873 18.493 1.00 91.06 556 ASN A C 1
ATOM 4454 O O . ASN A 1 556 ? 14.480 1.003 19.672 1.00 91.06 556 ASN A O 1
ATOM 4458 N N . LYS A 1 557 ? 15.048 1.909 17.681 1.00 88.25 557 LYS A N 1
ATOM 4459 C CA . LYS A 1 557 ? 14.822 3.302 18.067 1.00 88.25 557 LYS A CA 1
ATOM 4460 C C . LYS A 1 557 ? 13.344 3.514 18.422 1.00 88.25 557 LYS A C 1
ATOM 4462 O O . LYS A 1 557 ? 13.053 3.942 19.538 1.00 88.25 557 LYS A O 1
ATOM 4467 N N . ARG A 1 558 ? 12.428 3.080 17.552 1.00 89.69 558 ARG A N 1
ATOM 4468 C CA . ARG A 1 558 ? 10.977 3.231 17.738 1.00 89.69 558 ARG A CA 1
ATOM 4469 C C . ARG A 1 558 ? 10.413 2.477 18.927 1.00 89.69 558 ARG A C 1
ATOM 4471 O O . ARG A 1 558 ? 9.592 3.032 19.652 1.00 89.69 558 ARG A O 1
ATOM 4478 N N . PHE A 1 559 ? 10.909 1.275 19.225 1.00 90.25 559 PHE A N 1
ATOM 4479 C CA . PHE A 1 559 ? 10.529 0.584 20.463 1.00 90.25 559 PHE A CA 1
ATOM 4480 C C . PHE A 1 559 ? 10.834 1.431 21.708 1.00 90.25 559 PHE A C 1
ATOM 4482 O O . PHE A 1 559 ? 10.064 1.422 22.667 1.00 90.25 559 PHE A O 1
ATOM 4489 N N . GLY A 1 560 ? 11.971 2.133 21.710 1.00 87.94 560 GLY A N 1
ATOM 4490 C CA . GLY A 1 560 ? 12.392 2.987 22.817 1.00 87.94 560 GLY A CA 1
ATOM 4491 C C . GLY A 1 560 ? 11.590 4.283 22.911 1.00 87.94 560 GLY A C 1
ATOM 4492 O O . GLY A 1 560 ? 11.187 4.658 24.008 1.00 87.94 560 GLY A O 1
ATOM 4493 N N . GLU A 1 561 ? 11.344 4.935 21.777 1.00 88.56 561 GLU A N 1
ATOM 4494 C CA . GLU A 1 561 ? 10.637 6.219 21.705 1.00 88.56 561 GLU A CA 1
ATOM 4495 C C . GLU A 1 561 ? 9.175 6.094 22.100 1.00 88.56 561 GLU A C 1
ATOM 4497 O O . GLU A 1 561 ? 8.740 6.790 23.007 1.00 88.56 561 GLU A O 1
ATOM 4502 N N . ILE A 1 562 ? 8.445 5.119 21.555 1.00 92.62 562 ILE A N 1
ATOM 4503 C CA . ILE A 1 562 ? 7.033 4.945 21.916 1.00 92.62 562 ILE A CA 1
ATOM 4504 C C . ILE A 1 562 ? 6.873 4.580 23.398 1.00 92.62 562 ILE A C 1
ATOM 4506 O O . ILE A 1 562 ? 5.951 5.045 24.066 1.00 92.62 562 ILE A O 1
ATOM 4510 N N . ARG A 1 563 ? 7.806 3.801 23.965 1.00 91.94 563 ARG A N 1
ATOM 4511 C CA . ARG A 1 563 ? 7.837 3.552 25.417 1.00 91.94 563 ARG A CA 1
ATOM 4512 C C . ARG A 1 563 ? 8.132 4.829 26.206 1.00 91.94 563 ARG A C 1
ATOM 4514 O O . ARG A 1 563 ? 7.621 4.976 27.314 1.00 91.94 563 ARG A O 1
ATOM 4521 N N . ALA A 1 564 ? 8.978 5.723 25.699 1.00 90.06 564 ALA A N 1
ATOM 4522 C CA . ALA A 1 564 ? 9.253 7.002 26.345 1.00 90.06 564 ALA A CA 1
ATOM 4523 C C . ALA A 1 564 ? 8.015 7.909 26.320 1.00 90.06 564 ALA A C 1
ATOM 4525 O O . ALA A 1 564 ? 7.654 8.428 27.374 1.00 90.06 564 ALA A O 1
ATOM 4526 N N . ASP A 1 565 ? 7.320 7.988 25.187 1.00 91.94 565 ASP A N 1
ATOM 4527 C CA . ASP A 1 565 ? 6.088 8.763 25.033 1.00 91.94 565 ASP A CA 1
ATOM 4528 C C . ASP A 1 565 ? 4.990 8.261 25.981 1.00 91.94 565 ASP A C 1
ATOM 4530 O O . ASP A 1 565 ? 4.394 9.046 26.716 1.00 91.94 565 ASP A O 1
ATOM 4534 N N . LEU A 1 566 ? 4.776 6.941 26.065 1.00 93.19 566 LEU A N 1
ATOM 4535 C CA . LEU A 1 566 ? 3.842 6.341 27.031 1.00 93.19 566 LEU A CA 1
ATOM 4536 C C . LEU A 1 566 ? 4.181 6.725 28.481 1.00 93.19 566 LEU A C 1
ATOM 4538 O O . LEU A 1 566 ? 3.291 7.054 29.268 1.00 93.19 566 LEU A O 1
ATOM 4542 N N . ASN A 1 567 ? 5.471 6.720 28.836 1.00 92.06 567 ASN A N 1
ATOM 4543 C CA . ASN A 1 567 ? 5.926 7.128 30.166 1.00 92.06 567 ASN A CA 1
ATOM 4544 C C . ASN A 1 567 ? 5.727 8.630 30.416 1.00 92.06 567 ASN A C 1
ATOM 4546 O O . ASN A 1 567 ? 5.386 9.013 31.535 1.00 92.06 567 ASN A O 1
ATOM 4550 N N . GLU A 1 568 ? 5.935 9.477 29.406 1.00 92.69 568 GLU A N 1
ATOM 4551 C CA . GLU A 1 568 ? 5.704 10.923 29.491 1.00 92.69 568 GLU A CA 1
ATOM 4552 C C . GLU A 1 568 ? 4.218 11.246 29.686 1.00 92.69 568 GLU A C 1
ATOM 4554 O O . GLU A 1 568 ? 3.873 12.104 30.502 1.00 92.69 568 GLU A O 1
ATOM 4559 N N . LEU A 1 569 ? 3.337 10.481 29.037 1.00 92.12 569 LEU A N 1
ATOM 4560 C CA . LEU A 1 569 ? 1.889 10.530 29.250 1.00 92.12 569 LEU A CA 1
ATOM 4561 C C . LEU A 1 569 ? 1.455 9.953 30.608 1.00 92.12 569 LEU A C 1
ATOM 4563 O O . LEU A 1 569 ? 0.312 10.143 31.025 1.00 92.12 569 LEU A O 1
ATOM 4567 N N . GLY A 1 570 ? 2.347 9.251 31.314 1.00 92.25 570 GLY A N 1
ATOM 4568 C CA . GLY A 1 570 ? 2.030 8.551 32.557 1.00 92.25 570 GLY A CA 1
ATOM 4569 C C . GLY A 1 570 ? 1.085 7.361 32.361 1.00 92.25 570 GLY A C 1
ATOM 4570 O O . GLY A 1 570 ? 0.388 6.989 33.307 1.00 92.25 570 GLY A O 1
ATOM 4571 N N . TYR A 1 571 ? 1.040 6.784 31.155 1.00 90.75 571 TYR A N 1
ATOM 4572 C CA . TYR A 1 571 ? 0.188 5.643 30.834 1.00 90.75 571 TYR A CA 1
ATOM 4573 C C . TYR A 1 571 ? 0.850 4.330 31.271 1.00 90.75 571 TYR A C 1
ATOM 4575 O O . TYR A 1 571 ? 1.980 4.024 30.891 1.00 90.75 571 TYR A O 1
ATOM 4583 N N . ASP A 1 572 ? 0.147 3.542 32.085 1.00 83.44 572 ASP A N 1
ATOM 4584 C CA . ASP A 1 572 ? 0.660 2.286 32.631 1.00 83.44 572 ASP A CA 1
ATOM 4585 C C . ASP A 1 572 ? 0.197 1.085 31.797 1.00 83.44 572 ASP A C 1
ATOM 4587 O O . ASP A 1 572 ? -0.916 0.577 31.968 1.00 83.44 572 ASP A O 1
ATOM 4591 N N . CYS A 1 573 ? 1.090 0.584 30.938 1.00 82.44 573 CYS A N 1
ATOM 4592 C CA . CYS A 1 573 ? 0.826 -0.605 30.128 1.00 82.44 573 CYS A CA 1
ATOM 4593 C C . CYS A 1 573 ? 0.597 -1.881 30.952 1.00 82.44 573 CYS A C 1
ATOM 4595 O O . CYS A 1 573 ? 0.108 -2.862 30.400 1.00 82.44 573 CYS A O 1
ATOM 4597 N N . SER A 1 574 ? 0.914 -1.925 32.252 1.00 70.69 574 SER A N 1
ATOM 4598 C CA . SER A 1 574 ? 0.702 -3.142 33.047 1.00 70.69 574 SER A CA 1
ATOM 4599 C C . SER A 1 574 ? -0.773 -3.547 33.139 1.00 70.69 574 SER A C 1
ATOM 4601 O O . SER A 1 574 ? -1.063 -4.738 33.224 1.00 70.69 574 SER A O 1
ATOM 4603 N N . ASN A 1 575 ? -1.702 -2.588 33.032 1.00 59.16 575 ASN A N 1
ATOM 4604 C CA . ASN A 1 575 ? -3.137 -2.871 32.975 1.00 59.16 575 ASN A CA 1
ATOM 4605 C C . ASN A 1 575 ? -3.550 -3.448 31.611 1.00 59.16 575 ASN A C 1
ATOM 4607 O O . ASN A 1 575 ? -4.297 -4.423 31.579 1.00 59.16 575 ASN A O 1
ATOM 4611 N N . ALA A 1 576 ? -2.995 -2.927 30.510 1.00 58.22 576 ALA A N 1
ATOM 4612 C CA . ALA A 1 576 ? -3.197 -3.453 29.153 1.00 58.22 576 ALA A CA 1
ATOM 4613 C C . ALA A 1 576 ? -2.648 -4.889 28.991 1.00 58.22 576 ALA A C 1
ATOM 4615 O O . ALA A 1 576 ? -3.197 -5.705 28.254 1.00 58.22 576 ALA A O 1
ATOM 4616 N N . LEU A 1 577 ? -1.580 -5.213 29.730 1.00 53.84 577 LEU A N 1
ATOM 4617 C CA . LEU A 1 577 ? -0.865 -6.497 29.710 1.00 53.84 577 LEU A CA 1
ATOM 4618 C C . LEU A 1 577 ? -1.362 -7.513 30.744 1.00 53.84 577 LEU A C 1
ATOM 4620 O O . LEU A 1 577 ? -0.787 -8.592 30.877 1.00 53.84 577 LEU A O 1
ATOM 4624 N N . THR A 1 578 ? -2.464 -7.221 31.443 1.00 52.00 578 THR A N 1
ATOM 4625 C CA . THR A 1 578 ? -3.226 -8.277 32.138 1.00 52.00 578 THR A CA 1
ATOM 4626 C C . THR A 1 578 ? -3.909 -9.243 31.157 1.00 52.00 578 THR A C 1
ATOM 4628 O O . THR A 1 578 ? -4.500 -10.238 31.578 1.00 52.00 578 THR A O 1
ATOM 4631 N N . ASN A 1 579 ? -3.760 -8.989 29.850 1.00 51.34 579 ASN A N 1
ATOM 4632 C CA . ASN A 1 579 ? -4.262 -9.792 28.753 1.00 51.34 579 ASN A CA 1
ATOM 4633 C C . ASN A 1 579 ? -3.185 -10.735 28.180 1.00 51.34 579 ASN A C 1
ATOM 4635 O O . ASN A 1 579 ? -2.148 -10.283 27.706 1.00 51.34 579 ASN A O 1
ATOM 4639 N N . LEU A 1 580 ? -3.463 -12.043 28.235 1.00 57.66 580 LEU A N 1
ATOM 4640 C CA . LEU A 1 580 ? -2.896 -13.140 27.437 1.00 57.66 580 LEU A CA 1
ATOM 4641 C C . LEU A 1 580 ? -2.009 -12.692 26.261 1.00 57.66 580 LEU A C 1
ATOM 4643 O O . LEU A 1 580 ? -2.512 -12.073 25.322 1.00 57.66 580 LEU A O 1
ATOM 4647 N N . ALA A 1 581 ? -0.726 -13.072 26.246 1.00 58.22 581 ALA A N 1
ATOM 4648 C CA . ALA A 1 581 ? 0.101 -12.842 25.067 1.00 58.22 581 ALA A CA 1
ATOM 4649 C C . ALA A 1 581 ? -0.374 -13.721 23.895 1.00 58.22 581 ALA A C 1
ATOM 4651 O O . ALA A 1 581 ? -1.055 -14.738 24.064 1.00 58.22 581 ALA A O 1
ATOM 4652 N N . PHE A 1 582 ? -0.033 -13.322 22.667 1.00 53.78 582 PHE A N 1
ATOM 4653 C CA . PHE A 1 582 ? -0.449 -14.039 21.463 1.00 53.78 582 PHE A CA 1
ATOM 4654 C C . PHE A 1 582 ? -0.037 -15.523 21.521 1.00 53.78 582 PHE A C 1
ATOM 4656 O O . PHE A 1 582 ? 1.146 -15.852 21.574 1.00 53.78 582 PHE A O 1
ATOM 4663 N N . ARG A 1 583 ? -1.037 -16.413 21.444 1.00 65.31 583 ARG A N 1
ATOM 4664 C CA . ARG A 1 583 ? -0.951 -17.881 21.596 1.00 65.31 583 ARG A CA 1
ATOM 4665 C C . ARG A 1 583 ? -0.678 -18.407 23.005 1.00 65.31 583 ARG A C 1
ATOM 4667 O O . ARG A 1 583 ? -0.540 -19.621 23.118 1.00 65.31 583 ARG A O 1
ATOM 4674 N N . ASP A 1 584 ? -0.678 -17.589 24.054 1.00 79.88 584 ASP A N 1
ATOM 4675 C CA . ASP A 1 584 ? -0.601 -18.092 25.434 1.00 79.88 584 ASP A CA 1
ATOM 4676 C C . ASP A 1 584 ? -1.770 -19.026 25.751 1.00 79.88 584 ASP A C 1
ATOM 4678 O O . ASP A 1 584 ? -1.567 -20.090 26.328 1.00 79.88 584 ASP A O 1
ATOM 4682 N N . VAL A 1 585 ? -2.976 -18.673 25.298 1.00 81.56 585 VAL A N 1
ATOM 4683 C CA . VAL A 1 585 ? -4.147 -19.555 25.287 1.00 81.56 585 VAL A CA 1
ATOM 4684 C C . VAL A 1 585 ? -4.675 -19.659 23.863 1.00 81.56 585 VAL A C 1
ATOM 4686 O O . VAL A 1 585 ? -4.852 -18.656 23.173 1.00 81.56 585 VAL A O 1
ATOM 4689 N N . VAL A 1 586 ? -4.898 -20.887 23.404 1.00 82.50 586 VAL A N 1
ATOM 4690 C CA . VAL A 1 586 ? -5.429 -21.198 22.071 1.00 82.50 586 VAL A CA 1
ATOM 4691 C C . VAL A 1 586 ? -6.638 -22.115 22.186 1.00 82.50 586 VAL A C 1
ATOM 4693 O O . VAL A 1 586 ? -6.745 -22.876 23.145 1.00 82.50 586 VAL A O 1
ATOM 4696 N N . ILE A 1 587 ? -7.524 -22.088 21.191 1.00 86.50 587 ILE A N 1
ATOM 4697 C CA . ILE A 1 587 ? -8.500 -23.167 21.012 1.00 86.50 587 ILE A CA 1
ATOM 4698 C C . ILE A 1 587 ? -7.730 -24.376 20.479 1.00 86.50 587 ILE A C 1
ATOM 4700 O O . ILE A 1 587 ? -7.131 -24.305 19.404 1.00 86.50 587 ILE A O 1
ATOM 4704 N N . ASN A 1 588 ? -7.703 -25.453 21.258 1.00 86.50 588 ASN A N 1
ATOM 4705 C CA . ASN A 1 588 ? -7.031 -26.698 20.897 1.00 86.50 588 ASN A CA 1
ATOM 4706 C C . ASN A 1 588 ? -7.973 -27.638 20.150 1.00 86.50 588 ASN A C 1
ATOM 4708 O O . ASN A 1 588 ? -7.625 -28.154 19.089 1.00 86.50 588 ASN A O 1
ATOM 4712 N N . GLU A 1 589 ? -9.185 -27.802 20.678 1.00 85.38 589 GLU A N 1
ATOM 4713 C CA . GLU A 1 589 ? -10.221 -28.653 20.103 1.00 85.38 589 GLU A CA 1
ATOM 4714 C C . GLU A 1 589 ? -11.581 -27.942 20.123 1.00 85.38 589 GLU A C 1
ATOM 4716 O O . GLU A 1 589 ? -11.850 -27.079 20.961 1.00 85.38 589 GLU A O 1
ATOM 4721 N N . LEU A 1 590 ? -12.435 -28.305 19.167 1.00 87.44 590 LEU A N 1
ATOM 4722 C CA . LEU A 1 590 ? -13.809 -27.827 19.025 1.00 87.44 590 LEU A CA 1
ATOM 4723 C C . LEU A 1 590 ? -14.681 -29.015 18.612 1.00 87.44 590 LEU A C 1
ATOM 4725 O O . LEU A 1 590 ? -14.375 -29.698 17.632 1.00 87.44 590 LEU A O 1
ATOM 4729 N N . MET A 1 591 ? -15.798 -29.204 19.308 1.00 84.00 591 MET A N 1
ATOM 4730 C CA . MET A 1 591 ? -16.866 -30.118 18.922 1.00 84.00 591 MET A CA 1
ATOM 4731 C C . MET A 1 591 ? -18.162 -29.327 18.759 1.00 84.00 591 MET A C 1
ATOM 4733 O O . MET A 1 591 ? -18.829 -28.998 19.736 1.00 84.00 591 MET A O 1
ATOM 4737 N N . ALA A 1 592 ? -18.493 -29.026 17.505 1.00 80.50 592 ALA A N 1
ATOM 4738 C CA . ALA A 1 592 ? -19.772 -28.439 17.127 1.00 80.50 592 ALA A CA 1
ATOM 4739 C C . ALA A 1 592 ? -20.767 -29.548 16.756 1.00 80.50 592 ALA A C 1
ATOM 4741 O O . ALA A 1 592 ? -20.391 -30.501 16.068 1.00 80.50 592 ALA A O 1
ATOM 4742 N N . SER A 1 593 ? -22.030 -29.397 17.156 1.00 80.94 593 SER A N 1
ATOM 4743 C CA . SER A 1 593 ? -23.089 -30.405 17.032 1.00 80.94 593 SER A CA 1
ATOM 4744 C C . SER A 1 593 ? -22.794 -31.708 17.791 1.00 80.94 593 SER A C 1
ATOM 4746 O O . SER A 1 593 ? -22.887 -32.796 17.218 1.00 80.94 593 SER A O 1
ATOM 4748 N N . ASN A 1 594 ? -22.444 -31.605 19.075 1.00 84.19 594 ASN A N 1
ATOM 4749 C CA . ASN A 1 594 ? -22.325 -32.760 19.967 1.00 84.19 594 ASN A CA 1
ATOM 4750 C C . ASN A 1 594 ? -23.713 -33.422 20.126 1.00 84.19 594 ASN A C 1
ATOM 4752 O O . ASN A 1 594 ? -24.690 -32.763 20.469 1.00 84.19 594 ASN A O 1
ATOM 4756 N N . ASP A 1 595 ? -23.842 -34.715 19.817 1.00 85.44 595 ASP A N 1
ATOM 4757 C CA . ASP A 1 595 ? -25.129 -35.422 19.859 1.00 85.44 595 ASP A CA 1
ATOM 4758 C C . ASP A 1 595 ? -25.029 -36.822 20.474 1.00 85.44 595 ASP A C 1
ATOM 4760 O O . ASP A 1 595 ? -23.948 -37.373 20.670 1.00 85.44 595 ASP A O 1
ATOM 4764 N N . GLU A 1 596 ? -26.182 -37.419 20.786 1.00 83.69 596 GLU A N 1
ATOM 4765 C CA . GLU A 1 596 ? -26.248 -38.735 21.433 1.00 83.69 596 GLU A CA 1
ATOM 4766 C C . GLU A 1 596 ? -25.744 -39.897 20.556 1.00 83.69 596 GLU A C 1
ATOM 4768 O O . GLU A 1 596 ? -25.456 -40.979 21.073 1.00 83.69 596 GLU A O 1
ATOM 4773 N N . ASP A 1 597 ? -25.628 -39.685 19.242 1.00 79.31 597 ASP A N 1
ATOM 4774 C CA . ASP A 1 597 ? -25.269 -40.716 18.267 1.00 79.31 597 ASP A CA 1
ATOM 4775 C C . ASP A 1 597 ? -23.750 -40.790 18.018 1.00 79.31 597 ASP A C 1
ATOM 4777 O O . ASP A 1 597 ? -23.229 -41.857 17.669 1.00 79.31 597 ASP A O 1
ATOM 4781 N N . SER A 1 598 ? -23.026 -39.678 18.190 1.00 71.25 598 SER A N 1
ATOM 4782 C CA . SER A 1 598 ? -21.601 -39.553 17.843 1.00 71.25 598 SER A CA 1
ATOM 4783 C C . SER A 1 598 ? -20.746 -38.768 18.846 1.00 71.25 598 SER A C 1
ATOM 4785 O O . SER A 1 598 ? -19.522 -38.715 18.697 1.00 71.25 598 SER A O 1
ATOM 4787 N N . GLY A 1 599 ? -21.378 -38.199 19.869 1.00 75.12 599 GLY A N 1
ATOM 4788 C CA . GLY A 1 599 ? -20.801 -37.240 20.795 1.00 75.12 599 GLY A CA 1
ATOM 4789 C C . GLY A 1 599 ? -20.291 -37.792 22.127 1.00 75.12 599 GLY A C 1
ATOM 4790 O O . GLY A 1 599 ? -20.344 -38.991 22.418 1.00 75.12 599 GLY A O 1
ATOM 4791 N N . ILE A 1 600 ? -19.784 -36.885 22.962 1.00 79.06 600 ILE A N 1
ATOM 4792 C CA . ILE A 1 600 ? -19.323 -37.165 24.326 1.00 79.06 600 ILE A CA 1
ATOM 4793 C C . ILE A 1 600 ? -20.283 -36.485 25.296 1.00 79.06 600 ILE A C 1
ATOM 4795 O O . ILE A 1 600 ? -20.405 -35.262 25.292 1.00 79.06 600 ILE A O 1
ATOM 4799 N N . ALA A 1 601 ? -20.935 -37.288 26.136 1.00 83.81 601 ALA A N 1
ATOM 4800 C CA . ALA A 1 601 ? -21.792 -36.777 27.193 1.00 83.81 601 ALA A CA 1
ATOM 4801 C C . ALA A 1 601 ? -20.958 -36.143 28.314 1.00 83.81 601 ALA A C 1
ATOM 4803 O O . ALA A 1 601 ? -19.944 -36.705 28.746 1.00 83.81 601 ALA A O 1
ATOM 4804 N N . ASP A 1 602 ? -21.423 -35.013 28.825 1.00 79.31 602 ASP A N 1
ATOM 4805 C CA . ASP A 1 602 ? -20.891 -34.380 30.020 1.00 79.31 602 ASP A CA 1
ATOM 4806 C C . ASP A 1 602 ? -21.211 -35.217 31.294 1.00 79.31 602 ASP A C 1
ATOM 4808 O O . ASP A 1 602 ? -21.901 -36.245 31.236 1.00 79.31 602 ASP A O 1
ATOM 4812 N N . PRO A 1 603 ? -20.727 -34.824 32.491 1.00 78.25 603 PRO A N 1
ATOM 4813 C CA . PRO A 1 603 ? -21.023 -35.540 33.735 1.00 78.25 603 PRO A CA 1
ATOM 4814 C C . PRO A 1 603 ? -22.512 -35.598 34.127 1.00 78.25 603 PRO A C 1
ATOM 4816 O O . PRO A 1 603 ? -22.870 -36.411 34.986 1.00 78.25 603 PRO A O 1
ATOM 4819 N N . ALA A 1 604 ? -23.364 -34.748 33.546 1.00 84.38 604 ALA A N 1
ATOM 4820 C CA . ALA A 1 604 ? -24.814 -34.755 33.719 1.00 84.38 604 ALA A CA 1
ATOM 4821 C C . ALA A 1 604 ? -25.543 -35.615 32.664 1.00 84.38 604 ALA A C 1
ATOM 4823 O O . ALA A 1 604 ? -26.719 -35.938 32.856 1.00 84.38 604 ALA A O 1
ATOM 4824 N N . GLY A 1 605 ? -24.842 -36.073 31.623 1.00 85.94 605 GLY A N 1
ATOM 4825 C CA . GLY A 1 605 ? -25.389 -36.864 30.523 1.00 85.94 605 GLY A CA 1
ATOM 4826 C C . GLY A 1 605 ? -25.860 -36.026 29.330 1.00 85.94 605 GLY A C 1
ATOM 4827 O O . GLY A 1 605 ? -26.588 -36.554 28.489 1.00 85.94 605 GLY A O 1
ATOM 4828 N N . GLU A 1 606 ? -25.493 -34.746 29.282 1.00 84.50 606 GLU A N 1
ATOM 4829 C CA . GLU A 1 606 ? -25.865 -33.776 28.251 1.00 84.50 606 GLU A CA 1
ATOM 4830 C C . GLU A 1 606 ? -24.793 -33.725 27.151 1.00 84.50 606 GLU A C 1
ATOM 4832 O O . GLU A 1 606 ? -23.618 -33.997 27.394 1.00 84.50 606 GLU A O 1
ATOM 4837 N N . TYR A 1 607 ? -25.202 -33.423 25.919 1.00 88.44 607 TYR A N 1
ATOM 4838 C CA . TYR A 1 607 ? -24.327 -33.395 24.742 1.00 88.44 607 TYR A CA 1
ATOM 4839 C C . TYR A 1 607 ? -24.228 -31.965 24.222 1.00 88.44 607 TYR A C 1
ATOM 4841 O O . TYR A 1 607 ? -24.620 -31.673 23.100 1.00 88.44 607 TYR A O 1
ATOM 4849 N N . ASP A 1 608 ? -23.768 -31.050 25.067 1.00 83.50 608 ASP A N 1
ATOM 4850 C CA . ASP A 1 608 ? -23.563 -29.670 24.640 1.00 83.50 608 ASP A CA 1
ATOM 4851 C C . ASP A 1 608 ? -22.311 -29.555 23.766 1.00 83.50 608 ASP A C 1
ATOM 4853 O O . ASP A 1 608 ? -21.327 -30.283 23.949 1.00 83.50 608 ASP A O 1
ATOM 4857 N N . ASP A 1 609 ? -22.346 -28.624 22.817 1.00 83.56 609 ASP A N 1
ATOM 4858 C CA . ASP A 1 609 ? -21.166 -28.225 22.057 1.00 83.56 609 ASP A CA 1
ATOM 4859 C C . ASP A 1 609 ? -20.082 -27.726 23.013 1.00 83.56 609 ASP A C 1
ATOM 4861 O O . ASP A 1 609 ? -20.360 -27.042 24.003 1.00 83.56 609 ASP A O 1
ATOM 4865 N N . TRP A 1 610 ? -18.828 -28.054 22.714 1.00 83.56 610 TRP A N 1
ATOM 4866 C CA . TRP A 1 610 ? -17.723 -27.693 23.591 1.00 83.56 610 TRP A CA 1
ATOM 4867 C C . TRP A 1 610 ? -16.483 -27.260 22.820 1.00 83.56 610 TRP A C 1
ATOM 4869 O O . TRP A 1 610 ? -16.230 -27.667 21.685 1.00 83.56 610 TRP A O 1
ATOM 4879 N N . ILE A 1 611 ? -15.697 -26.417 23.485 1.00 85.38 611 ILE A N 1
ATOM 4880 C CA . ILE A 1 611 ? -14.350 -26.034 23.078 1.00 85.38 611 ILE A CA 1
ATOM 4881 C C . ILE A 1 611 ? -13.366 -26.409 24.177 1.00 85.38 611 ILE A C 1
ATOM 4883 O O . ILE A 1 611 ? -13.678 -26.312 25.365 1.00 85.38 611 ILE A O 1
ATOM 4887 N N . GLU A 1 612 ? -12.164 -26.806 23.783 1.00 86.44 612 GLU A N 1
ATOM 4888 C CA . GLU A 1 612 ? -11.031 -26.931 24.689 1.00 86.44 612 GLU A CA 1
ATOM 4889 C C . GLU A 1 612 ? -10.084 -25.756 24.476 1.00 86.44 612 GLU A C 1
ATOM 4891 O O . GLU A 1 612 ? -9.640 -25.472 23.360 1.00 86.44 612 GLU A O 1
ATOM 4896 N N . LEU A 1 613 ? -9.751 -25.096 25.580 1.00 87.75 613 LEU A N 1
ATOM 4897 C CA . LEU A 1 613 ? -8.694 -24.101 25.633 1.00 87.75 613 LEU A CA 1
ATOM 4898 C C . LEU A 1 613 ? -7.409 -24.765 26.112 1.00 87.75 613 LEU A C 1
ATOM 4900 O O . LEU A 1 613 ? -7.421 -25.504 27.094 1.00 87.75 613 LEU A O 1
ATOM 4904 N N . TYR A 1 614 ? -6.299 -24.462 25.449 1.00 85.00 614 TYR A N 1
ATOM 4905 C CA . TYR A 1 614 ? -4.979 -24.938 25.834 1.00 85.00 614 TYR A CA 1
ATOM 4906 C C . TYR A 1 614 ? -4.065 -23.773 26.182 1.00 85.00 614 TYR A C 1
ATOM 4908 O O . TYR A 1 614 ? -3.906 -22.843 25.391 1.00 85.00 614 TYR A O 1
ATOM 4916 N N . ASN A 1 615 ? -3.444 -23.859 27.357 1.00 85.62 615 ASN A N 1
ATOM 4917 C CA . ASN A 1 615 ? -2.403 -22.946 27.803 1.00 85.62 615 ASN A CA 1
ATOM 4918 C C . ASN A 1 615 ? -1.041 -23.409 27.259 1.00 85.62 615 ASN A C 1
ATOM 4920 O O . ASN A 1 615 ? -0.510 -24.435 27.676 1.00 85.62 615 ASN A O 1
ATOM 4924 N N . ASN A 1 616 ? -0.464 -22.651 26.325 1.00 81.00 616 ASN A N 1
ATOM 4925 C CA . ASN A 1 616 ? 0.864 -22.911 25.756 1.00 81.00 616 ASN A CA 1
ATOM 4926 C C . ASN A 1 616 ? 2.019 -22.482 26.674 1.00 81.00 616 ASN A C 1
ATOM 4928 O O . ASN A 1 616 ? 3.186 -22.622 26.298 1.00 81.00 616 ASN A O 1
ATOM 4932 N N . THR A 1 617 ? 1.731 -21.942 27.854 1.00 74.56 617 THR A N 1
ATOM 4933 C CA . THR A 1 617 ? 2.741 -21.452 28.791 1.00 74.56 617 THR A CA 1
ATOM 4934 C C . THR A 1 617 ? 2.982 -22.449 29.926 1.00 74.56 617 THR A C 1
ATOM 4936 O O . THR A 1 617 ? 2.249 -23.411 30.124 1.00 74.56 617 THR A O 1
ATOM 4939 N N . SER A 1 618 ? 4.046 -22.223 30.699 1.00 75.94 618 SER A N 1
ATOM 4940 C CA . SER A 1 618 ? 4.309 -22.975 31.941 1.00 75.94 618 SER A CA 1
ATOM 4941 C C . SER A 1 618 ? 3.742 -22.291 33.190 1.00 75.94 618 SER A C 1
ATOM 4943 O O . SER A 1 618 ? 4.028 -22.719 34.311 1.00 75.94 618 SER A O 1
ATOM 4945 N N . GLN A 1 619 ? 2.987 -21.203 33.012 1.00 71.12 619 GLN A N 1
ATOM 4946 C CA . GLN A 1 619 ? 2.402 -20.422 34.094 1.00 71.12 619 GLN A CA 1
ATOM 4947 C C . GLN A 1 619 ? 0.889 -20.583 34.098 1.00 71.12 619 GLN A C 1
ATOM 4949 O O . GLN A 1 619 ? 0.262 -20.691 33.054 1.00 71.12 619 GLN A O 1
ATOM 4954 N N . THR A 1 620 ? 0.287 -20.575 35.282 1.00 76.25 620 THR A N 1
ATOM 4955 C CA . THR A 1 620 ? -1.169 -20.544 35.415 1.00 76.25 620 THR A CA 1
ATOM 4956 C C . THR A 1 620 ? -1.709 -19.208 34.911 1.00 76.25 620 THR A C 1
ATOM 4958 O O . THR A 1 620 ? -1.267 -18.161 35.380 1.00 76.25 620 THR A O 1
ATOM 4961 N N . ILE A 1 621 ? -2.684 -19.253 34.002 1.00 76.06 621 ILE A N 1
ATOM 4962 C CA . ILE A 1 621 ? -3.334 -18.062 33.441 1.00 76.06 621 ILE A CA 1
ATOM 4963 C C . ILE A 1 621 ? -4.749 -17.947 34.012 1.00 76.06 621 ILE A C 1
ATOM 4965 O O . ILE A 1 621 ? -5.511 -18.917 33.988 1.00 76.06 621 ILE A O 1
ATOM 4969 N N . ASP A 1 622 ? -5.078 -16.765 34.537 1.00 75.00 622 ASP A N 1
ATOM 4970 C CA . ASP A 1 622 ? -6.417 -16.411 35.008 1.00 75.00 622 ASP A CA 1
ATOM 4971 C C . ASP A 1 622 ? -7.270 -15.890 33.847 1.00 75.00 622 ASP A C 1
ATOM 4973 O O . ASP A 1 622 ? -6.927 -14.894 33.209 1.00 75.00 622 ASP A O 1
ATOM 4977 N N . LEU A 1 623 ? -8.387 -16.569 33.581 1.00 80.00 623 LEU A N 1
ATOM 4978 C CA . LEU A 1 623 ? -9.311 -16.204 32.511 1.00 80.00 623 LEU A CA 1
ATOM 4979 C C . LEU A 1 623 ? -10.527 -15.405 33.003 1.00 80.00 623 LEU A C 1
ATOM 4981 O O . LEU A 1 623 ? -11.380 -15.059 32.194 1.00 80.00 623 LEU A O 1
ATOM 4985 N N . ALA A 1 624 ? -10.630 -15.070 34.294 1.00 74.88 624 ALA A N 1
ATOM 4986 C CA . ALA A 1 624 ? -11.839 -14.482 34.886 1.00 74.88 624 ALA A CA 1
ATOM 4987 C C . ALA A 1 624 ? -12.282 -13.134 34.275 1.00 74.88 624 ALA A C 1
ATOM 4989 O O . ALA A 1 624 ? -13.442 -12.735 34.424 1.00 74.88 624 ALA A O 1
ATOM 4990 N N . SER A 1 625 ? -11.380 -12.426 33.591 1.00 70.44 625 SER A N 1
ATOM 4991 C CA . SER A 1 625 ? -11.667 -11.161 32.896 1.00 70.44 625 SER A CA 1
ATOM 4992 C C . SER A 1 625 ? -11.922 -11.319 31.392 1.00 70.44 625 SER A C 1
ATOM 4994 O O . SER A 1 625 ? -12.251 -10.334 30.733 1.00 70.44 625 SER A O 1
ATOM 4996 N N . PHE A 1 626 ? -11.808 -12.534 30.853 1.00 79.44 626 PHE A N 1
ATOM 4997 C CA . PHE A 1 626 ? -11.939 -12.816 29.426 1.00 79.44 626 PHE A CA 1
ATOM 4998 C C . PHE A 1 626 ? -13.353 -13.248 29.047 1.00 79.44 626 PHE A C 1
ATOM 5000 O O . PHE A 1 626 ? -14.166 -13.665 29.883 1.00 79.44 626 PHE A O 1
ATOM 5007 N N . TYR A 1 627 ? -13.619 -13.172 27.746 1.00 85.44 627 TYR A N 1
ATOM 5008 C CA . TYR A 1 627 ? -14.890 -13.534 27.145 1.00 85.44 627 TYR A CA 1
ATOM 5009 C C . TYR A 1 627 ? -14.660 -14.439 25.937 1.00 85.44 627 TYR A C 1
ATOM 5011 O O . TYR A 1 627 ? -13.644 -14.336 25.252 1.00 85.44 627 TYR A O 1
ATOM 5019 N N . LEU A 1 628 ? -15.622 -15.317 25.687 1.00 85.12 628 LEU A N 1
ATOM 5020 C CA . LEU A 1 628 ? -15.768 -16.064 24.452 1.00 85.12 628 LEU A CA 1
ATOM 5021 C C . LEU A 1 628 ? -16.917 -15.440 23.655 1.00 85.12 628 LEU A C 1
ATOM 5023 O O . LEU A 1 628 ? -17.953 -15.089 24.228 1.00 85.12 628 LEU A O 1
ATOM 5027 N N . SER A 1 629 ? -16.740 -15.327 22.342 1.00 82.69 629 SER A N 1
ATOM 5028 C CA . SER A 1 629 ? -17.813 -14.965 21.422 1.00 82.69 629 SER A CA 1
ATOM 5029 C C . SER A 1 629 ? -17.704 -15.761 20.126 1.00 82.69 629 SER A C 1
ATOM 5031 O O . SER A 1 629 ? -16.607 -16.047 19.650 1.00 82.69 629 SER A O 1
ATOM 5033 N N . ASP A 1 630 ? -18.860 -16.111 19.576 1.00 80.19 630 ASP A N 1
ATOM 5034 C CA . ASP A 1 630 ? -19.064 -16.616 18.218 1.00 80.19 630 ASP A CA 1
ATOM 5035 C C . ASP A 1 630 ? -19.509 -15.503 17.251 1.00 80.19 630 ASP A C 1
ATOM 5037 O O . ASP A 1 630 ? -19.656 -15.747 16.056 1.00 80.19 630 ASP A O 1
ATOM 5041 N N . ASP A 1 631 ? -19.719 -14.291 17.768 1.00 73.50 631 ASP A N 1
ATOM 5042 C CA . ASP A 1 631 ? -20.178 -13.119 17.036 1.00 73.50 631 ASP A CA 1
ATOM 5043 C C . ASP A 1 631 ? -19.205 -11.945 17.263 1.00 73.50 631 ASP A C 1
ATOM 5045 O O . ASP A 1 631 ? -19.070 -11.463 18.398 1.00 73.50 631 ASP A O 1
ATOM 5049 N N . PRO A 1 632 ? -18.509 -11.463 16.217 1.00 57.81 632 PRO A N 1
ATOM 5050 C CA . PRO A 1 632 ? -17.593 -10.334 16.341 1.00 57.81 632 PRO A CA 1
ATOM 5051 C C . PRO A 1 632 ? -18.293 -9.020 16.727 1.00 57.81 632 PRO A C 1
ATOM 5053 O O . PRO A 1 632 ? -17.629 -8.140 17.270 1.00 57.81 632 PRO A O 1
ATOM 5056 N N . ALA A 1 633 ? -19.607 -8.882 16.506 1.00 65.06 633 ALA A N 1
ATOM 5057 C CA . ALA A 1 633 ? -20.382 -7.721 16.948 1.00 65.06 633 ALA A CA 1
ATOM 5058 C C . ALA A 1 633 ? -20.719 -7.763 18.453 1.00 65.06 633 ALA A C 1
ATOM 5060 O O . ALA A 1 633 ? -21.012 -6.730 19.056 1.00 65.06 633 ALA A O 1
ATOM 5061 N N . GLU A 1 634 ? -20.631 -8.937 19.088 1.00 71.56 634 GLU A N 1
ATOM 5062 C CA . GLU A 1 634 ? -20.860 -9.130 20.524 1.00 71.56 634 GLU A CA 1
ATOM 5063 C C . GLU A 1 634 ? -19.628 -9.746 21.224 1.00 71.56 634 GLU A C 1
ATOM 5065 O O . GLU A 1 634 ? -19.721 -10.811 21.834 1.00 71.56 634 GLU A O 1
ATOM 5070 N N . PRO A 1 635 ? -18.450 -9.093 21.234 1.00 66.81 635 PRO A N 1
ATOM 5071 C CA . PRO A 1 635 ? -17.190 -9.706 21.683 1.00 66.81 635 PRO A CA 1
ATOM 5072 C C . PRO A 1 635 ? -17.162 -10.122 23.168 1.00 66.81 635 PRO A C 1
ATOM 5074 O O . PRO A 1 635 ? -16.236 -10.797 23.612 1.00 66.81 635 PRO A O 1
ATOM 5077 N N . LYS A 1 636 ? -18.171 -9.728 23.957 1.00 82.31 636 LYS A N 1
ATOM 5078 C CA . LYS A 1 636 ? -18.298 -10.012 25.396 1.00 82.31 636 LYS A CA 1
ATOM 5079 C C . LYS A 1 636 ? -19.468 -10.953 25.732 1.00 82.31 636 LYS A C 1
ATOM 5081 O O . LYS A 1 636 ? -19.965 -10.922 26.858 1.00 82.31 636 LYS A O 1
ATOM 5086 N N . LYS A 1 637 ? -19.916 -11.773 24.774 1.00 84.31 637 LYS A N 1
ATOM 5087 C CA . LYS A 1 637 ? -21.120 -12.617 24.885 1.00 84.31 637 LYS A CA 1
ATOM 5088 C C . LYS A 1 637 ? -21.094 -13.591 26.066 1.00 84.31 637 LYS A C 1
ATOM 5090 O O . LYS A 1 637 ? -22.033 -13.609 26.863 1.00 84.31 637 LYS A O 1
ATOM 5095 N N . TRP A 1 638 ? -20.015 -14.359 26.233 1.00 87.38 638 TRP A N 1
ATOM 5096 C CA . TRP A 1 638 ? -19.883 -15.321 27.333 1.00 87.38 638 TRP A CA 1
ATOM 5097 C C . TRP A 1 638 ? -18.644 -15.049 28.174 1.00 87.38 638 TRP A C 1
ATOM 5099 O O . TRP A 1 638 ? -17.522 -15.271 27.738 1.00 87.38 638 TRP A O 1
ATOM 5109 N N . LYS A 1 639 ? -18.844 -14.590 29.410 1.00 86.12 639 LYS A N 1
ATOM 5110 C CA . LYS A 1 639 ? -17.752 -14.363 30.363 1.00 86.12 639 LYS A CA 1
ATOM 5111 C C . LYS A 1 639 ? -17.259 -15.685 30.957 1.00 86.12 639 LYS A C 1
ATOM 5113 O O . LYS A 1 639 ? -18.081 -16.493 31.396 1.00 86.12 639 LYS A O 1
ATOM 5118 N N . PHE A 1 640 ? -15.944 -15.876 31.056 1.00 82.94 640 PHE A N 1
ATOM 5119 C CA . PHE A 1 640 ? -15.398 -17.022 31.787 1.00 82.94 640 PHE A CA 1
ATOM 5120 C C . PHE A 1 640 ? -15.690 -16.921 33.302 1.00 82.94 640 PHE A C 1
ATOM 5122 O O . PHE A 1 640 ? -15.672 -15.821 33.865 1.00 82.94 640 PHE A O 1
ATOM 5129 N N . PRO A 1 641 ? -15.978 -18.045 33.990 1.00 77.19 641 PRO A N 1
ATOM 5130 C CA . PRO A 1 641 ? -16.238 -18.051 35.431 1.00 77.19 641 PRO A CA 1
ATOM 5131 C C . PRO A 1 641 ? -15.035 -17.593 36.269 1.00 77.19 641 PRO A C 1
ATOM 5133 O O . PRO A 1 641 ? -13.884 -17.850 35.920 1.00 77.19 641 PRO A O 1
ATOM 5136 N N . GLU A 1 642 ? -15.299 -16.992 37.433 1.00 71.31 642 GLU A N 1
ATOM 5137 C CA . GLU A 1 642 ? -14.244 -16.664 38.401 1.00 71.31 642 GLU A CA 1
ATOM 5138 C C . GLU A 1 642 ? -13.544 -17.934 38.918 1.00 71.31 642 GLU A C 1
ATOM 5140 O O . GLU A 1 642 ? -14.194 -18.924 39.265 1.00 71.31 642 GLU A O 1
ATOM 5145 N N . GLY A 1 643 ? -12.210 -17.896 39.002 1.00 60.16 643 GLY A N 1
ATOM 5146 C CA . GLY A 1 643 ? -11.393 -19.012 39.490 1.00 60.16 643 GLY A CA 1
ATOM 5147 C C . GLY A 1 643 ? -11.099 -20.101 38.452 1.00 60.16 643 GLY A C 1
ATOM 5148 O O . GLY A 1 643 ? -10.504 -21.122 38.806 1.00 60.16 643 GLY A O 1
ATOM 5149 N N . LEU A 1 644 ? -11.484 -19.898 37.187 1.00 58.12 644 LEU A N 1
ATOM 5150 C CA . LEU A 1 644 ? -11.078 -20.761 36.084 1.00 58.12 644 LEU A CA 1
ATOM 5151 C C . LEU A 1 644 ? -9.619 -20.453 35.723 1.00 58.12 644 LEU A C 1
ATOM 5153 O O . LEU A 1 644 ? -9.305 -19.356 35.266 1.00 58.12 644 LEU A O 1
ATOM 5157 N N . SER A 1 645 ? -8.725 -21.416 35.939 1.00 56.72 645 SER A N 1
ATOM 5158 C CA . SER A 1 645 ? -7.331 -21.288 35.525 1.00 56.72 645 SER A CA 1
ATOM 5159 C C . SER A 1 645 ? -6.902 -22.478 34.678 1.00 56.72 645 SER A C 1
ATOM 5161 O O . SER A 1 645 ? -7.229 -23.623 34.993 1.00 56.72 645 SER A O 1
ATOM 5163 N N . SER A 1 646 ? -6.206 -22.197 33.576 1.00 51.03 646 SER A N 1
ATOM 5164 C CA . SER A 1 646 ? -5.637 -23.231 32.710 1.00 51.03 646 SER A CA 1
ATOM 5165 C C . SER A 1 646 ? -4.202 -23.497 33.155 1.00 51.03 646 SER A C 1
ATOM 5167 O O . SER A 1 646 ? -3.399 -22.564 33.232 1.00 51.03 646 SER A O 1
ATOM 5169 N N . THR A 1 647 ? -3.885 -24.750 33.480 1.00 47.34 647 THR A N 1
ATOM 5170 C CA . THR A 1 647 ? -2.531 -25.200 33.862 1.00 47.34 647 THR A CA 1
ATOM 5171 C C . THR A 1 647 ? -1.762 -25.786 32.706 1.00 47.34 647 THR A C 1
ATOM 5173 O O . THR A 1 647 ? -2.420 -26.488 31.906 1.00 47.34 647 THR A O 1
#

Sequence (647 aa):
MFSNAFKCLAVGLLLGFQAQAQSGASLFDPTVLHEIRLYFPQDNFWDILEENYDTYIDDSGVEVPYLGAIISIDGYVLDTVGVREKGLSSNYASSKYKKPFKIDLNVFTPGQSYDGVKKFNLHNGAADPSMMRDFVAYNVHRTAGTPAPRVSHCKLYINDQFWGVYGIIEQIDKTFLERNFADASGTLIKNIGWSELDWQGPNPFVYKKDFQLKTNEEADDWSDFIEFLDVLNNAPDDVFAEEIQKVFNVDGYLHVLAVDILTDNWDSYIDNQRNWYLYHDPSTGLFNWIPWDYNLSLGGTFSRAGNPYPPFDSTCFIKARFDYIHNADDVLFFDTSEPEATSWFWDFGDGQVSYEQNPIHHFSGTGKVNVCLTASRPNDGKICQHTRCREIDLDFNPADCLTATSGAAPYSPTDPIFQQVVMQDDYCCSGGWDALCEVQYVELQNAAGQPEVLGVPYDLDFPLLLDNPDKILIDRLLSVPEFLDRYLEIVCVMLETNFNAERLFPLIDQQVNLIRPAIYEDPNYNFTLNYFEYDAGDGSGGGGGAKIPALKWVLNKRFGEIRADLNELGYDCSNALTNLAFRDVVINELMASNDEDSGIADPAGEYDDWIELYNNTSQTIDLASFYLSDDPAEPKKWKFPEGLSST

Radius of gyration: 29.36 Å; chains: 1; bounding box: 87×91×83 Å